Protein AF-A0A8H4RKY1-F1 (afdb_monomer_lite)

Structure (mmCIF, N/CA/C/O backbone):
data_AF-A0A8H4RKY1-F1
#
_entry.id   AF-A0A8H4RKY1-F1
#
loop_
_atom_site.group_PDB
_atom_site.id
_atom_site.type_symbol
_atom_site.label_atom_id
_atom_site.label_alt_id
_atom_site.label_comp_id
_atom_site.label_asym_id
_atom_site.label_entity_id
_atom_site.label_seq_id
_atom_site.pdbx_PDB_ins_code
_atom_site.Cartn_x
_atom_site.Cartn_y
_atom_site.Cartn_z
_atom_site.occupancy
_atom_site.B_iso_or_equiv
_atom_site.auth_seq_id
_atom_site.auth_comp_id
_atom_site.auth_asym_id
_atom_site.auth_atom_id
_atom_site.pdbx_PDB_model_num
ATOM 1 N N . MET A 1 1 ? 23.509 3.457 -20.533 1.00 77.25 1 MET A N 1
ATOM 2 C CA . MET A 1 1 ? 22.053 3.672 -20.382 1.00 77.25 1 MET A CA 1
ATOM 3 C C . MET A 1 1 ? 21.492 2.928 -19.169 1.00 77.25 1 MET A C 1
ATOM 5 O O . MET A 1 1 ? 20.926 3.592 -18.316 1.00 77.25 1 MET A O 1
ATOM 9 N N . ILE A 1 2 ? 21.707 1.612 -19.027 1.00 81.69 2 ILE A N 1
ATOM 10 C CA . ILE A 1 2 ? 21.192 0.820 -17.883 1.00 81.69 2 ILE A CA 1
ATOM 11 C C . ILE A 1 2 ? 21.627 1.400 -16.533 1.00 81.69 2 ILE A C 1
ATOM 13 O O . ILE A 1 2 ? 20.776 1.704 -15.714 1.00 81.69 2 ILE A O 1
ATOM 17 N N . ASN A 1 3 ? 22.925 1.664 -16.331 1.00 83.19 3 ASN A N 1
ATOM 18 C CA . ASN A 1 3 ? 23.408 2.225 -15.060 1.00 83.19 3 ASN A CA 1
ATOM 19 C C . ASN A 1 3 ? 22.782 3.593 -14.734 1.00 83.19 3 ASN A C 1
ATOM 21 O O . ASN A 1 3 ? 22.423 3.827 -13.590 1.00 83.19 3 ASN A O 1
ATOM 25 N N . ILE A 1 4 ? 22.592 4.461 -15.739 1.00 82.44 4 ILE A N 1
ATOM 26 C CA . ILE A 1 4 ? 21.914 5.764 -15.576 1.00 82.44 4 ILE A CA 1
ATOM 27 C C . ILE A 1 4 ? 20.457 5.547 -15.160 1.00 82.44 4 ILE A C 1
ATOM 29 O O . ILE A 1 4 ? 19.968 6.183 -14.239 1.00 82.44 4 ILE A O 1
ATOM 33 N N . THR A 1 5 ? 19.776 4.609 -15.818 1.00 83.19 5 THR A N 1
ATOM 34 C CA . THR A 1 5 ? 18.379 4.265 -15.533 1.00 83.19 5 THR A CA 1
ATOM 35 C C . THR A 1 5 ? 18.215 3.710 -14.120 1.00 83.19 5 THR A C 1
ATOM 37 O O . THR A 1 5 ? 17.326 4.137 -13.386 1.00 83.19 5 THR A O 1
ATOM 40 N N . CYS A 1 6 ? 19.096 2.793 -13.712 1.00 83.00 6 CYS A N 1
ATOM 41 C CA . CYS A 1 6 ? 19.125 2.274 -12.352 1.00 83.00 6 CYS A CA 1
ATOM 42 C C . CYS A 1 6 ? 19.383 3.404 -11.355 1.00 83.00 6 CYS A C 1
ATOM 44 O O . CYS A 1 6 ? 18.643 3.525 -10.390 1.00 83.00 6 CYS A O 1
ATOM 46 N N . ALA A 1 7 ? 20.376 4.261 -11.601 1.00 82.00 7 ALA A N 1
ATOM 47 C CA . ALA A 1 7 ? 20.695 5.367 -10.705 1.00 82.00 7 ALA A CA 1
ATOM 48 C C . ALA A 1 7 ? 19.536 6.368 -10.560 1.00 82.00 7 ALA A C 1
ATOM 50 O O . ALA A 1 7 ? 19.222 6.769 -9.445 1.00 82.00 7 ALA A O 1
ATOM 51 N N . ILE A 1 8 ? 18.832 6.702 -11.648 1.00 82.62 8 ILE A N 1
ATOM 52 C CA . ILE A 1 8 ? 17.604 7.508 -11.573 1.00 82.62 8 ILE A CA 1
ATOM 53 C C . ILE A 1 8 ? 16.528 6.771 -10.762 1.00 82.62 8 ILE A C 1
ATOM 55 O O . ILE A 1 8 ? 15.882 7.398 -9.932 1.00 82.62 8 ILE A O 1
ATOM 59 N N . ALA A 1 9 ? 16.363 5.453 -10.918 1.00 82.62 9 ALA A N 1
ATOM 60 C CA . ALA A 1 9 ? 15.404 4.685 -10.116 1.00 82.62 9 ALA A CA 1
ATOM 61 C C . ALA A 1 9 ? 15.738 4.711 -8.613 1.00 82.62 9 ALA A C 1
ATOM 63 O O . ALA A 1 9 ? 14.834 4.850 -7.795 1.00 82.62 9 ALA A O 1
ATOM 64 N N . PHE A 1 10 ? 17.023 4.648 -8.252 1.00 84.88 10 PHE A N 1
ATOM 65 C CA . PHE A 1 10 ? 17.488 4.831 -6.874 1.00 84.88 10 PHE A CA 1
ATOM 66 C C . PHE A 1 10 ? 17.180 6.221 -6.328 1.00 84.88 10 PHE A C 1
ATOM 68 O O . PHE A 1 10 ? 16.664 6.342 -5.219 1.00 84.88 10 PHE A O 1
ATOM 75 N N . LEU A 1 11 ? 17.480 7.264 -7.104 1.00 80.56 11 LEU A N 1
ATOM 76 C CA . LEU A 1 11 ? 17.206 8.644 -6.709 1.00 80.56 11 LEU A CA 1
ATOM 77 C C . LEU A 1 11 ? 15.708 8.869 -6.518 1.00 80.56 11 LEU A C 1
ATOM 79 O O . LEU A 1 11 ? 15.322 9.436 -5.501 1.00 80.56 11 LEU A O 1
ATOM 83 N N . ILE A 1 12 ? 14.884 8.384 -7.456 1.00 82.12 12 ILE A N 1
ATOM 84 C CA . ILE A 1 12 ? 13.424 8.404 -7.345 1.00 82.12 12 ILE A CA 1
ATOM 85 C C . ILE A 1 12 ? 13.045 7.730 -6.032 1.00 82.12 12 ILE A C 1
ATOM 87 O O . ILE A 1 12 ? 12.538 8.416 -5.155 1.00 82.12 12 ILE A O 1
ATOM 91 N N . SER A 1 13 ? 13.391 6.449 -5.853 1.00 81.69 13 SER A N 1
ATOM 92 C CA . SER A 1 13 ? 13.043 5.644 -4.676 1.00 81.69 13 SER A CA 1
ATOM 93 C C . SER A 1 13 ? 13.406 6.292 -3.339 1.00 81.69 13 SER A C 1
ATOM 95 O O . SER A 1 13 ? 12.612 6.250 -2.407 1.00 81.69 13 SER A O 1
ATOM 97 N N . ASN A 1 14 ? 14.589 6.898 -3.230 1.00 80.94 14 ASN A N 1
ATOM 98 C CA . ASN A 1 14 ? 15.047 7.549 -1.997 1.00 80.94 14 ASN A CA 1
ATOM 99 C C . ASN A 1 14 ? 14.313 8.868 -1.697 1.00 80.94 14 ASN A C 1
ATOM 101 O O . ASN A 1 14 ? 14.454 9.426 -0.608 1.00 80.94 14 ASN A O 1
ATOM 105 N N . ARG A 1 15 ? 13.567 9.395 -2.670 1.00 81.56 15 ARG A N 1
ATOM 106 C CA . ARG A 1 15 ? 12.818 10.654 -2.597 1.00 81.56 15 ARG A CA 1
ATOM 107 C C . ARG A 1 15 ? 11.315 10.447 -2.795 1.00 81.56 15 ARG A C 1
ATOM 109 O O . ARG A 1 15 ? 10.605 11.425 -3.022 1.00 81.56 15 ARG A O 1
ATOM 116 N N . LEU A 1 16 ? 10.830 9.207 -2.687 1.00 79.94 16 LEU A N 1
ATOM 117 C CA . LEU A 1 16 ? 9.416 8.867 -2.820 1.00 79.94 16 LEU A CA 1
ATOM 118 C C . LEU A 1 16 ? 8.651 9.008 -1.515 1.00 79.94 16 LEU A C 1
ATOM 120 O O . LEU A 1 16 ? 9.015 8.442 -0.483 1.00 79.94 16 LEU A O 1
ATOM 124 N N . TYR A 1 17 ? 7.523 9.696 -1.604 1.00 80.25 17 TYR A N 1
ATOM 125 C CA . TYR A 1 17 ? 6.600 9.882 -0.504 1.00 80.25 17 TYR A CA 1
ATOM 126 C C . TYR A 1 17 ? 5.167 9.610 -0.960 1.00 80.25 17 TYR A C 1
ATOM 128 O O . TYR A 1 17 ? 4.754 9.994 -2.053 1.00 80.25 17 TYR A O 1
ATOM 136 N N . ALA A 1 18 ? 4.391 8.948 -0.110 1.00 72.31 18 ALA A N 1
ATOM 137 C CA . ALA A 1 18 ? 2.966 8.743 -0.317 1.00 72.31 18 ALA A CA 1
ATOM 138 C C . ALA A 1 18 ? 2.240 10.094 -0.268 1.00 72.31 18 ALA A C 1
ATOM 140 O O . ALA A 1 18 ? 2.356 10.798 0.735 1.00 72.31 18 ALA A O 1
ATOM 141 N N . ASN A 1 19 ? 1.492 10.456 -1.319 1.00 65.12 19 ASN A N 1
ATOM 142 C CA . ASN A 1 19 ? 0.751 11.718 -1.349 1.00 65.12 19 ASN A CA 1
ATOM 143 C C . ASN A 1 19 ? -0.356 11.747 -0.266 1.00 65.12 19 ASN A C 1
ATOM 145 O O . ASN A 1 19 ? -1.288 10.933 -0.329 1.00 65.12 19 ASN A O 1
ATOM 149 N N . PRO A 1 20 ? -0.285 12.655 0.733 1.00 52.09 20 PRO A N 1
ATOM 150 C CA . PRO A 1 20 ? -1.277 12.739 1.796 1.00 52.09 20 PRO A CA 1
ATOM 151 C C . PRO A 1 20 ? -2.523 13.562 1.422 1.00 52.09 20 PRO A C 1
ATOM 153 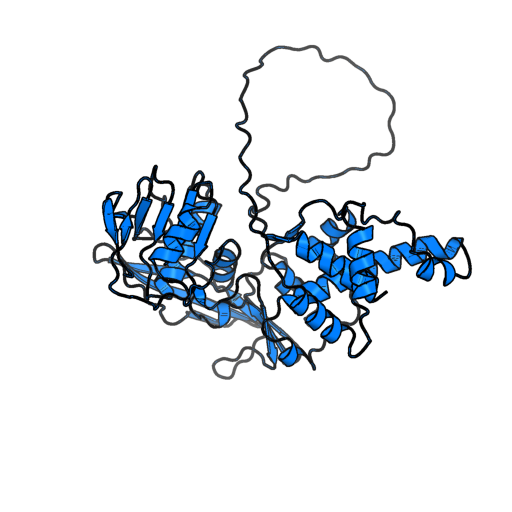O O . PRO A 1 20 ? -3.453 13.615 2.226 1.00 52.09 20 PRO A O 1
ATOM 156 N N . LEU A 1 21 ? -2.611 14.159 0.229 1.00 51.00 21 LEU A N 1
ATOM 157 C CA . LEU A 1 21 ? -3.759 14.981 -0.164 1.00 51.00 21 LEU A CA 1
ATOM 158 C C . LEU A 1 21 ? -4.288 14.586 -1.548 1.00 51.00 21 LEU A C 1
ATOM 160 O O . LEU A 1 21 ? -3.544 14.515 -2.527 1.00 51.00 21 LEU A O 1
ATOM 164 N N . GLU A 1 22 ? -5.600 14.344 -1.617 1.00 47.78 22 GLU A N 1
ATOM 165 C CA . GLU A 1 22 ? -6.343 14.556 -2.859 1.00 47.78 22 GLU A CA 1
ATOM 166 C C . GLU A 1 22 ? -6.028 15.978 -3.330 1.00 47.78 22 GLU A C 1
ATOM 168 O O . GLU A 1 22 ? -5.916 16.890 -2.507 1.00 47.78 22 GLU A O 1
ATOM 173 N N . ARG A 1 23 ? -5.884 16.178 -4.641 1.00 42.41 23 ARG A N 1
ATOM 174 C CA . ARG A 1 23 ? -5.962 17.504 -5.260 1.00 42.41 23 ARG A CA 1
ATOM 175 C C . ARG A 1 23 ? -7.353 18.080 -4.975 1.00 42.41 23 ARG A C 1
ATOM 177 O O . ARG A 1 23 ? -8.245 18.028 -5.816 1.00 42.41 23 ARG A O 1
ATOM 184 N N . LEU A 1 24 ? -7.574 18.555 -3.754 1.00 40.31 24 LEU A N 1
ATOM 185 C CA . LEU A 1 24 ? -8.721 19.361 -3.385 1.00 40.31 24 LEU A CA 1
ATOM 186 C C . LEU A 1 24 ? -8.527 20.695 -4.102 1.00 40.31 24 LEU A C 1
ATOM 188 O O . LEU A 1 24 ? -7.875 21.599 -3.595 1.00 40.31 24 LEU A O 1
ATOM 192 N N . GLY A 1 25 ? -9.045 20.747 -5.328 1.00 41.34 25 GLY A N 1
ATOM 193 C CA . GLY A 1 25 ? -9.047 21.925 -6.181 1.00 41.34 25 GLY A CA 1
ATOM 194 C C . GLY A 1 25 ? -7.788 22.072 -7.026 1.00 41.34 25 GLY A C 1
ATOM 195 O O . GLY A 1 25 ? -6.998 22.982 -6.797 1.00 41.34 25 GLY A O 1
ATOM 196 N N . ASP A 1 26 ? -7.655 21.264 -8.081 1.00 39.28 26 ASP A N 1
ATOM 197 C CA . ASP A 1 26 ? -7.040 21.798 -9.299 1.00 39.28 26 ASP A CA 1
ATOM 198 C C . ASP A 1 26 ? -7.987 22.902 -9.808 1.00 39.28 26 ASP A C 1
ATOM 200 O O . ASP A 1 26 ? -8.872 22.659 -10.626 1.00 39.28 26 ASP A O 1
ATOM 204 N N . GLY A 1 27 ? -7.844 24.119 -9.271 1.00 39.69 27 GLY A N 1
ATOM 205 C CA . GLY A 1 27 ? -8.086 25.296 -10.091 1.00 39.69 27 GLY A CA 1
ATOM 206 C C . GLY A 1 27 ? -7.201 25.138 -11.320 1.00 39.69 27 GLY A C 1
ATOM 207 O O . GLY A 1 27 ? -6.024 24.798 -11.179 1.00 39.69 27 GLY A O 1
ATOM 208 N N . GLU A 1 28 ? -7.792 25.271 -12.504 1.00 36.72 28 GLU A N 1
ATOM 209 C CA . GLU A 1 28 ? -7.087 25.272 -13.782 1.00 36.72 28 GLU A CA 1
ATOM 210 C C . GLU A 1 28 ? -5.871 26.197 -13.677 1.00 36.72 28 GLU A C 1
ATOM 212 O O . GLU A 1 28 ? -5.986 27.419 -13.705 1.00 36.72 28 GLU A O 1
ATOM 217 N N . TRP A 1 29 ? -4.681 25.616 -13.524 1.00 37.09 29 TRP A N 1
ATOM 218 C CA . TRP A 1 29 ? -3.451 26.315 -13.855 1.00 37.09 29 TRP A CA 1
ATOM 219 C C . TRP A 1 29 ? -3.332 26.248 -15.370 1.00 37.09 29 TRP A C 1
ATOM 221 O O . TRP A 1 29 ? -2.559 25.455 -15.914 1.00 37.09 29 TRP A O 1
ATOM 231 N N . ASP A 1 30 ? -4.124 27.079 -16.043 1.00 35.22 30 ASP A N 1
ATOM 232 C CA . ASP A 1 30 ? -3.782 27.552 -17.371 1.00 35.22 30 ASP A CA 1
ATOM 233 C C . ASP A 1 30 ? -2.504 28.373 -17.211 1.00 35.22 30 ASP A C 1
ATOM 235 O O . ASP A 1 30 ? -2.501 29.582 -16.993 1.00 35.22 30 ASP A O 1
ATOM 239 N N . ALA A 1 31 ? -1.370 27.678 -17.264 1.00 35.19 31 ALA A N 1
ATOM 240 C CA . ALA A 1 31 ? -0.111 28.303 -17.603 1.00 35.19 31 ALA A CA 1
ATOM 241 C C . ALA A 1 31 ? -0.200 28.701 -19.082 1.00 35.19 31 ALA A C 1
ATOM 243 O O . ALA A 1 31 ? 0.364 28.035 -19.955 1.00 35.19 31 ALA A O 1
ATOM 244 N N . GLU A 1 32 ? -0.937 29.777 -19.362 1.00 35.22 32 GLU A N 1
ATOM 245 C CA . GLU A 1 32 ? -0.708 30.575 -20.554 1.00 35.22 32 GLU A CA 1
ATOM 246 C C . GLU A 1 32 ? 0.726 31.090 -20.457 1.00 35.22 32 GLU A C 1
ATOM 248 O O . GLU A 1 32 ? 1.067 32.013 -19.719 1.00 35.22 32 GLU A O 1
ATOM 253 N N . VAL A 1 33 ? 1.610 30.423 -21.191 1.00 37.19 33 VAL A N 1
ATOM 254 C CA . VAL A 1 33 ? 2.875 31.010 -21.603 1.00 37.19 33 VAL A CA 1
ATOM 255 C C . VAL A 1 33 ? 2.507 32.123 -22.584 1.00 37.19 33 VAL A C 1
ATOM 257 O O . VAL A 1 33 ? 2.389 31.875 -23.781 1.00 37.19 33 VAL A O 1
ATOM 260 N N . SER A 1 34 ? 2.257 33.329 -22.070 1.00 34.72 34 SER A N 1
ATOM 261 C CA . SER A 1 34 ? 2.093 34.525 -22.893 1.00 34.72 34 SER A CA 1
ATOM 262 C C . SER A 1 34 ? 3.478 35.040 -23.293 1.00 34.72 34 SER A C 1
ATOM 264 O O . SER A 1 34 ? 4.191 35.658 -22.497 1.00 34.72 34 SER A O 1
ATOM 266 N N . GLU A 1 35 ? 3.876 34.764 -24.531 1.00 44.59 35 GLU A N 1
ATOM 267 C CA . GLU A 1 35 ? 4.741 35.682 -25.268 1.00 44.59 35 GLU A CA 1
ATOM 268 C C . GLU A 1 35 ? 3.873 36.883 -25.694 1.00 44.59 35 GLU A C 1
ATOM 270 O O . GLU A 1 35 ? 2.757 36.683 -26.161 1.00 44.59 35 GLU A O 1
ATOM 275 N N . GLU A 1 36 ? 4.411 38.098 -25.536 1.00 41.47 36 GLU A N 1
ATOM 276 C CA . GLU A 1 36 ? 3.881 39.394 -26.014 1.00 41.47 36 GLU A CA 1
ATOM 277 C C . GLU A 1 36 ? 2.771 40.081 -25.187 1.00 41.47 36 GLU A C 1
ATOM 279 O O . GLU A 1 36 ? 1.600 39.742 -25.286 1.00 41.47 36 GLU A O 1
ATOM 284 N N . SER A 1 37 ? 3.134 41.155 -24.469 1.00 35.31 37 SER A N 1
ATOM 285 C CA . SER A 1 37 ? 2.609 42.512 -24.737 1.00 35.31 37 SER A CA 1
ATOM 286 C C . SER A 1 37 ? 3.195 43.534 -23.752 1.00 35.31 37 SER A C 1
ATOM 288 O O . SER A 1 37 ? 2.905 43.502 -22.555 1.00 35.31 37 SER A O 1
ATOM 290 N N . GLU A 1 38 ? 4.023 44.437 -24.279 1.00 43.78 38 GLU A N 1
ATOM 291 C CA . GLU A 1 38 ? 4.348 45.729 -23.671 1.00 43.78 38 GLU A CA 1
ATOM 292 C C . GLU A 1 38 ? 3.113 46.650 -23.680 1.00 43.78 38 GLU A C 1
ATOM 294 O O . GLU A 1 38 ? 2.264 46.555 -24.565 1.00 43.78 38 GLU A O 1
ATOM 299 N N . ASP A 1 39 ? 3.099 47.564 -22.709 1.00 42.25 39 ASP A N 1
ATOM 300 C CA . ASP A 1 39 ? 2.314 48.800 -22.629 1.00 42.25 39 ASP A CA 1
ATOM 301 C C . ASP A 1 39 ? 0.793 48.700 -22.431 1.00 42.25 39 ASP A C 1
ATOM 303 O O . ASP A 1 39 ? 0.030 48.548 -23.379 1.00 42.25 39 ASP A O 1
ATOM 307 N N . LEU A 1 40 ? 0.357 48.938 -21.183 1.00 36.56 40 LEU A N 1
ATOM 308 C CA . LEU A 1 40 ? -0.728 49.874 -20.830 1.00 36.56 40 LEU A CA 1
ATOM 309 C C . LEU A 1 40 ? -0.807 50.044 -19.298 1.00 36.56 40 LEU A C 1
ATOM 311 O O . LEU A 1 40 ? -1.264 49.166 -18.571 1.00 36.56 40 LEU A O 1
ATOM 315 N N . LEU A 1 41 ? -0.335 51.199 -18.822 1.00 39.91 41 LEU A N 1
ATOM 316 C CA . LEU A 1 41 ? -0.548 51.734 -17.475 1.00 39.91 41 LEU A CA 1
ATOM 317 C C . LEU A 1 41 ? -1.738 52.694 -17.527 1.00 39.91 41 LEU A C 1
ATOM 319 O O . LEU A 1 41 ? -1.588 53.754 -18.125 1.00 39.91 41 LEU A O 1
ATOM 323 N N . GLU A 1 42 ? -2.852 52.375 -16.864 1.00 42.06 42 GLU A N 1
ATOM 324 C CA . GLU A 1 42 ? -3.801 53.382 -16.362 1.00 42.06 42 GLU A CA 1
ATOM 325 C C . GLU A 1 42 ? -4.389 52.941 -15.006 1.00 42.06 42 GLU A C 1
ATOM 327 O O . GLU A 1 42 ? -5.088 51.936 -14.892 1.00 42.06 42 GLU A O 1
ATOM 332 N N . ASP A 1 43 ? -3.994 53.701 -13.984 1.00 47.97 43 ASP A N 1
ATOM 333 C CA . ASP A 1 43 ? -4.665 54.114 -12.745 1.00 47.97 43 ASP A CA 1
ATOM 334 C C . ASP A 1 43 ? -5.906 53.352 -12.242 1.00 47.97 43 ASP A C 1
ATOM 336 O O . ASP A 1 43 ? -7.014 53.508 -12.758 1.00 47.97 43 ASP A O 1
ATOM 340 N N . ILE A 1 44 ? -5.753 52.688 -11.087 1.00 39.09 44 ILE A N 1
ATOM 341 C CA . ILE A 1 44 ? -6.844 52.462 -10.125 1.00 39.09 44 ILE A CA 1
ATOM 342 C C . ILE A 1 44 ? -6.330 52.748 -8.705 1.00 39.09 44 ILE A C 1
ATOM 344 O O . ILE A 1 44 ? -5.656 51.926 -8.086 1.00 39.09 44 ILE A O 1
ATOM 348 N N . ASP A 1 45 ? -6.695 53.926 -8.198 1.00 45.16 45 ASP A N 1
ATOM 349 C CA . ASP A 1 45 ? -6.786 54.246 -6.773 1.00 45.16 45 ASP A CA 1
ATOM 350 C C . ASP A 1 45 ? -8.113 53.697 -6.224 1.00 45.16 45 ASP A C 1
ATOM 352 O O . ASP A 1 45 ? -9.175 54.138 -6.667 1.00 45.16 45 ASP A O 1
ATOM 356 N N . SER A 1 46 ? -8.074 52.812 -5.220 1.00 41.72 46 SER A N 1
ATOM 357 C CA . SER A 1 46 ? -9.099 52.763 -4.160 1.00 41.72 46 SER A CA 1
ATOM 358 C C . SER A 1 46 ? -8.781 51.766 -3.036 1.00 41.72 46 SER A C 1
ATOM 360 O O . SER A 1 46 ? -8.749 50.562 -3.265 1.00 41.72 46 SER A O 1
ATOM 362 N N . ALA A 1 47 ? -8.667 52.331 -1.829 1.00 39.59 47 ALA A N 1
ATOM 363 C CA . ALA A 1 47 ? -9.282 51.916 -0.559 1.00 39.59 47 ALA A CA 1
ATOM 364 C C . ALA A 1 47 ? -8.963 50.537 0.070 1.00 39.59 47 ALA A C 1
ATOM 366 O O . ALA A 1 47 ? -9.432 49.495 -0.372 1.00 39.59 47 ALA A O 1
ATOM 367 N N . GLU A 1 48 ? -8.209 50.614 1.176 1.00 46.00 48 GLU A N 1
ATOM 368 C CA . GLU A 1 48 ? -8.580 50.175 2.540 1.00 46.00 48 GLU A CA 1
ATOM 369 C C . GLU A 1 48 ? -9.497 48.944 2.689 1.00 46.00 48 GLU A C 1
ATOM 371 O O . GLU A 1 48 ? -10.692 49.022 2.430 1.00 46.00 48 GLU A O 1
ATOM 376 N N . ASP A 1 49 ? -8.927 47.834 3.183 1.00 39.53 49 ASP A N 1
ATOM 377 C CA . ASP A 1 49 ? -9.336 47.154 4.431 1.00 39.53 49 ASP A CA 1
ATOM 378 C C . ASP A 1 49 ? -8.479 45.883 4.635 1.00 39.53 49 ASP A C 1
ATOM 380 O O . ASP A 1 49 ? -8.801 44.785 4.180 1.00 39.53 49 ASP A O 1
ATOM 384 N N . GLU A 1 50 ? -7.343 46.027 5.329 1.00 39.59 50 GLU A N 1
ATOM 385 C CA . GLU A 1 50 ? -6.523 44.896 5.788 1.00 39.59 50 GLU A CA 1
ATOM 386 C C . GLU A 1 50 ? -7.140 44.265 7.052 1.00 39.59 50 GLU A C 1
ATOM 388 O O . GLU A 1 50 ? -6.633 44.408 8.166 1.00 39.59 50 GLU A O 1
ATOM 393 N N . GLU A 1 51 ? -8.231 43.509 6.896 1.00 40.44 51 GLU A N 1
ATOM 394 C CA . GLU A 1 51 ? -8.552 42.453 7.859 1.00 40.44 51 GLU A CA 1
ATOM 395 C C . GLU A 1 51 ? -7.586 41.289 7.628 1.00 40.44 51 GLU A C 1
ATOM 397 O O . GLU A 1 51 ? -7.780 40.419 6.775 1.00 40.44 51 GLU A O 1
ATOM 402 N N . GLY A 1 52 ? -6.506 41.298 8.411 1.00 40.50 52 GLY A N 1
ATOM 403 C CA . GLY A 1 52 ? -5.540 40.217 8.519 1.00 40.50 52 GLY A CA 1
ATOM 404 C C . GLY A 1 52 ? -6.205 38.921 8.975 1.00 40.50 52 GLY A C 1
ATOM 405 O O . GLY A 1 52 ? -6.144 38.542 10.146 1.00 40.50 52 GLY A O 1
ATOM 406 N N . THR A 1 53 ? -6.794 38.195 8.028 1.00 41.09 53 THR A N 1
ATOM 407 C CA . THR A 1 53 ? -6.968 36.754 8.134 1.00 41.09 53 THR A CA 1
ATOM 408 C C . THR A 1 53 ? -5.566 36.169 8.147 1.00 41.09 53 THR A C 1
ATOM 410 O O . THR A 1 53 ? -4.939 35.925 7.120 1.00 41.09 53 THR A O 1
ATOM 413 N N . GLY A 1 54 ? -5.021 36.009 9.353 1.00 37.59 54 GLY A N 1
ATOM 414 C CA . GLY A 1 54 ? -3.877 35.149 9.577 1.00 37.59 54 GLY A CA 1
ATOM 415 C C . GLY A 1 54 ? -4.278 33.762 9.103 1.00 37.59 54 GLY A C 1
ATOM 416 O O . GLY A 1 54 ? -4.856 32.994 9.871 1.00 37.59 54 GLY A O 1
ATOM 417 N N . PHE A 1 55 ? -4.027 33.476 7.824 1.00 37.41 55 PHE A N 1
ATOM 418 C CA . PHE A 1 55 ? -4.010 32.139 7.272 1.00 37.41 55 PHE A CA 1
ATOM 419 C C . PHE A 1 55 ? -3.008 31.387 8.132 1.00 37.41 55 PHE A C 1
ATOM 421 O O . PHE A 1 55 ? -1.795 31.502 7.966 1.00 37.41 55 PHE A O 1
ATOM 428 N N . LEU A 1 56 ? -3.536 30.699 9.145 1.00 37.41 56 LEU A N 1
ATOM 429 C CA . LEU A 1 56 ? -2.816 29.693 9.892 1.00 37.41 56 LEU A CA 1
ATOM 430 C C . LEU A 1 56 ? -2.205 28.809 8.822 1.00 37.41 56 LEU A C 1
ATOM 432 O O . LEU A 1 56 ? -2.952 28.147 8.105 1.00 37.41 56 LEU A O 1
ATOM 436 N N . HIS A 1 57 ? -0.881 28.895 8.664 1.00 37.00 57 HIS A N 1
ATOM 437 C CA . HIS A 1 57 ? -0.134 28.042 7.761 1.00 37.00 57 HIS A CA 1
ATOM 438 C C . HIS A 1 57 ? -0.613 26.624 8.019 1.00 37.00 57 HIS A C 1
ATOM 440 O O . HIS A 1 57 ? -0.363 26.060 9.088 1.00 37.00 57 HIS A O 1
ATOM 446 N N . GLU A 1 58 ? -1.399 26.113 7.076 1.00 44.16 58 GLU A N 1
ATOM 447 C CA . GLU A 1 58 ? -1.984 24.797 7.166 1.00 44.16 58 GLU A CA 1
ATOM 448 C C . GLU A 1 58 ? -0.787 23.859 7.245 1.00 44.16 58 GLU A C 1
ATOM 450 O O . GLU A 1 58 ? 0.058 23.823 6.346 1.00 44.16 58 GLU A O 1
ATOM 455 N N . VAL A 1 59 ? -0.606 23.232 8.408 1.00 43.97 59 VAL A N 1
ATOM 456 C CA . VAL A 1 59 ? 0.519 22.333 8.635 1.00 43.97 59 VAL A CA 1
ATOM 457 C C . VAL A 1 59 ? 0.260 21.148 7.725 1.00 43.97 59 VAL A C 1
ATOM 459 O O . VAL A 1 59 ? -0.522 20.266 8.066 1.00 43.97 59 VAL A O 1
ATOM 462 N N . ILE A 1 60 ? 0.866 21.182 6.538 1.00 50.31 60 ILE A N 1
ATOM 463 C CA . ILE A 1 60 ? 0.726 20.130 5.542 1.00 50.31 60 ILE A CA 1
ATOM 464 C C . ILE A 1 60 ? 1.154 18.827 6.231 1.00 50.31 60 ILE A C 1
ATOM 466 O O . ILE A 1 60 ? 2.285 18.761 6.736 1.00 50.31 60 ILE A O 1
ATOM 470 N N . PRO A 1 61 ? 0.271 17.812 6.291 1.00 52.38 61 PRO A N 1
ATOM 471 C CA . PRO A 1 61 ? 0.601 16.521 6.870 1.00 52.38 61 PRO A CA 1
ATOM 472 C C . PRO A 1 61 ? 1.921 16.031 6.274 1.00 52.38 61 PRO A C 1
ATOM 474 O O . PRO A 1 61 ? 2.060 15.972 5.048 1.00 52.38 61 PRO A O 1
ATOM 477 N N . LYS A 1 62 ? 2.919 15.702 7.107 1.00 60.47 62 LYS A N 1
ATOM 478 C CA . LYS A 1 62 ? 4.195 15.217 6.566 1.00 60.47 62 LYS A CA 1
ATOM 479 C C . LYS A 1 62 ? 3.930 13.889 5.876 1.00 60.47 62 LYS A C 1
ATOM 481 O O . LYS A 1 62 ? 3.435 12.945 6.488 1.00 60.47 62 LYS A O 1
ATOM 486 N N . ALA A 1 63 ? 4.251 13.828 4.593 1.00 65.81 63 ALA A N 1
ATOM 487 C CA . ALA A 1 63 ? 4.054 12.624 3.816 1.00 65.81 63 ALA A CA 1
ATOM 488 C C . ALA A 1 63 ? 4.831 11.440 4.405 1.00 65.81 63 ALA A C 1
ATOM 490 O O . ALA A 1 63 ? 5.902 11.603 4.998 1.00 65.81 63 ALA A O 1
ATOM 491 N N . THR A 1 64 ? 4.286 10.236 4.234 1.00 73.06 64 THR A N 1
ATOM 492 C CA . THR A 1 64 ? 4.954 9.015 4.694 1.00 73.06 64 THR A CA 1
ATOM 493 C C . THR A 1 64 ? 5.938 8.558 3.620 1.00 73.06 64 THR A C 1
ATOM 495 O O . THR A 1 64 ? 5.525 8.391 2.470 1.00 73.06 64 THR A O 1
ATOM 498 N N . PRO A 1 65 ? 7.231 8.387 3.948 1.00 77.88 65 PRO A N 1
ATOM 499 C CA . PRO A 1 65 ? 8.205 7.914 2.977 1.00 77.88 65 PRO A CA 1
ATOM 500 C C . PRO A 1 65 ? 7.859 6.485 2.552 1.00 77.88 65 PRO A C 1
ATOM 502 O O . PRO A 1 65 ? 7.553 5.635 3.390 1.00 77.88 65 PRO A O 1
ATOM 505 N N . ILE A 1 66 ? 7.931 6.218 1.251 1.00 80.75 66 ILE A N 1
ATOM 506 C CA . ILE A 1 66 ? 7.788 4.866 0.710 1.00 80.75 66 ILE A CA 1
ATOM 507 C C . ILE A 1 66 ? 9.194 4.297 0.580 1.00 80.75 66 ILE A C 1
ATOM 509 O O . ILE A 1 66 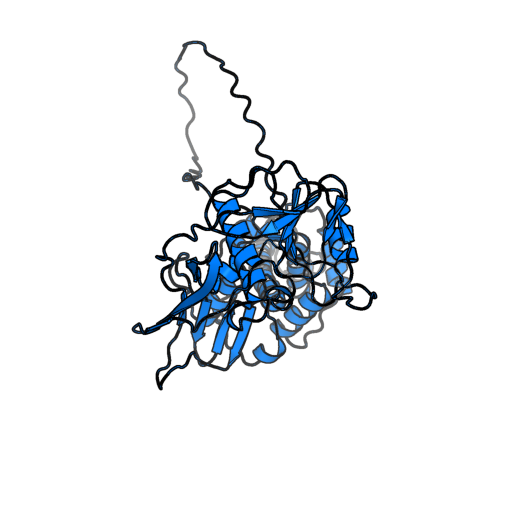? 9.965 4.708 -0.284 1.00 80.75 66 ILE A O 1
ATOM 513 N N . ILE A 1 67 ? 9.543 3.369 1.466 1.00 79.50 67 ILE A N 1
ATOM 514 C CA . ILE A 1 67 ? 10.890 2.804 1.519 1.00 79.50 67 ILE A CA 1
ATOM 515 C C . ILE A 1 67 ? 10.941 1.555 0.639 1.00 79.50 67 ILE A C 1
ATOM 517 O O . ILE A 1 67 ? 10.275 0.560 0.917 1.00 79.50 67 ILE A O 1
ATOM 521 N N . ILE A 1 68 ? 11.773 1.592 -0.402 1.00 86.31 68 ILE A N 1
ATOM 522 C CA . ILE A 1 68 ? 12.122 0.425 -1.218 1.00 86.31 68 ILE A CA 1
ATOM 523 C C . ILE A 1 68 ? 13.601 0.139 -0.991 1.00 86.31 68 ILE A C 1
ATOM 525 O O . ILE A 1 68 ? 14.438 1.037 -1.097 1.00 86.31 68 ILE A O 1
ATOM 529 N N . SER A 1 69 ? 13.939 -1.110 -0.676 1.00 90.31 69 SER A N 1
ATOM 530 C CA . SER A 1 69 ? 15.334 -1.478 -0.458 1.00 90.31 69 SER A CA 1
ATOM 531 C C . SER A 1 69 ? 16.143 -1.433 -1.755 1.00 90.31 69 SER A C 1
ATOM 533 O O . SER A 1 69 ? 15.631 -1.660 -2.861 1.00 90.31 69 SER A O 1
ATOM 535 N N . LYS A 1 70 ? 17.450 -1.191 -1.618 1.00 90.56 70 LYS A N 1
ATOM 536 C CA . LYS A 1 70 ? 18.365 -1.163 -2.760 1.00 90.56 70 LYS A CA 1
ATOM 537 C C . LYS A 1 70 ? 18.400 -2.502 -3.483 1.00 90.56 70 LYS A C 1
ATOM 539 O O . LYS A 1 70 ? 18.422 -2.552 -4.711 1.00 90.56 70 LYS A O 1
ATOM 544 N N . GLU A 1 71 ? 18.347 -3.585 -2.725 1.00 92.94 71 GLU A N 1
ATOM 545 C CA . GLU A 1 71 ? 18.339 -4.955 -3.218 1.00 92.94 71 GLU A CA 1
ATOM 546 C C . GLU A 1 71 ? 17.126 -5.200 -4.115 1.00 92.94 71 GLU A C 1
ATOM 548 O O . GLU A 1 71 ? 17.276 -5.769 -5.198 1.00 92.94 71 GLU A O 1
ATOM 553 N N . ARG A 1 72 ? 15.946 -4.705 -3.713 1.00 93.94 72 ARG A N 1
ATOM 554 C CA . ARG A 1 72 ? 14.706 -4.881 -4.472 1.00 93.94 72 ARG A CA 1
ATOM 555 C C . ARG A 1 72 ? 14.721 -4.115 -5.793 1.00 93.94 72 ARG A C 1
ATOM 557 O O . ARG A 1 72 ? 14.302 -4.654 -6.816 1.00 93.94 72 ARG A O 1
ATOM 564 N N . LEU A 1 73 ? 15.272 -2.901 -5.801 1.00 94.00 73 LEU A N 1
ATOM 565 C CA . LEU A 1 73 ? 15.483 -2.130 -7.033 1.00 94.00 73 LEU A CA 1
ATOM 566 C C . LEU A 1 73 ? 16.459 -2.834 -7.984 1.00 94.00 73 LEU A C 1
ATOM 568 O O . LEU A 1 73 ? 16.211 -2.896 -9.189 1.00 94.00 73 LEU A O 1
ATOM 572 N N . LEU A 1 74 ? 17.555 -3.399 -7.463 1.00 92.25 74 LEU A N 1
ATOM 573 C CA . LEU A 1 74 ? 18.503 -4.165 -8.28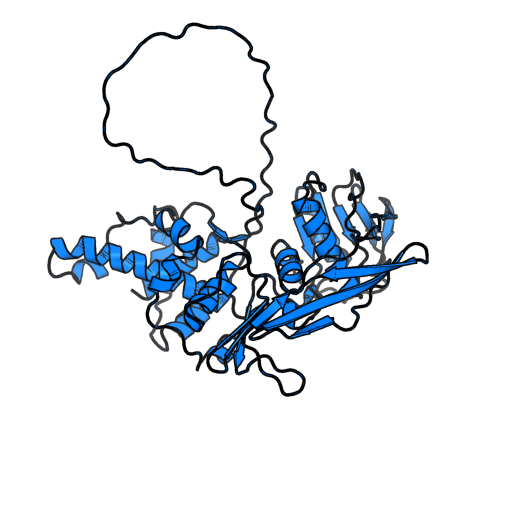0 1.00 92.25 74 LEU A CA 1
ATOM 574 C C . LEU A 1 74 ? 17.877 -5.444 -8.837 1.00 92.25 74 LEU A C 1
ATOM 576 O O . LEU A 1 74 ? 18.166 -5.806 -9.976 1.00 92.25 74 LEU A O 1
ATOM 580 N N . GLU A 1 75 ? 17.053 -6.137 -8.054 1.00 93.44 75 GLU A N 1
ATOM 581 C CA . GLU A 1 75 ? 16.315 -7.320 -8.498 1.00 93.44 75 GLU A CA 1
ATOM 582 C C . GLU A 1 75 ? 15.365 -6.971 -9.651 1.00 93.44 75 GLU A C 1
ATOM 584 O O . GLU A 1 75 ? 15.436 -7.598 -10.708 1.00 93.44 75 GLU A O 1
ATOM 589 N N . ALA A 1 76 ? 14.565 -5.911 -9.500 1.00 95.19 76 ALA A N 1
ATOM 590 C CA . ALA A 1 76 ? 13.666 -5.423 -10.544 1.00 95.19 76 ALA A CA 1
ATOM 591 C C . ALA A 1 76 ? 14.423 -4.969 -11.805 1.00 95.19 76 ALA A C 1
ATOM 593 O O . ALA A 1 76 ? 14.021 -5.275 -12.928 1.00 95.19 76 ALA A O 1
ATOM 594 N N . ALA A 1 77 ? 15.565 -4.294 -11.649 1.00 93.56 77 ALA A N 1
ATOM 595 C CA . ALA A 1 77 ? 16.399 -3.902 -12.780 1.00 93.56 77 ALA A CA 1
ATOM 596 C C . ALA A 1 77 ? 16.977 -5.120 -13.523 1.00 93.56 77 ALA A C 1
ATOM 598 O O . ALA A 1 77 ? 16.928 -5.177 -14.751 1.00 93.56 77 ALA A O 1
ATOM 599 N N . LYS A 1 78 ? 17.489 -6.126 -12.800 1.00 92.12 78 LYS A N 1
ATOM 600 C CA . LYS A 1 78 ? 17.967 -7.387 -13.401 1.00 92.12 78 LYS A CA 1
ATOM 601 C C . LYS A 1 78 ? 16.839 -8.149 -14.090 1.00 92.12 78 LYS A C 1
ATOM 603 O O . LYS A 1 78 ? 17.064 -8.769 -15.123 1.00 92.12 78 LYS A O 1
ATOM 608 N N . PHE A 1 79 ? 15.637 -8.099 -13.528 1.00 92.81 79 PHE A N 1
ATOM 609 C CA . PHE A 1 79 ? 14.450 -8.680 -14.138 1.00 92.81 79 PHE A CA 1
ATOM 610 C C . PHE A 1 79 ? 14.137 -8.013 -15.490 1.00 92.81 79 PHE A C 1
ATOM 612 O O . PHE A 1 79 ? 14.012 -8.708 -16.494 1.00 92.81 79 PHE A O 1
ATOM 619 N N . LEU A 1 80 ? 14.114 -6.676 -15.553 1.00 90.62 80 LEU A N 1
ATOM 620 C CA . LEU A 1 80 ? 13.770 -5.926 -16.771 1.00 90.62 80 LEU A CA 1
ATOM 621 C C . LEU A 1 80 ? 14.851 -5.953 -17.862 1.00 90.62 80 LEU A C 1
ATOM 623 O O . LEU A 1 80 ? 14.527 -6.027 -19.046 1.00 90.62 80 LEU A O 1
ATOM 627 N N . PHE A 1 81 ? 16.133 -5.879 -17.493 1.00 89.12 81 PHE A N 1
ATOM 628 C CA . PHE A 1 81 ? 17.249 -5.831 -18.455 1.00 89.12 81 PHE A CA 1
ATOM 629 C C . PHE A 1 81 ? 17.924 -7.194 -18.685 1.00 89.12 81 PHE A C 1
ATOM 631 O O . PHE A 1 81 ? 18.896 -7.300 -19.439 1.00 89.12 81 PHE A O 1
ATOM 638 N N . GLY A 1 82 ? 17.417 -8.251 -18.047 1.00 84.12 82 GLY A N 1
ATOM 639 C CA . GLY A 1 82 ? 17.977 -9.597 -18.096 1.00 84.12 82 GLY A CA 1
ATOM 640 C C . GLY A 1 82 ? 19.318 -9.729 -17.364 1.00 84.12 82 GLY A C 1
ATOM 641 O O . GLY A 1 82 ? 19.700 -8.916 -16.525 1.00 84.12 82 GLY A O 1
ATOM 642 N N . ARG A 1 83 ? 20.092 -10.771 -17.706 1.00 70.75 83 ARG A N 1
ATOM 643 C CA . ARG A 1 83 ? 21.399 -11.085 -17.080 1.00 70.75 83 ARG A CA 1
ATOM 644 C C . ARG A 1 83 ? 22.525 -10.094 -17.422 1.00 70.75 83 ARG A C 1
ATOM 646 O O . ARG A 1 83 ? 23.699 -10.426 -17.258 1.00 70.75 83 ARG A O 1
ATOM 653 N N . GLN A 1 84 ? 22.205 -8.905 -17.929 1.00 77.69 84 GLN A N 1
ATOM 654 C CA . GLN A 1 84 ? 23.206 -7.875 -18.171 1.00 77.69 84 GLN A CA 1
ATOM 655 C C . GLN A 1 84 ? 23.871 -7.492 -16.847 1.00 77.69 84 GLN A C 1
ATOM 657 O O . GLN A 1 84 ? 23.212 -7.344 -15.816 1.00 77.69 84 GLN A O 1
ATOM 662 N N . GLN A 1 85 ? 25.200 -7.367 -16.861 1.00 76.81 85 GLN A N 1
ATOM 663 C CA . GLN A 1 85 ? 25.939 -7.006 -15.659 1.00 76.81 85 GLN A CA 1
ATOM 664 C C . GLN A 1 85 ? 25.656 -5.546 -15.304 1.00 76.81 85 GLN A C 1
ATOM 666 O O . GLN A 1 85 ? 26.163 -4.619 -15.935 1.00 76.81 85 GLN A O 1
ATOM 671 N N . ILE A 1 86 ? 24.832 -5.357 -14.279 1.00 86.31 86 ILE A N 1
ATOM 672 C CA . ILE A 1 86 ? 24.616 -4.063 -13.646 1.00 86.31 86 ILE A CA 1
ATOM 673 C C . ILE A 1 86 ? 25.850 -3.752 -12.794 1.00 86.31 86 ILE A C 1
ATOM 675 O O . ILE A 1 86 ? 26.169 -4.492 -11.862 1.00 86.31 86 ILE A O 1
ATOM 679 N N . ASN A 1 87 ? 26.551 -2.662 -13.110 1.00 87.25 87 ASN A N 1
ATOM 680 C CA . ASN A 1 87 ? 27.730 -2.248 -12.355 1.00 87.25 87 ASN A CA 1
ATOM 681 C C . ASN A 1 87 ? 27.298 -1.389 -11.159 1.00 87.25 87 ASN A C 1
ATOM 683 O O . ASN A 1 87 ? 27.030 -0.198 -11.317 1.00 87.25 87 ASN A O 1
ATOM 687 N N . GLY A 1 88 ? 27.244 -2.001 -9.973 1.00 85.94 88 GLY A N 1
ATOM 688 C CA . GLY A 1 88 ? 26.856 -1.325 -8.731 1.00 85.94 88 GLY A CA 1
ATOM 689 C C . GLY A 1 88 ? 27.724 -0.106 -8.407 1.00 85.94 88 GLY A C 1
ATOM 690 O O . GLY A 1 88 ? 27.182 0.946 -8.099 1.00 85.94 88 GLY A O 1
ATOM 691 N N . ALA A 1 89 ? 29.045 -0.195 -8.588 1.00 87.62 89 ALA A N 1
ATOM 692 C CA . ALA A 1 89 ? 29.950 0.924 -8.317 1.00 87.62 89 ALA A CA 1
ATOM 693 C C . ALA A 1 89 ? 29.691 2.122 -9.245 1.00 87.62 89 ALA A C 1
ATOM 695 O O . ALA A 1 89 ? 29.736 3.266 -8.808 1.00 87.62 89 ALA A O 1
ATOM 696 N N . ALA A 1 90 ? 29.378 1.871 -10.519 1.00 84.50 90 ALA A N 1
ATOM 697 C CA . ALA A 1 90 ? 29.024 2.936 -11.457 1.00 84.50 90 ALA A CA 1
ATOM 698 C C . ALA A 1 90 ? 27.664 3.577 -11.132 1.00 84.50 90 ALA A C 1
ATOM 700 O O . ALA A 1 90 ? 27.467 4.757 -11.411 1.00 84.50 90 ALA A O 1
ATOM 701 N N . ILE A 1 91 ? 26.726 2.807 -10.571 1.00 86.88 91 ILE A N 1
ATOM 702 C CA . ILE A 1 91 ? 25.451 3.337 -10.074 1.00 86.88 91 ILE A CA 1
ATOM 703 C C . ILE A 1 91 ? 25.694 4.226 -8.860 1.00 86.88 91 ILE A C 1
ATOM 705 O O . ILE A 1 91 ? 25.203 5.347 -8.848 1.00 86.88 91 ILE A O 1
ATOM 709 N N . ASP A 1 92 ? 26.470 3.754 -7.885 1.00 86.88 92 ASP A N 1
ATOM 710 C CA . ASP A 1 92 ? 26.750 4.501 -6.658 1.00 86.88 92 ASP A CA 1
ATOM 711 C C . ASP A 1 92 ? 27.485 5.811 -6.970 1.00 86.88 92 ASP A C 1
ATOM 713 O O . ASP A 1 92 ? 27.039 6.871 -6.553 1.00 86.88 92 ASP A O 1
ATOM 717 N N . GLN A 1 93 ? 28.494 5.777 -7.849 1.00 84.62 93 GLN A N 1
ATOM 718 C CA . GLN A 1 93 ? 29.152 6.992 -8.348 1.00 84.62 93 GLN A CA 1
ATOM 719 C C . GLN A 1 93 ? 28.177 7.973 -9.007 1.00 84.62 93 GLN A C 1
ATOM 721 O O . GLN A 1 93 ? 28.323 9.184 -8.861 1.00 84.62 93 GLN A O 1
ATOM 726 N N . TYR A 1 94 ? 27.195 7.467 -9.758 1.00 82.81 94 TYR A N 1
ATOM 727 C CA . TYR A 1 94 ? 26.188 8.316 -10.386 1.00 82.81 94 TYR A CA 1
ATOM 728 C C . TYR A 1 94 ? 25.248 8.923 -9.341 1.00 82.81 94 TYR A C 1
ATOM 730 O O . TYR A 1 94 ? 24.948 10.111 -9.412 1.00 82.81 94 TYR A O 1
ATOM 738 N N . ILE A 1 95 ? 24.790 8.129 -8.369 1.00 84.44 95 ILE A N 1
ATOM 739 C CA . ILE A 1 95 ? 23.958 8.613 -7.263 1.00 84.44 95 ILE A CA 1
ATOM 740 C C . ILE A 1 95 ? 24.708 9.708 -6.509 1.00 84.44 95 ILE A C 1
ATOM 742 O O . ILE A 1 95 ? 24.162 10.794 -6.357 1.00 84.44 95 ILE A O 1
ATOM 746 N N . ASP A 1 96 ? 25.955 9.467 -6.110 1.00 85.44 96 ASP A N 1
ATOM 747 C CA . ASP A 1 96 ? 26.771 10.434 -5.371 1.00 85.44 96 ASP A CA 1
ATOM 748 C C . ASP A 1 96 ? 26.966 11.730 -6.165 1.00 85.44 96 ASP A C 1
ATOM 750 O O . ASP A 1 96 ? 26.816 12.821 -5.621 1.00 85.44 96 ASP A O 1
ATOM 754 N N . PHE A 1 97 ? 27.242 11.622 -7.469 1.00 80.69 97 PHE A N 1
ATOM 755 C CA . PHE A 1 97 ? 27.454 12.781 -8.334 1.00 80.69 97 PHE A CA 1
ATOM 756 C C . PHE A 1 97 ? 26.197 13.648 -8.490 1.00 80.69 97 PHE A C 1
ATOM 758 O O . PHE A 1 97 ? 26.293 14.875 -8.510 1.00 80.69 97 PHE A O 1
ATOM 765 N N . TYR A 1 98 ? 25.023 13.023 -8.608 1.00 75.00 98 TYR A N 1
ATOM 766 C CA . TYR A 1 98 ? 23.759 13.732 -8.833 1.00 75.00 98 TYR A CA 1
ATOM 767 C C . TYR A 1 98 ? 22.949 13.982 -7.562 1.00 75.00 98 TYR A C 1
ATOM 769 O O . TYR A 1 98 ? 21.918 14.653 -7.612 1.00 75.00 98 TYR A O 1
ATOM 777 N N . THR A 1 99 ? 23.410 13.503 -6.410 1.00 78.00 99 THR A N 1
ATOM 778 C CA . THR A 1 99 ? 22.794 13.834 -5.128 1.00 78.00 99 THR A CA 1
ATOM 779 C C . THR A 1 99 ? 22.940 15.337 -4.889 1.00 78.00 99 THR A C 1
ATOM 781 O O . THR A 1 99 ? 24.035 15.847 -4.677 1.00 78.00 99 THR A O 1
ATOM 784 N N . GLY A 1 100 ? 21.817 16.059 -4.948 1.00 71.25 100 GLY A N 1
ATOM 785 C CA . GLY A 1 100 ? 21.780 17.516 -4.792 1.00 71.25 100 GLY A CA 1
ATOM 786 C C . GLY A 1 100 ? 22.037 18.315 -6.075 1.00 71.25 100 GLY A C 1
ATOM 787 O O . GLY A 1 100 ? 22.081 19.541 -6.005 1.00 71.25 100 GLY A O 1
ATOM 788 N N . GLN A 1 101 ? 22.176 17.664 -7.237 1.00 74.06 101 GLN A N 1
ATOM 789 C CA . GLN A 1 101 ? 22.231 18.347 -8.533 1.00 74.06 101 GLN A CA 1
ATOM 790 C C . GLN A 1 101 ? 20.916 18.202 -9.307 1.00 74.06 101 GLN A C 1
ATOM 792 O O . GLN A 1 101 ? 20.303 17.136 -9.254 1.00 74.06 101 GLN A O 1
ATOM 797 N N . PRO A 1 102 ? 20.515 19.224 -10.090 1.00 69.25 102 PRO A N 1
ATOM 798 C CA . PRO A 1 102 ? 19.297 19.173 -10.884 1.00 69.25 102 PRO A CA 1
ATOM 799 C C . PRO A 1 102 ? 19.354 18.080 -11.963 1.00 69.25 102 PRO A C 1
ATOM 801 O O . PRO A 1 102 ? 20.110 18.181 -12.930 1.00 69.25 102 PRO A O 1
ATOM 804 N N . LEU A 1 103 ? 18.486 17.072 -11.856 1.00 69.56 103 LEU A N 1
ATOM 805 C CA . LEU A 1 103 ? 18.247 16.051 -12.887 1.00 69.56 103 LEU A CA 1
ATOM 806 C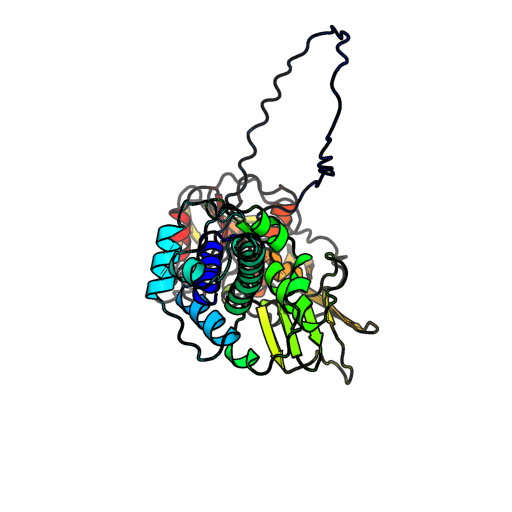 C . LEU A 1 103 ? 17.411 16.606 -14.055 1.00 69.56 103 LEU A C 1
ATOM 808 O O . LEU A 1 103 ? 16.347 16.075 -14.360 1.00 69.56 103 LEU A O 1
ATOM 812 N N . ASN A 1 104 ? 17.844 17.676 -14.724 1.00 70.69 104 ASN A N 1
ATOM 813 C CA . ASN A 1 104 ? 17.075 18.303 -15.809 1.00 70.69 104 ASN A CA 1
ATOM 814 C C . ASN A 1 104 ? 17.652 18.018 -17.214 1.00 70.69 104 ASN A C 1
ATOM 816 O O . ASN A 1 104 ? 18.708 17.412 -17.380 1.00 70.69 104 ASN A O 1
ATOM 820 N N . ARG A 1 105 ? 16.949 18.468 -18.265 1.00 64.94 105 ARG A N 1
ATOM 821 C CA . ARG A 1 105 ? 17.365 18.284 -19.674 1.00 64.94 105 ARG A CA 1
ATOM 822 C C . ARG A 1 105 ? 18.713 18.933 -20.024 1.00 64.94 105 ARG A C 1
ATOM 824 O O . ARG A 1 105 ? 19.278 18.587 -21.054 1.00 64.94 105 ARG A O 1
ATOM 831 N N . ARG A 1 106 ? 19.204 19.870 -19.206 1.00 68.25 106 ARG A N 1
ATOM 832 C CA . ARG A 1 106 ? 20.484 20.571 -19.401 1.00 68.25 106 ARG A CA 1
ATOM 833 C C . ARG A 1 106 ? 21.662 19.837 -18.763 1.00 68.25 106 ARG A C 1
ATOM 835 O O . ARG A 1 106 ? 22.785 20.317 -18.845 1.00 68.25 106 ARG A O 1
ATOM 842 N N . MET A 1 107 ? 21.416 18.690 -18.136 1.00 72.31 107 MET A N 1
ATOM 843 C CA . MET A 1 107 ? 22.462 17.846 -17.587 1.00 72.31 107 MET A CA 1
ATOM 844 C C . MET A 1 107 ? 23.428 17.428 -18.695 1.00 72.31 107 MET A C 1
ATOM 846 O O . MET A 1 107 ? 22.999 16.881 -19.708 1.00 72.31 107 MET A O 1
ATOM 850 N N . GLU A 1 108 ? 24.725 17.652 -18.514 1.00 76.75 108 GLU A N 1
ATOM 851 C CA . GLU A 1 108 ? 25.714 17.204 -19.490 1.00 76.75 108 GLU A CA 1
ATOM 852 C C . GLU A 1 108 ? 25.881 15.677 -19.436 1.00 76.75 108 GLU A C 1
ATOM 854 O O . GLU A 1 108 ? 25.822 15.080 -18.355 1.00 76.75 108 GLU A O 1
ATOM 859 N N . PRO A 1 109 ? 26.093 15.004 -20.583 1.00 75.31 109 PRO A N 1
ATOM 860 C CA . PRO A 1 109 ? 26.369 13.578 -20.576 1.00 75.31 109 PRO A CA 1
ATOM 861 C C . PRO A 1 109 ? 27.720 13.301 -19.902 1.00 75.31 109 PRO A C 1
ATOM 863 O O . PRO A 1 109 ? 28.698 13.983 -20.229 1.00 75.31 109 PRO A O 1
ATOM 866 N N . PRO A 1 110 ? 27.824 12.261 -19.048 1.00 73.94 110 PRO A N 1
ATOM 867 C CA . PRO A 1 110 ? 29.100 11.823 -18.490 1.00 73.94 110 PRO A CA 1
ATOM 868 C C . PRO A 1 110 ? 30.139 11.609 -19.590 1.00 73.94 110 PRO A C 1
ATOM 870 O O . PRO A 1 110 ? 29.784 11.167 -20.684 1.00 73.94 110 PRO A O 1
ATOM 873 N N . LEU A 1 111 ? 31.424 11.850 -19.306 1.00 75.00 111 LEU A N 1
ATOM 874 C CA . LEU A 1 111 ? 32.489 11.797 -20.320 1.00 75.00 111 LEU A CA 1
ATOM 875 C C . LEU A 1 111 ? 32.509 10.466 -21.102 1.00 75.00 111 LEU A C 1
ATOM 877 O O . LEU A 1 111 ? 32.725 10.446 -22.313 1.00 75.00 111 LEU A O 1
ATOM 881 N N . SER A 1 112 ? 32.208 9.352 -20.433 1.00 71.31 112 SER A N 1
ATOM 882 C CA . SER A 1 112 ? 32.094 8.019 -21.043 1.00 71.31 112 SER A CA 1
ATOM 883 C C . SER A 1 112 ? 30.976 7.910 -22.090 1.00 71.31 112 SER A C 1
ATOM 885 O O . SER A 1 112 ? 31.110 7.198 -23.082 1.00 71.31 112 SER A O 1
ATOM 887 N N . VAL A 1 113 ? 29.874 8.637 -21.902 1.00 71.00 113 VAL A N 1
ATOM 888 C CA . VAL A 1 113 ? 28.769 8.726 -22.864 1.00 71.00 113 VAL A CA 1
ATOM 889 C C . VAL A 1 113 ? 29.077 9.791 -23.914 1.00 71.00 113 VAL A C 1
ATOM 891 O O . VAL A 1 113 ? 28.884 9.553 -25.102 1.00 71.00 113 VAL A O 1
ATOM 894 N N . ALA A 1 114 ? 29.619 10.937 -23.490 1.00 76.12 114 ALA A N 1
ATOM 895 C CA . ALA A 1 114 ? 30.010 12.045 -24.354 1.00 76.12 114 ALA A CA 1
ATOM 896 C C . ALA A 1 114 ? 30.964 11.602 -25.474 1.00 76.12 114 ALA A C 1
ATOM 898 O O . ALA A 1 114 ? 30.752 11.932 -26.637 1.00 76.12 114 ALA A O 1
ATOM 899 N N . THR A 1 115 ? 31.973 10.800 -25.124 1.00 79.38 115 THR A N 1
ATOM 900 C CA . THR A 1 115 ? 32.977 10.251 -26.054 1.00 79.38 115 THR A CA 1
ATOM 901 C C . THR A 1 115 ? 32.406 9.244 -27.053 1.00 79.38 115 THR A C 1
ATOM 903 O O . THR A 1 115 ? 33.018 8.997 -28.088 1.00 79.38 115 THR A O 1
ATOM 906 N N . SER A 1 116 ? 31.216 8.695 -26.793 1.00 73.69 116 SER A N 1
ATOM 907 C CA . SER A 1 116 ? 30.528 7.793 -27.723 1.00 73.69 116 SER A CA 1
ATOM 908 C C . SER A 1 116 ? 29.784 8.542 -28.841 1.00 73.69 116 SER A C 1
ATOM 910 O O . SER A 1 116 ? 29.367 7.923 -29.822 1.00 73.69 116 SER A O 1
ATOM 912 N N . PHE A 1 117 ? 29.616 9.867 -28.733 1.00 74.50 117 PHE A N 1
ATOM 913 C CA . PHE A 1 117 ? 28.965 10.678 -29.761 1.00 74.50 117 PHE A CA 1
ATOM 914 C C . PHE A 1 117 ? 29.965 11.148 -30.817 1.00 74.50 117 PHE A C 1
ATOM 916 O O . PHE A 1 117 ? 30.919 11.857 -30.522 1.00 74.50 117 PHE A O 1
ATOM 923 N N . LYS A 1 118 ? 29.714 10.791 -32.083 1.00 68.00 118 LYS A N 1
ATOM 924 C CA . LYS A 1 118 ? 30.586 11.152 -33.216 1.00 68.00 118 LYS A CA 1
ATOM 925 C C . LYS A 1 118 ? 30.514 12.637 -33.612 1.00 68.00 118 LYS A C 1
ATOM 927 O O . LYS A 1 118 ? 31.395 13.112 -34.317 1.00 68.00 118 LYS A O 1
ATOM 932 N N . THR A 1 119 ? 29.472 13.363 -33.196 1.00 70.94 119 THR A N 1
ATOM 933 C CA . THR A 1 119 ? 29.172 14.740 -33.639 1.00 70.94 119 THR A CA 1
ATOM 934 C C . THR A 1 119 ? 28.403 15.522 -32.571 1.00 70.94 119 THR A C 1
ATOM 936 O O . THR A 1 119 ? 27.424 15.003 -32.033 1.00 70.94 119 THR A O 1
ATOM 939 N N . ASN A 1 120 ? 28.774 16.787 -32.330 1.00 65.12 120 ASN A N 1
ATOM 940 C CA . ASN A 1 120 ? 28.192 17.626 -31.268 1.00 65.12 120 ASN A CA 1
ATOM 941 C C . ASN A 1 120 ? 26.696 17.959 -31.462 1.00 65.12 120 ASN A C 1
ATOM 943 O O . ASN A 1 120 ? 25.954 17.916 -30.493 1.00 65.12 120 ASN A O 1
ATOM 947 N N . GLN A 1 121 ? 26.200 18.209 -32.681 1.00 60.94 121 GLN A N 1
ATOM 948 C CA . GLN A 1 121 ? 24.771 18.543 -32.888 1.00 60.94 121 GLN A CA 1
ATOM 949 C C . GLN A 1 121 ? 23.804 17.389 -32.569 1.00 60.94 121 GLN A C 1
ATOM 951 O O . GLN A 1 121 ? 22.674 17.608 -32.136 1.00 60.94 121 GLN A O 1
ATOM 956 N N . PHE A 1 122 ? 24.245 16.142 -32.743 1.00 63.81 122 PHE A N 1
ATOM 957 C CA . PHE A 1 122 ? 23.450 14.969 -32.375 1.00 63.81 122 PHE A CA 1
ATOM 958 C C . PHE A 1 122 ? 23.524 14.662 -30.877 1.00 63.81 122 PHE A C 1
ATOM 960 O O . PHE A 1 122 ? 22.700 13.902 -30.379 1.00 63.81 122 PHE A O 1
ATOM 967 N N . ARG A 1 123 ? 24.488 15.246 -30.155 1.00 71.81 123 ARG A N 1
ATOM 968 C CA . ARG A 1 123 ? 24.753 14.946 -28.748 1.00 71.81 123 ARG A CA 1
ATOM 969 C C . ARG A 1 123 ? 23.612 15.413 -27.850 1.00 71.81 123 ARG A C 1
ATOM 971 O O . ARG A 1 123 ? 23.082 14.593 -27.109 1.00 71.81 123 ARG A O 1
ATOM 978 N N . ASP A 1 124 ? 23.188 16.668 -27.962 1.00 73.69 124 ASP A N 1
ATOM 979 C CA . ASP A 1 124 ? 22.234 17.256 -27.009 1.00 73.69 124 ASP A CA 1
ATOM 980 C C . ASP A 1 124 ? 20.816 16.705 -27.199 1.00 73.69 124 ASP A C 1
ATOM 982 O O . ASP A 1 124 ? 20.167 16.268 -26.248 1.00 73.69 124 ASP A O 1
ATOM 986 N N . SER A 1 125 ? 20.354 16.635 -28.451 1.00 79.75 125 SER A N 1
ATOM 987 C CA . SER A 1 125 ? 19.022 16.111 -28.777 1.00 79.75 125 SER A CA 1
ATOM 988 C C . SER A 1 125 ? 18.889 14.616 -28.470 1.00 79.75 125 SER A C 1
ATOM 990 O O . SER A 1 125 ? 17.849 14.169 -27.981 1.00 79.75 125 SER A O 1
ATOM 992 N N . TYR A 1 126 ? 19.936 13.827 -28.721 1.00 81.81 126 TYR A N 1
ATOM 993 C CA . TYR A 1 126 ? 19.936 12.404 -28.401 1.00 81.81 126 TYR A CA 1
ATOM 994 C C . TYR A 1 126 ? 20.070 12.161 -26.899 1.00 81.81 126 TYR A C 1
ATOM 996 O O . TYR A 1 126 ? 19.388 11.294 -26.356 1.00 81.81 126 TYR A O 1
ATOM 1004 N N . TRP A 1 127 ? 20.900 12.941 -26.206 1.00 82.56 127 TRP A N 1
ATOM 1005 C CA . TRP A 1 127 ? 21.040 12.841 -24.760 1.00 82.56 127 TRP A CA 1
ATOM 1006 C C . TRP A 1 127 ? 19.736 13.161 -24.030 1.00 82.56 127 TRP A C 1
ATOM 1008 O O . TRP A 1 127 ? 19.315 12.381 -23.179 1.00 82.56 127 TRP A O 1
ATOM 1018 N N . ALA A 1 128 ? 19.032 14.224 -24.426 1.00 83.50 128 ALA A N 1
ATOM 1019 C CA . ALA A 1 128 ? 17.722 14.545 -23.868 1.00 83.50 128 ALA A CA 1
ATOM 1020 C C . ALA A 1 128 ? 16.725 13.380 -24.027 1.00 83.50 128 ALA A C 1
ATOM 1022 O O . ALA A 1 128 ? 16.033 13.021 -23.072 1.00 83.50 128 ALA A O 1
ATOM 1023 N N . LYS A 1 129 ? 16.705 12.728 -25.200 1.00 83.88 129 LYS A N 1
ATOM 1024 C CA . LYS A 1 129 ? 15.882 11.530 -25.452 1.00 83.88 129 LYS A CA 1
ATOM 1025 C C . LYS A 1 129 ? 16.302 10.336 -24.594 1.00 83.88 129 LYS A C 1
ATOM 1027 O O . LYS A 1 129 ? 15.443 9.590 -24.123 1.00 83.88 129 LYS A O 1
ATOM 1032 N N . LEU A 1 130 ? 17.605 10.144 -24.376 1.00 83.81 130 LEU A N 1
ATOM 1033 C CA . LEU A 1 130 ? 18.113 9.095 -23.491 1.00 83.81 130 LEU A CA 1
ATOM 1034 C C . LEU A 1 130 ? 17.694 9.324 -22.039 1.00 83.81 130 LEU A C 1
ATOM 1036 O O . LEU A 1 130 ? 17.315 8.363 -21.378 1.00 83.81 130 LEU A O 1
ATOM 1040 N N . ILE A 1 131 ? 17.736 10.565 -21.552 1.00 84.00 131 ILE A N 1
ATOM 1041 C CA . ILE A 1 131 ? 17.288 10.911 -20.198 1.00 84.00 131 ILE A CA 1
ATOM 1042 C C . ILE A 1 131 ? 15.784 10.705 -20.043 1.00 84.00 131 ILE A C 1
ATOM 1044 O O . ILE A 1 131 ? 15.349 10.129 -19.049 1.00 84.00 131 ILE A O 1
ATOM 1048 N N . GLU A 1 132 ? 14.987 11.097 -21.034 1.00 85.62 132 GLU A N 1
ATOM 1049 C CA . GLU A 1 132 ? 13.547 10.827 -21.027 1.00 85.62 132 GLU A CA 1
ATOM 1050 C C . GLU A 1 132 ? 13.246 9.321 -21.021 1.00 85.62 132 GLU A C 1
ATOM 1052 O O . GLU A 1 132 ? 12.455 8.849 -20.205 1.00 85.62 132 GLU A O 1
ATOM 1057 N N . SER A 1 133 ? 13.953 8.545 -21.847 1.00 87.00 133 SER A N 1
ATOM 1058 C CA . SER A 1 133 ? 13.842 7.081 -21.854 1.00 87.00 133 SER A CA 1
ATOM 1059 C C . SER A 1 133 ? 14.255 6.478 -20.509 1.00 87.00 133 SER A C 1
ATOM 1061 O O . SER A 1 133 ? 13.585 5.583 -20.001 1.00 87.00 133 SER A O 1
ATOM 1063 N N . ALA A 1 134 ? 15.335 6.985 -19.906 1.00 88.62 134 ALA A N 1
ATOM 1064 C CA . ALA A 1 134 ? 15.803 6.537 -18.603 1.00 88.62 134 ALA A CA 1
ATOM 1065 C C . ALA A 1 134 ? 14.756 6.817 -17.517 1.00 88.62 134 ALA A C 1
ATOM 1067 O O . ALA A 1 134 ? 14.450 5.912 -16.757 1.00 88.62 134 ALA A O 1
ATOM 1068 N N . ARG A 1 135 ? 14.122 7.997 -17.494 1.00 88.69 135 ARG A N 1
ATOM 1069 C CA . ARG A 1 135 ? 13.033 8.312 -16.549 1.00 88.69 135 ARG A CA 1
ATOM 1070 C C . ARG A 1 135 ? 11.853 7.345 -16.680 1.00 88.69 135 ARG A C 1
ATOM 1072 O O . ARG A 1 135 ? 11.387 6.820 -15.671 1.00 88.69 135 ARG A O 1
ATOM 1079 N N . HIS A 1 136 ? 11.405 7.059 -17.905 1.00 90.75 136 HIS A N 1
ATOM 1080 C CA . HIS A 1 136 ? 10.334 6.085 -18.142 1.00 90.75 136 HIS A CA 1
ATOM 1081 C C . HIS A 1 136 ? 10.714 4.684 -17.651 1.00 90.75 136 HIS A C 1
ATOM 1083 O O . HIS A 1 136 ? 9.938 4.031 -16.959 1.00 90.75 136 HIS A O 1
ATOM 1089 N N . LEU A 1 137 ? 11.927 4.226 -17.962 1.00 91.31 137 LEU A N 1
ATOM 1090 C CA . LEU A 1 137 ? 12.406 2.922 -17.512 1.00 91.31 137 LEU A CA 1
ATOM 1091 C C . LEU A 1 137 ? 12.617 2.872 -15.989 1.00 91.31 137 LEU A C 1
ATOM 1093 O O . LEU A 1 137 ? 12.395 1.826 -15.387 1.00 91.31 137 LEU A O 1
ATOM 1097 N N . SER A 1 138 ? 12.987 3.982 -15.345 1.00 92.69 138 SER A N 1
ATOM 1098 C CA . SER A 1 138 ? 13.098 4.061 -13.886 1.00 92.69 138 SER A CA 1
ATOM 1099 C C . SER A 1 138 ? 11.747 3.889 -13.194 1.00 92.69 138 SER A C 1
ATOM 1101 O O . SER A 1 138 ? 11.690 3.181 -12.193 1.00 92.69 138 SER A O 1
ATOM 1103 N N . ILE A 1 139 ? 10.658 4.438 -13.750 1.00 93.56 139 ILE A N 1
ATOM 1104 C CA . ILE A 1 139 ? 9.293 4.156 -13.266 1.00 93.56 139 ILE A CA 1
ATOM 1105 C C . ILE A 1 139 ? 9.019 2.654 -13.304 1.00 93.56 139 ILE A C 1
ATOM 1107 O O . ILE A 1 139 ? 8.463 2.115 -12.354 1.00 93.56 139 ILE A O 1
ATOM 1111 N N . LEU A 1 140 ? 9.432 1.965 -14.369 1.00 94.06 140 LEU A N 1
ATOM 1112 C CA . LEU A 1 140 ? 9.227 0.521 -14.477 1.00 94.06 140 LEU A CA 1
ATOM 1113 C C . LEU A 1 140 ? 10.042 -0.255 -13.452 1.00 94.06 140 LEU A C 1
ATOM 1115 O O . LEU A 1 140 ? 9.490 -1.147 -12.818 1.00 94.06 140 LEU A O 1
ATOM 1119 N N . ILE A 1 141 ? 11.311 0.100 -13.236 1.00 95.50 141 ILE A N 1
ATOM 1120 C CA . ILE A 1 141 ? 12.125 -0.519 -12.179 1.00 95.50 141 ILE A CA 1
ATOM 1121 C C . ILE A 1 141 ? 11.423 -0.378 -10.827 1.00 95.50 141 ILE A C 1
ATOM 1123 O O . ILE A 1 141 ? 11.297 -1.361 -10.102 1.00 95.50 141 ILE A O 1
ATOM 1127 N N . VAL A 1 142 ? 10.929 0.818 -10.505 1.00 95.12 142 VAL A N 1
ATOM 1128 C CA . VAL A 1 142 ? 10.242 1.088 -9.237 1.00 95.12 142 VAL A CA 1
ATOM 1129 C C . VAL A 1 142 ? 8.902 0.341 -9.151 1.00 95.12 142 VAL A C 1
ATOM 1131 O O . VAL A 1 142 ? 8.636 -0.319 -8.150 1.00 95.12 142 VAL A O 1
ATOM 1134 N N . ALA A 1 143 ? 8.083 0.353 -10.204 1.00 95.44 143 ALA A N 1
ATOM 1135 C CA . ALA A 1 143 ? 6.800 -0.352 -10.230 1.00 95.44 143 ALA A CA 1
ATOM 1136 C C . ALA A 1 143 ? 6.971 -1.876 -10.075 1.00 95.44 143 ALA A C 1
ATOM 1138 O O . ALA A 1 143 ? 6.230 -2.521 -9.332 1.00 95.44 143 ALA A O 1
ATOM 1139 N N . PHE A 1 144 ? 7.987 -2.458 -10.720 1.00 96.31 144 PHE A N 1
ATOM 1140 C CA . PHE A 1 144 ? 8.335 -3.868 -10.543 1.00 96.31 144 PHE A CA 1
ATOM 1141 C C . PHE A 1 144 ? 8.936 -4.145 -9.160 1.00 96.31 144 PHE A C 1
ATOM 1143 O O . PHE A 1 144 ? 8.618 -5.169 -8.560 1.00 96.31 144 PHE A O 1
ATOM 1150 N N . ALA A 1 145 ? 9.715 -3.225 -8.587 1.00 96.12 145 ALA A N 1
ATOM 1151 C CA . ALA A 1 145 ? 10.179 -3.350 -7.205 1.00 96.12 145 ALA A CA 1
ATOM 1152 C C . ALA A 1 145 ? 9.006 -3.426 -6.201 1.00 96.12 145 ALA A C 1
ATOM 1154 O O . ALA A 1 145 ? 9.098 -4.161 -5.216 1.00 96.12 145 ALA A O 1
ATOM 1155 N N . HIS A 1 146 ? 7.884 -2.768 -6.517 1.00 95.00 146 HIS A N 1
ATOM 1156 C CA . HIS A 1 146 ? 6.600 -2.841 -5.808 1.00 95.00 146 HIS A CA 1
ATOM 1157 C C . HIS A 1 146 ? 5.702 -4.029 -6.200 1.00 95.00 146 HIS A C 1
ATOM 1159 O O . HIS A 1 146 ? 4.560 -4.127 -5.756 1.00 95.00 146 HIS A O 1
ATOM 1165 N N . THR A 1 147 ? 6.173 -4.970 -7.014 1.00 95.75 147 THR A N 1
ATOM 1166 C CA . THR A 1 147 ? 5.445 -6.222 -7.263 1.00 95.75 147 THR A CA 1
ATOM 1167 C C . THR A 1 147 ? 5.827 -7.247 -6.202 1.00 95.75 147 THR A C 1
ATOM 1169 O O . THR A 1 147 ? 7.008 -7.396 -5.924 1.00 95.75 147 THR A O 1
ATOM 1172 N N . ARG A 1 148 ? 4.873 -7.971 -5.601 1.00 94.00 148 ARG A N 1
ATOM 1173 C CA . ARG A 1 148 ? 5.146 -8.930 -4.503 1.00 94.00 148 ARG A CA 1
ATOM 1174 C C . ARG A 1 148 ? 6.084 -10.074 -4.916 1.00 94.00 148 ARG A C 1
ATOM 1176 O O . ARG A 1 148 ? 7.039 -10.377 -4.206 1.00 94.00 148 ARG A O 1
ATOM 1183 N N . ASP A 1 149 ? 5.847 -10.673 -6.079 1.00 93.69 149 ASP A N 1
ATOM 1184 C CA . ASP A 1 149 ? 6.643 -11.781 -6.617 1.00 93.69 149 ASP A CA 1
ATOM 1185 C C . ASP A 1 149 ? 7.101 -11.455 -8.042 1.00 93.69 149 ASP A C 1
ATOM 1187 O O . ASP A 1 149 ? 6.345 -11.597 -9.001 1.00 93.69 149 ASP A O 1
ATOM 1191 N N . LEU A 1 150 ? 8.347 -10.996 -8.170 1.00 94.31 150 LEU A N 1
ATOM 1192 C CA . LEU A 1 150 ? 8.965 -10.686 -9.461 1.00 94.31 150 LEU A CA 1
ATOM 1193 C C . LEU A 1 150 ? 9.168 -11.932 -10.324 1.00 94.31 150 LEU A C 1
ATOM 1195 O O . LEU A 1 150 ? 9.074 -11.864 -11.548 1.00 94.31 150 LEU A O 1
ATOM 1199 N N . SER A 1 151 ? 9.436 -13.079 -9.699 1.00 92.81 151 SER A N 1
ATOM 1200 C CA . SER A 1 151 ? 9.728 -14.316 -10.421 1.00 92.81 151 SER A CA 1
ATOM 1201 C C . SER A 1 151 ? 8.499 -14.837 -11.167 1.00 92.81 151 SER A C 1
ATOM 1203 O O . SER A 1 151 ? 8.617 -15.311 -12.300 1.00 92.81 151 SER A O 1
ATOM 1205 N N . ALA A 1 152 ? 7.309 -14.643 -10.592 1.00 92.12 152 ALA A N 1
ATOM 1206 C CA . ALA A 1 152 ? 6.038 -14.968 -11.229 1.00 92.12 152 ALA A CA 1
ATOM 1207 C C . ALA A 1 152 ? 5.789 -14.179 -12.527 1.00 92.12 152 ALA A C 1
ATOM 1209 O O . ALA A 1 152 ? 4.986 -14.617 -13.351 1.00 92.12 152 ALA A O 1
ATOM 1210 N N . CYS A 1 153 ? 6.484 -13.057 -12.738 1.00 94.31 153 CYS A N 1
ATOM 1211 C CA . CYS A 1 153 ? 6.307 -12.169 -13.885 1.00 94.31 153 CYS A CA 1
ATOM 1212 C C . CYS A 1 153 ? 7.210 -12.499 -15.083 1.00 94.31 153 CYS A C 1
ATOM 1214 O O . CYS A 1 153 ? 7.146 -11.784 -16.076 1.00 94.31 153 CYS A O 1
ATOM 1216 N N . ALA A 1 154 ? 8.054 -13.536 -15.028 1.00 91.88 154 ALA A N 1
ATOM 1217 C CA . ALA A 1 154 ? 9.086 -13.788 -16.050 1.00 91.88 154 ALA A CA 1
ATOM 1218 C C . ALA A 1 154 ? 8.561 -13.864 -17.498 1.00 91.88 154 ALA A C 1
ATOM 1220 O O . ALA A 1 154 ? 9.240 -13.416 -18.418 1.00 91.88 154 ALA A O 1
ATOM 1221 N N . ASP A 1 155 ? 7.343 -14.380 -17.684 1.00 93.31 155 ASP A N 1
ATOM 1222 C CA . ASP A 1 155 ? 6.696 -14.518 -18.996 1.00 93.31 155 ASP A CA 1
ATOM 1223 C C . ASP A 1 155 ? 5.637 -13.423 -19.261 1.00 93.31 155 ASP A C 1
ATOM 1225 O O . ASP A 1 155 ? 4.811 -13.560 -20.170 1.00 93.31 155 ASP A O 1
ATOM 1229 N N . LEU A 1 156 ? 5.581 -12.376 -18.430 1.00 93.62 156 LEU A N 1
ATOM 1230 C CA . LEU A 1 156 ? 4.599 -11.302 -18.560 1.00 93.62 156 LEU A CA 1
ATOM 1231 C C . LEU A 1 156 ? 4.855 -10.525 -19.852 1.00 93.62 156 LEU A C 1
ATOM 1233 O O . LEU A 1 156 ? 5.917 -9.936 -20.052 1.00 93.62 156 LEU A O 1
ATOM 1237 N N . MET A 1 157 ? 3.851 -10.491 -20.723 1.00 89.75 157 MET A N 1
ATOM 1238 C CA . MET A 1 157 ? 3.924 -9.727 -21.962 1.00 89.75 157 MET A CA 1
ATOM 1239 C C . MET A 1 157 ? 3.503 -8.284 -21.711 1.00 89.75 157 MET A C 1
ATOM 1241 O O . MET A 1 157 ? 2.337 -8.014 -21.435 1.00 89.75 157 MET A O 1
ATOM 1245 N N . LEU A 1 158 ? 4.455 -7.365 -21.846 1.00 90.25 158 LEU A N 1
ATOM 1246 C CA . LEU A 1 158 ? 4.221 -5.925 -21.782 1.00 90.25 158 LEU A CA 1
ATOM 1247 C C . LEU A 1 158 ? 4.304 -5.306 -23.174 1.00 90.25 158 LEU A C 1
ATOM 1249 O O . LEU A 1 158 ? 5.015 -5.793 -24.057 1.00 90.25 158 LEU A O 1
ATOM 1253 N N . HIS A 1 159 ? 3.618 -4.185 -23.355 1.00 88.81 159 HIS A N 1
ATOM 1254 C CA . HIS A 1 159 ? 3.747 -3.367 -24.546 1.00 88.81 159 HIS A CA 1
ATOM 1255 C C . HIS A 1 159 ? 5.182 -2.832 -24.697 1.00 88.81 159 HIS A C 1
ATOM 1257 O O . HIS A 1 159 ? 5.788 -2.343 -23.745 1.00 88.81 159 HIS A O 1
ATOM 1263 N N . HIS A 1 160 ? 5.740 -2.892 -25.910 1.00 82.75 160 HIS A N 1
ATOM 1264 C CA . HIS A 1 160 ? 7.126 -2.470 -26.165 1.00 82.75 160 HIS A CA 1
ATOM 1265 C C . HIS A 1 160 ? 7.311 -0.945 -26.169 1.00 82.75 160 HIS A C 1
ATOM 1267 O O . HIS A 1 160 ? 8.420 -0.442 -25.968 1.00 82.75 160 HIS A O 1
ATOM 1273 N N . GLN A 1 161 ? 6.238 -0.190 -26.421 1.00 86.56 161 GLN A N 1
ATOM 1274 C CA . GLN A 1 161 ? 6.289 1.270 -26.435 1.00 86.56 161 GLN A CA 1
ATOM 1275 C C . GLN A 1 161 ? 6.096 1.813 -25.020 1.00 86.56 161 GLN A C 1
ATOM 1277 O O . GLN A 1 161 ? 4.976 1.980 -24.552 1.00 86.56 161 GLN A O 1
ATOM 1282 N N . HIS A 1 162 ? 7.207 2.128 -24.360 1.00 81.88 162 HIS A N 1
ATOM 1283 C CA . HIS A 1 162 ? 7.236 2.761 -23.039 1.00 81.88 162 HIS A CA 1
ATOM 1284 C C . HIS A 1 162 ? 6.728 4.215 -23.050 1.00 81.88 162 HIS A C 1
ATOM 1286 O O . HIS A 1 162 ? 6.443 4.767 -21.993 1.00 81.88 162 HIS A O 1
ATOM 1292 N N . SER A 1 163 ? 6.569 4.830 -24.228 1.00 85.56 163 SER A N 1
ATOM 1293 C CA . SER A 1 163 ? 5.954 6.155 -24.383 1.00 85.56 163 SER A CA 1
ATOM 1294 C C . SER A 1 163 ? 4.511 6.208 -23.892 1.00 85.56 163 SER A C 1
ATOM 1296 O O . SER A 1 163 ? 4.032 7.288 -23.585 1.00 85.56 163 SER A O 1
ATOM 1298 N N . ILE A 1 164 ? 3.836 5.063 -23.772 1.00 88.75 164 ILE A N 1
ATOM 1299 C CA . ILE A 1 164 ? 2.492 4.986 -23.194 1.00 88.75 164 ILE A CA 1
ATOM 1300 C C . ILE A 1 164 ? 2.432 5.481 -21.740 1.00 88.75 164 ILE A C 1
ATOM 1302 O O . ILE A 1 164 ? 1.395 5.918 -21.259 1.00 88.75 164 ILE A O 1
ATOM 1306 N N . LEU A 1 165 ? 3.561 5.465 -21.029 1.00 90.12 165 LEU A N 1
ATOM 1307 C CA . LEU A 1 165 ? 3.636 5.970 -19.662 1.00 90.12 165 LEU A CA 1
ATOM 1308 C C . LEU A 1 165 ? 3.479 7.495 -19.592 1.00 90.12 165 LEU A C 1
ATOM 1310 O O . LEU A 1 165 ? 3.328 8.014 -18.493 1.00 90.12 165 LEU A O 1
ATOM 1314 N N . ILE A 1 166 ? 3.510 8.213 -20.724 1.00 89.44 166 ILE A N 1
ATOM 1315 C CA . ILE A 1 166 ? 3.417 9.681 -20.775 1.00 89.44 166 ILE A CA 1
ATOM 1316 C C . ILE A 1 166 ? 2.163 10.237 -20.090 1.00 89.44 166 ILE A C 1
ATOM 1318 O O . ILE A 1 166 ? 2.193 11.358 -19.579 1.00 89.44 166 ILE A O 1
ATOM 1322 N N . ASP A 1 167 ? 1.098 9.438 -20.038 1.00 85.31 167 ASP A N 1
ATOM 1323 C CA . ASP A 1 167 ? -0.174 9.808 -19.423 1.00 85.31 167 ASP A CA 1
ATOM 1324 C C . ASP A 1 167 ? -0.179 9.632 -17.896 1.00 85.31 167 ASP A C 1
ATOM 1326 O O . ASP A 1 167 ? -1.090 10.112 -17.218 1.00 85.31 167 ASP A O 1
ATOM 1330 N N . LEU A 1 168 ? 0.849 8.998 -17.319 1.00 89.00 168 LEU A N 1
ATOM 1331 C CA . LEU A 1 168 ? 0.999 8.918 -15.869 1.00 89.00 168 LEU A CA 1
ATOM 1332 C C . LEU A 1 168 ? 1.347 10.298 -15.292 1.00 89.00 168 LEU A C 1
ATOM 1334 O O . LEU A 1 168 ? 2.339 10.897 -15.721 1.00 89.00 168 LEU A O 1
ATOM 1338 N N . PRO A 1 169 ? 0.632 10.774 -14.253 1.00 89.88 169 PRO A N 1
ATOM 1339 C CA . PRO A 1 169 ? 0.968 12.022 -13.564 1.00 89.88 169 PRO A CA 1
ATOM 1340 C C . PRO A 1 169 ? 2.439 12.089 -13.131 1.00 89.88 169 PRO A C 1
ATOM 1342 O O . PRO A 1 169 ? 3.118 13.071 -13.417 1.00 89.88 169 PRO A O 1
ATOM 1345 N N . LEU A 1 170 ? 2.975 10.981 -12.603 1.00 90.44 170 LEU A N 1
ATOM 1346 C CA . LEU A 1 170 ? 4.374 10.883 -12.181 1.00 90.44 170 LEU A CA 1
ATOM 1347 C C . LEU A 1 170 ? 5.377 11.181 -13.313 1.00 90.44 170 LEU A C 1
ATOM 1349 O O . LEU A 1 170 ? 6.452 11.711 -13.048 1.00 90.44 170 LEU A O 1
ATOM 1353 N N . VAL A 1 171 ? 5.064 10.878 -14.581 1.00 90.81 171 VAL A N 1
ATOM 1354 C CA . VAL A 1 171 ? 5.958 11.234 -15.701 1.00 90.81 171 VAL A CA 1
ATOM 1355 C C . VAL A 1 171 ? 6.041 12.747 -15.875 1.00 90.81 171 VAL A C 1
ATOM 1357 O O . VAL A 1 171 ? 7.117 13.267 -16.180 1.00 90.81 171 VAL A O 1
ATOM 1360 N N . LYS A 1 172 ? 4.933 13.465 -15.669 1.00 89.69 172 LYS A N 1
ATOM 1361 C CA . LYS A 1 172 ? 4.903 14.931 -15.729 1.00 89.69 172 LYS A CA 1
ATOM 1362 C C . LYS A 1 172 ? 5.737 15.526 -14.596 1.00 89.69 172 LYS A C 1
ATOM 1364 O O . LYS A 1 172 ? 6.584 16.374 -14.868 1.00 89.69 172 LYS A O 1
ATOM 1369 N N . ASP A 1 173 ? 5.600 14.993 -13.387 1.00 89.94 173 ASP A N 1
ATOM 1370 C CA . ASP A 1 173 ? 6.378 15.438 -12.227 1.00 89.94 173 ASP A CA 1
ATOM 1371 C C . ASP A 1 173 ? 7.876 15.183 -12.441 1.00 89.94 173 ASP A C 1
ATOM 1373 O O . ASP A 1 173 ? 8.697 16.093 -12.335 1.00 89.94 173 ASP A O 1
ATOM 1377 N N . LEU A 1 174 ? 8.248 13.979 -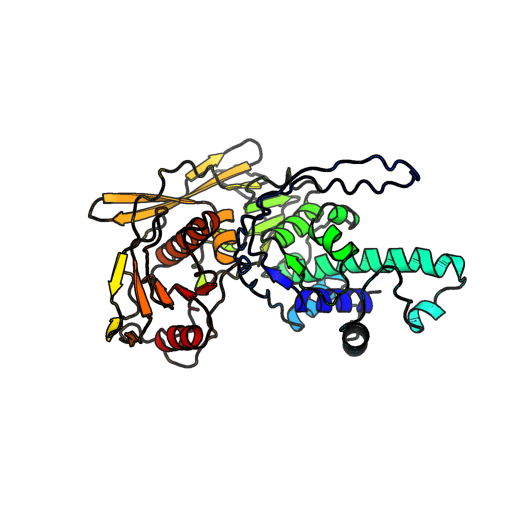12.890 1.00 88.81 174 LEU A N 1
ATOM 1378 C CA . LEU A 1 174 ? 9.639 13.629 -13.196 1.00 88.81 174 LEU A CA 1
ATOM 1379 C C . LEU A 1 174 ? 10.252 14.454 -14.329 1.00 88.81 174 LEU A C 1
ATOM 1381 O O . LEU A 1 174 ? 11.478 14.525 -14.437 1.00 88.81 174 LEU A O 1
ATOM 1385 N N . ARG A 1 175 ? 9.444 15.059 -15.211 1.00 87.38 175 ARG A N 1
ATOM 1386 C CA . ARG A 1 175 ? 9.974 15.898 -16.293 1.00 87.38 175 ARG A CA 1
ATOM 1387 C C . ARG A 1 175 ? 10.635 17.159 -15.754 1.00 87.38 175 ARG A C 1
ATOM 1389 O O . ARG A 1 175 ? 11.707 17.510 -16.262 1.00 87.38 175 ARG A O 1
ATOM 1396 N N . VAL A 1 176 ? 10.010 17.775 -14.753 1.00 87.25 176 VAL A N 1
ATOM 1397 C CA . VAL A 1 176 ? 10.452 19.014 -14.097 1.00 87.25 176 VAL A CA 1
ATOM 1398 C C . VAL A 1 176 ? 11.215 18.765 -12.796 1.00 87.25 176 VAL A C 1
ATOM 1400 O O . VAL A 1 176 ? 11.858 19.681 -12.294 1.00 87.25 176 VAL A O 1
ATOM 1403 N N . TRP A 1 177 ? 11.189 17.533 -12.284 1.00 86.12 177 TRP A N 1
ATOM 1404 C CA . TRP A 1 177 ? 11.879 17.153 -11.059 1.00 86.12 177 TRP A CA 1
ATOM 1405 C C . TRP A 1 177 ? 13.389 17.386 -11.133 1.00 86.12 177 TRP A C 1
ATOM 1407 O O . TRP A 1 177 ? 14.067 16.985 -12.083 1.00 86.12 177 TRP A O 1
ATOM 1417 N N . ASP A 1 178 ? 13.909 18.011 -10.083 1.00 80.25 178 ASP A N 1
ATOM 1418 C CA . ASP A 1 178 ? 15.311 18.376 -9.932 1.00 80.25 178 ASP A CA 1
ATOM 1419 C C . ASP A 1 178 ? 16.143 17.303 -9.219 1.00 80.25 178 ASP A C 1
ATOM 1421 O O . ASP A 1 178 ? 17.351 17.447 -9.119 1.00 80.25 178 ASP A O 1
ATOM 1425 N N . GLY A 1 179 ? 15.559 16.211 -8.729 1.00 77.94 179 GLY A N 1
ATOM 1426 C CA . GLY A 1 179 ? 16.321 15.197 -7.990 1.00 77.94 179 GLY A CA 1
ATOM 1427 C C . GLY A 1 179 ? 16.548 15.518 -6.509 1.00 77.94 179 GLY A C 1
ATOM 1428 O O . GLY A 1 179 ? 16.968 14.639 -5.752 1.00 77.94 179 GLY A O 1
ATOM 1429 N N . ALA A 1 180 ? 16.265 16.750 -6.079 1.00 79.88 180 ALA A N 1
ATOM 1430 C CA . ALA A 1 180 ? 16.454 17.209 -4.705 1.00 79.88 180 ALA A CA 1
ATOM 1431 C C . ALA A 1 180 ? 15.130 17.255 -3.931 1.00 79.88 180 ALA A C 1
ATOM 1433 O O . ALA A 1 180 ? 15.091 16.917 -2.747 1.00 79.88 180 ALA A O 1
ATOM 1434 N N . SER A 1 181 ? 14.051 17.643 -4.610 1.00 83.56 181 SER A N 1
ATOM 1435 C CA . SER A 1 181 ? 12.707 17.734 -4.044 1.00 83.56 181 SER A CA 1
ATOM 1436 C C . SER A 1 181 ? 12.065 16.361 -3.803 1.00 83.56 181 SER A C 1
ATOM 1438 O O . SER A 1 181 ? 12.416 15.356 -4.426 1.00 83.56 181 SER A O 1
ATOM 1440 N N . ILE A 1 182 ? 11.117 16.320 -2.865 1.00 84.88 182 ILE A N 1
ATOM 1441 C CA . ILE A 1 182 ? 10.296 15.140 -2.582 1.00 84.88 182 ILE A CA 1
ATOM 1442 C C . ILE A 1 182 ? 9.318 14.907 -3.740 1.00 84.88 182 ILE A C 1
ATOM 1444 O O . ILE A 1 182 ? 8.646 15.839 -4.177 1.00 84.88 182 ILE A O 1
ATOM 1448 N N . LEU A 1 183 ? 9.209 13.657 -4.196 1.00 87.38 183 LEU A N 1
ATOM 1449 C CA . LEU A 1 183 ? 8.198 13.224 -5.156 1.00 87.38 183 LEU A CA 1
ATOM 1450 C C . LEU A 1 183 ? 7.008 12.614 -4.426 1.00 87.38 183 LEU A C 1
ATOM 1452 O O . LEU A 1 183 ? 7.142 11.608 -3.725 1.00 87.38 183 LEU A O 1
ATOM 1456 N N . TYR A 1 184 ? 5.836 13.199 -4.643 1.00 87.56 184 TYR A N 1
ATOM 1457 C CA . TYR A 1 184 ? 4.579 12.665 -4.146 1.00 87.56 184 TYR A CA 1
ATOM 1458 C C . TYR A 1 184 ? 4.017 11.651 -5.135 1.00 87.56 184 TYR A C 1
ATOM 1460 O O . TYR A 1 184 ? 3.850 11.946 -6.316 1.00 87.56 184 TYR A O 1
ATOM 1468 N N . ILE A 1 185 ? 3.708 10.455 -4.648 1.00 87.75 185 ILE A N 1
ATOM 1469 C CA . ILE A 1 185 ? 3.140 9.384 -5.460 1.00 87.75 185 ILE A CA 1
ATOM 1470 C C . ILE A 1 185 ? 1.718 9.091 -5.011 1.00 87.75 185 ILE A C 1
ATOM 1472 O O . ILE A 1 185 ? 1.452 8.863 -3.826 1.00 87.75 185 ILE A O 1
ATOM 1476 N N . ASP A 1 186 ? 0.826 9.062 -5.997 1.00 89.12 186 ASP A N 1
ATOM 1477 C CA . ASP A 1 186 ? -0.536 8.568 -5.847 1.00 89.12 186 ASP A CA 1
ATOM 1478 C C . ASP A 1 186 ? -0.538 7.055 -5.624 1.00 89.12 186 ASP A C 1
ATOM 1480 O O . ASP A 1 186 ? 0.193 6.314 -6.285 1.00 89.12 186 ASP A O 1
ATOM 1484 N N . GLU A 1 187 ? -1.405 6.587 -4.739 1.00 89.12 187 GLU A N 1
ATOM 1485 C CA . GLU A 1 187 ? -1.471 5.191 -4.305 1.00 89.12 187 GLU A CA 1
ATOM 1486 C C . GLU A 1 187 ? -1.640 4.187 -5.453 1.00 89.12 187 GLU A C 1
ATOM 1488 O O . GLU A 1 187 ? -1.056 3.103 -5.433 1.00 89.12 187 GLU A O 1
ATOM 1493 N N . PHE A 1 188 ? -2.315 4.568 -6.537 1.00 92.19 188 PHE A N 1
ATOM 1494 C CA . PHE A 1 188 ? -2.525 3.683 -7.684 1.00 92.19 188 PHE A CA 1
ATOM 1495 C C . PHE A 1 188 ? -1.469 3.814 -8.779 1.00 92.19 188 PHE A C 1
ATOM 1497 O O . PHE A 1 188 ? -1.610 3.188 -9.830 1.00 92.19 188 PHE A O 1
ATOM 1504 N N . THR A 1 189 ? -0.403 4.592 -8.571 1.00 92.81 189 THR A N 1
ATOM 1505 C CA . THR A 1 189 ? 0.594 4.884 -9.615 1.00 92.81 189 THR A CA 1
ATOM 1506 C C . THR A 1 189 ? 1.217 3.616 -10.194 1.00 92.81 189 THR A C 1
ATOM 1508 O O . THR A 1 189 ? 1.280 3.469 -11.414 1.00 92.81 189 THR A O 1
ATOM 1511 N N . TRP A 1 190 ? 1.623 2.663 -9.351 1.00 94.06 190 TRP A N 1
ATOM 1512 C CA . TRP A 1 190 ? 2.264 1.423 -9.810 1.00 94.06 190 TRP A CA 1
ATOM 1513 C C . TRP A 1 190 ? 1.289 0.481 -10.500 1.00 94.06 190 TRP A C 1
ATOM 1515 O O . TRP A 1 190 ? 1.605 -0.074 -11.555 1.00 94.06 190 TRP A O 1
ATOM 1525 N N . PHE A 1 191 ? 0.080 0.367 -9.947 1.00 94.50 191 PHE A N 1
ATOM 1526 C CA . PHE A 1 191 ? -1.003 -0.380 -10.570 1.00 94.50 191 PHE A CA 1
ATOM 1527 C C . PHE A 1 191 ? -1.307 0.172 -11.969 1.00 94.50 191 PHE A C 1
ATOM 1529 O O . PHE A 1 191 ? -1.335 -0.589 -12.936 1.00 94.50 191 PHE A O 1
ATOM 1536 N N . ARG A 1 192 ? -1.452 1.497 -12.104 1.00 93.25 192 ARG A N 1
ATOM 1537 C CA . ARG A 1 192 ? -1.700 2.185 -13.380 1.00 93.25 192 ARG A CA 1
ATOM 1538 C C . ARG A 1 192 ? -0.543 2.025 -14.359 1.00 93.25 192 ARG A C 1
ATOM 1540 O O . ARG A 1 192 ? -0.792 1.737 -15.524 1.00 93.25 192 ARG A O 1
ATOM 1547 N N . ALA A 1 193 ? 0.703 2.169 -13.907 1.00 94.06 193 ALA A N 1
ATOM 1548 C CA . ALA A 1 193 ? 1.874 2.081 -14.777 1.00 94.06 193 ALA A CA 1
ATOM 1549 C C . ALA A 1 193 ? 1.979 0.721 -15.473 1.00 94.06 193 ALA A C 1
ATOM 1551 O O . ALA A 1 193 ? 2.170 0.649 -16.688 1.00 94.06 193 ALA A O 1
ATOM 1552 N N . ILE A 1 194 ? 1.806 -0.361 -14.714 1.00 94.75 194 ILE A N 1
ATOM 1553 C CA . ILE A 1 194 ? 1.864 -1.714 -15.271 1.00 94.75 194 ILE A CA 1
ATOM 1554 C C . ILE A 1 194 ? 0.578 -2.034 -16.042 1.00 94.75 194 ILE A C 1
ATOM 1556 O O . ILE A 1 194 ? 0.654 -2.642 -17.106 1.00 94.75 194 ILE A O 1
ATOM 1560 N N . SER A 1 195 ? -0.582 -1.551 -15.587 1.00 93.75 195 SER A N 1
ATOM 1561 C CA . SER A 1 195 ? -1.844 -1.687 -16.324 1.00 93.75 195 SER A CA 1
ATOM 1562 C C . SER A 1 195 ? -1.774 -1.054 -17.715 1.00 93.75 195 SER A C 1
ATOM 1564 O O . SER A 1 195 ? -2.112 -1.725 -18.685 1.00 93.75 195 SER A O 1
ATOM 1566 N N . LEU A 1 196 ? -1.267 0.179 -17.850 1.00 92.75 196 LEU A N 1
ATOM 1567 C CA . LEU A 1 196 ? -1.066 0.833 -19.152 1.00 92.75 196 LEU A CA 1
ATOM 1568 C C . LEU A 1 196 ? -0.265 -0.072 -20.090 1.00 92.75 196 LEU A C 1
ATOM 1570 O O . LEU A 1 196 ? -0.692 -0.347 -21.207 1.00 92.75 196 LEU A O 1
ATOM 1574 N N . LEU A 1 197 ? 0.860 -0.608 -19.616 1.00 92.19 197 LEU A N 1
ATOM 1575 C CA . LEU A 1 197 ? 1.696 -1.498 -20.419 1.00 92.19 197 LEU A CA 1
ATOM 1576 C C . LEU A 1 197 ? 1.044 -2.845 -20.742 1.00 92.19 197 LEU A C 1
ATOM 1578 O O . LEU A 1 197 ? 1.409 -3.448 -21.748 1.00 92.19 197 LEU A O 1
ATOM 1582 N N . MET A 1 198 ? 0.129 -3.339 -19.910 1.00 92.25 198 MET A N 1
ATOM 1583 C CA . MET A 1 198 ? -0.574 -4.593 -20.171 1.00 92.25 198 MET A CA 1
ATOM 1584 C C . MET A 1 198 ? -1.687 -4.416 -21.205 1.00 92.25 198 MET A C 1
ATOM 1586 O O . MET A 1 198 ? -1.742 -5.180 -22.162 1.00 92.25 198 MET A O 1
ATOM 1590 N N . VAL A 1 199 ? -2.557 -3.417 -21.031 1.00 89.69 199 VAL A N 1
ATOM 1591 C CA . VAL A 1 199 ? -3.820 -3.321 -21.787 1.00 89.69 199 VAL A CA 1
ATOM 1592 C C . VAL A 1 199 ? -3.896 -2.167 -22.777 1.00 89.69 199 VAL A C 1
ATOM 1594 O O . VAL A 1 199 ? -4.825 -2.117 -23.577 1.00 89.69 199 VAL A O 1
ATOM 1597 N N . ASN A 1 200 ? -2.938 -1.240 -22.741 1.00 85.50 200 ASN A N 1
ATOM 1598 C CA . ASN A 1 200 ? -2.957 0.004 -23.514 1.00 85.50 200 ASN A CA 1
ATOM 1599 C C . ASN A 1 200 ? -4.209 0.886 -23.288 1.00 85.50 200 ASN A C 1
ATOM 1601 O O . ASN A 1 200 ? -4.511 1.758 -24.094 1.00 85.50 200 ASN A O 1
ATOM 1605 N N . ASP A 1 201 ? -4.952 0.641 -22.206 1.00 75.06 201 ASP A N 1
ATOM 1606 C CA . ASP A 1 201 ? -6.169 1.362 -21.831 1.00 75.06 201 ASP A CA 1
ATOM 1607 C C . ASP A 1 201 ? -6.578 1.026 -20.386 1.00 75.06 201 ASP A C 1
ATOM 1609 O O . ASP A 1 201 ? -7.134 -0.040 -20.119 1.00 75.06 201 ASP A O 1
ATOM 1613 N N . VAL A 1 202 ? -6.334 1.930 -19.436 1.00 62.78 202 VAL A N 1
ATOM 1614 C CA . VAL A 1 202 ? -6.742 1.719 -18.029 1.00 62.78 202 VAL A CA 1
ATOM 1615 C C . VAL A 1 202 ? -8.149 2.271 -17.750 1.00 62.78 202 VAL A C 1
ATOM 1617 O O . VAL A 1 202 ? -8.575 2.300 -16.600 1.00 62.78 202 VAL A O 1
ATOM 1620 N N . GLY A 1 203 ? -8.901 2.677 -18.781 1.00 62.31 203 GLY A N 1
ATOM 1621 C CA . GLY A 1 203 ? -10.107 3.479 -18.600 1.00 62.31 203 GLY A CA 1
ATOM 1622 C C . GLY A 1 203 ? -9.773 4.900 -18.139 1.00 62.31 203 GLY A C 1
ATOM 1623 O O . GLY A 1 203 ? -8.608 5.300 -18.048 1.00 62.31 203 GLY A O 1
ATOM 1624 N N . LYS A 1 204 ? -10.802 5.703 -17.856 1.00 61.47 204 LYS A N 1
ATOM 1625 C CA . LYS A 1 204 ? -10.592 7.035 -17.266 1.00 61.47 204 LYS A CA 1
ATOM 1626 C C . LYS A 1 204 ? -10.073 6.865 -15.831 1.00 61.47 204 LYS A C 1
ATOM 1628 O O . LYS A 1 204 ? -10.420 5.900 -15.158 1.00 61.47 204 LYS A O 1
ATOM 1633 N N . ASN A 1 205 ? -9.275 7.822 -15.345 1.00 56.59 205 ASN A N 1
ATOM 1634 C CA . ASN A 1 205 ? -8.573 7.775 -14.046 1.00 56.59 205 ASN A CA 1
ATOM 1635 C C . ASN A 1 205 ? -9.453 7.483 -12.806 1.00 56.59 205 ASN A C 1
ATOM 1637 O O . ASN A 1 205 ? -8.906 7.175 -11.740 1.00 56.59 205 ASN A O 1
ATOM 1641 N N . GLU A 1 206 ? -10.776 7.556 -12.946 1.00 61.72 206 GLU A N 1
ATOM 1642 C CA . GLU A 1 206 ? -11.786 7.411 -11.895 1.00 61.72 206 GLU A CA 1
ATOM 1643 C C . GLU A 1 206 ? -12.342 5.989 -11.740 1.00 61.72 206 GLU A C 1
ATOM 1645 O O . GLU A 1 206 ? -13.020 5.720 -10.751 1.00 61.72 206 GLU A O 1
ATOM 1650 N N . ASP A 1 207 ? -12.061 5.059 -12.660 1.00 77.25 207 ASP A N 1
ATOM 1651 C CA . ASP A 1 207 ? -12.641 3.719 -12.561 1.00 77.25 207 ASP A CA 1
ATOM 1652 C C . ASP A 1 207 ? -12.088 2.989 -11.315 1.00 77.25 207 ASP A C 1
ATOM 1654 O O . ASP A 1 207 ? -10.864 2.849 -11.177 1.00 77.25 207 ASP A O 1
ATOM 1658 N N . PRO A 1 208 ? -12.941 2.490 -10.393 1.00 85.44 208 PRO A N 1
ATOM 1659 C CA . PRO A 1 208 ? -12.515 1.817 -9.164 1.00 85.44 208 PRO A CA 1
ATOM 1660 C C . PRO A 1 208 ? -12.032 0.378 -9.423 1.00 85.44 208 PRO A C 1
ATOM 1662 O O . PRO A 1 208 ? -12.491 -0.581 -8.808 1.00 85.44 208 PRO A O 1
ATOM 1665 N N . VAL A 1 209 ? -11.119 0.204 -10.379 1.00 90.94 209 VAL A N 1
ATOM 1666 C CA . VAL A 1 209 ? -10.548 -1.092 -10.756 1.00 90.94 209 VAL A CA 1
ATOM 1667 C C . VAL A 1 209 ? -9.581 -1.565 -9.670 1.00 90.94 209 VAL A C 1
ATOM 1669 O O . VAL A 1 209 ? -8.613 -0.879 -9.353 1.00 90.94 209 VAL A O 1
ATOM 1672 N N . ALA A 1 210 ? -9.828 -2.761 -9.137 1.00 93.94 210 ALA A N 1
ATOM 1673 C CA . ALA A 1 210 ? -8.963 -3.440 -8.172 1.00 93.94 210 ALA A CA 1
ATOM 1674 C C . ALA A 1 210 ? -8.161 -4.594 -8.801 1.00 93.94 210 ALA A C 1
ATOM 1676 O O . ALA A 1 210 ? -7.112 -4.984 -8.283 1.00 93.94 210 ALA A O 1
ATOM 1677 N N . LEU A 1 211 ? -8.650 -5.140 -9.921 1.00 95.75 211 LEU A N 1
ATOM 1678 C CA . LEU A 1 211 ? -7.958 -6.139 -10.733 1.00 95.75 211 LEU A CA 1
ATOM 1679 C C . LEU A 1 211 ? -8.198 -5.870 -12.214 1.00 95.75 211 LEU A C 1
ATOM 1681 O O . LEU A 1 211 ? -9.329 -5.615 -12.632 1.00 95.75 211 LEU A O 1
ATOM 1685 N N . LEU A 1 212 ? -7.147 -6.035 -13.008 1.00 95.38 212 LEU A N 1
ATOM 1686 C CA . LEU A 1 212 ? -7.184 -5.968 -14.461 1.00 95.38 212 LEU A CA 1
ATOM 1687 C C . LEU A 1 212 ? -6.510 -7.201 -15.058 1.00 95.38 212 LEU A C 1
ATOM 1689 O O . LEU A 1 212 ? -5.453 -7.619 -14.592 1.00 95.38 212 LEU A O 1
ATOM 1693 N N . SER A 1 213 ? -7.118 -7.778 -16.090 1.00 95.12 213 SER A N 1
ATOM 1694 C CA . SER A 1 213 ? -6.624 -8.964 -16.774 1.00 95.12 213 SER A CA 1
ATOM 1695 C C . SER A 1 213 ? -6.599 -8.792 -18.286 1.00 95.12 213 SER A C 1
ATOM 1697 O O . SER A 1 213 ? -7.586 -8.383 -18.901 1.00 95.12 213 SER A O 1
ATOM 1699 N N . ASP A 1 214 ? -5.473 -9.183 -18.879 1.00 94.31 214 ASP A N 1
ATOM 1700 C CA . ASP A 1 214 ? -5.306 -9.317 -20.321 1.00 94.31 214 ASP A CA 1
ATOM 1701 C C . ASP A 1 214 ? -4.337 -10.449 -20.656 1.00 94.31 214 ASP A C 1
ATOM 1703 O O . ASP A 1 214 ? -3.437 -10.769 -19.880 1.00 94.31 214 ASP A O 1
ATOM 1707 N N . ARG A 1 215 ? -4.560 -11.097 -21.806 1.00 90.88 215 ARG A N 1
ATOM 1708 C CA . ARG A 1 215 ? -3.726 -12.198 -22.330 1.00 90.88 215 ARG A CA 1
ATOM 1709 C C . ARG A 1 215 ? -3.425 -13.301 -21.304 1.00 90.88 215 ARG A C 1
ATOM 1711 O O . ARG A 1 215 ? -2.335 -13.868 -21.292 1.00 90.88 215 ARG A O 1
ATOM 1718 N N . GLY A 1 216 ? -4.389 -13.613 -20.436 1.00 93.25 216 GLY A N 1
ATOM 1719 C CA . GLY A 1 216 ? -4.237 -14.643 -19.404 1.00 93.25 216 GLY A CA 1
ATOM 1720 C C . GLY A 1 216 ? -3.328 -14.243 -18.237 1.00 93.25 216 GLY A C 1
ATOM 1721 O O . GLY A 1 216 ? -2.885 -15.117 -17.496 1.00 93.25 216 GLY A O 1
ATOM 1722 N N . TRP A 1 217 ? -3.051 -12.953 -18.064 1.00 96.12 217 TRP A N 1
ATOM 1723 C CA . TRP A 1 217 ? -2.392 -12.374 -16.897 1.00 96.12 217 TRP A CA 1
ATOM 1724 C C . TRP A 1 217 ? -3.351 -11.473 -16.142 1.00 96.12 217 TRP A C 1
ATOM 1726 O O . TRP A 1 217 ? -4.240 -10.878 -16.743 1.00 96.12 217 TRP A O 1
ATOM 1736 N N . SER A 1 218 ? -3.157 -11.353 -14.836 1.00 95.88 218 SER A N 1
ATOM 1737 C CA . SER A 1 218 ? -3.887 -10.439 -13.968 1.00 95.88 218 SER A CA 1
ATOM 1738 C C . SER A 1 218 ? -2.911 -9.626 -13.131 1.00 95.88 218 SER A C 1
ATOM 1740 O O . SER A 1 218 ? -1.999 -10.191 -12.528 1.00 95.88 218 SER A O 1
ATOM 1742 N N . ILE A 1 219 ? -3.147 -8.320 -13.062 1.00 96.19 219 ILE A N 1
ATOM 1743 C CA . ILE A 1 219 ? -2.556 -7.396 -12.098 1.00 96.19 219 ILE A CA 1
ATOM 1744 C C . ILE A 1 219 ? -3.643 -6.975 -11.112 1.00 96.19 219 ILE A C 1
ATOM 1746 O O . ILE A 1 219 ? -4.767 -6.680 -11.516 1.00 96.19 219 ILE A O 1
ATOM 1750 N N . TYR A 1 220 ? -3.337 -6.962 -9.819 1.00 96.25 220 TYR A N 1
ATOM 1751 C CA . TYR A 1 220 ? -4.299 -6.586 -8.790 1.00 96.25 220 TYR A CA 1
ATOM 1752 C C . TYR A 1 220 ? -3.653 -5.990 -7.545 1.00 96.25 220 TYR A C 1
ATOM 1754 O O . TYR A 1 220 ? -2.471 -6.204 -7.265 1.00 96.25 220 TYR A O 1
ATOM 1762 N N . LEU A 1 221 ? -4.453 -5.227 -6.804 1.00 95.81 221 LEU A N 1
ATOM 1763 C CA . LEU A 1 221 ? -4.068 -4.639 -5.523 1.00 95.81 221 LEU A CA 1
ATOM 1764 C C . LEU A 1 221 ? -3.818 -5.741 -4.485 1.00 95.81 221 LEU A C 1
ATOM 1766 O O . LEU A 1 221 ? -4.549 -6.731 -4.439 1.00 95.81 221 LEU A O 1
ATOM 1770 N N . SER A 1 222 ? -2.808 -5.576 -3.627 1.00 94.81 222 SER A N 1
ATOM 1771 C CA . SER A 1 222 ? -2.460 -6.573 -2.600 1.00 94.81 222 SER A CA 1
ATOM 1772 C C . SER A 1 222 ? -3.613 -6.899 -1.644 1.00 94.81 222 SER A C 1
ATOM 1774 O O . SER A 1 222 ? -3.673 -8.007 -1.125 1.00 94.81 222 SER A O 1
ATOM 1776 N N . THR A 1 223 ? -4.572 -5.986 -1.489 1.00 94.69 223 THR A N 1
ATOM 1777 C CA . THR A 1 223 ? -5.781 -6.145 -0.670 1.00 94.69 223 THR A CA 1
ATOM 1778 C C . THR A 1 223 ? -6.772 -7.180 -1.198 1.00 94.69 223 THR A C 1
ATOM 1780 O O . THR A 1 223 ? -7.662 -7.596 -0.457 1.00 94.69 223 THR A O 1
ATOM 1783 N N . LEU A 1 224 ? -6.628 -7.645 -2.445 1.00 92.75 224 LEU A N 1
ATOM 1784 C CA . LEU A 1 224 ? -7.535 -8.637 -3.030 1.00 92.75 224 LEU A CA 1
ATOM 1785 C C . LEU A 1 224 ? -7.470 -10.004 -2.327 1.00 92.75 224 LEU A C 1
ATOM 1787 O O . LEU A 1 224 ? -8.457 -10.738 -2.351 1.00 92.75 224 LEU A O 1
ATOM 1791 N N . SER A 1 225 ? -6.343 -10.357 -1.690 1.00 85.94 225 SER A N 1
ATOM 1792 C CA . SER A 1 225 ? -6.236 -11.607 -0.919 1.00 85.94 225 SER A CA 1
ATOM 1793 C C . SER A 1 225 ? -7.044 -11.588 0.379 1.00 85.94 225 SER A C 1
ATOM 1795 O O . SER A 1 225 ? -7.285 -12.655 0.932 1.00 85.94 225 SER A O 1
ATOM 1797 N N . LEU A 1 226 ? -7.493 -10.408 0.830 1.00 81.56 226 LEU A N 1
ATOM 1798 C CA . LEU A 1 226 ? -8.181 -10.198 2.109 1.00 81.56 226 LEU A CA 1
ATOM 1799 C C . LEU A 1 226 ? -7.384 -10.680 3.329 1.00 81.56 226 LEU A C 1
ATOM 1801 O O . LEU A 1 226 ? -7.966 -10.881 4.393 1.00 81.56 226 LEU A O 1
ATOM 1805 N N . ASP A 1 227 ? -6.063 -10.821 3.195 1.00 89.44 227 ASP A N 1
ATOM 1806 C CA . ASP A 1 227 ? -5.193 -11.030 4.348 1.00 89.44 227 ASP A CA 1
ATOM 1807 C C . ASP A 1 227 ? -5.348 -9.835 5.312 1.00 89.44 227 ASP A C 1
ATOM 1809 O O . ASP A 1 227 ? -5.634 -8.703 4.894 1.00 89.44 227 ASP A O 1
ATOM 1813 N N . GLY A 1 228 ? -5.148 -10.049 6.615 1.00 90.88 228 GLY A N 1
ATOM 1814 C CA . GLY A 1 228 ? -5.155 -8.947 7.574 1.00 90.88 228 GLY A CA 1
ATOM 1815 C C . GLY A 1 228 ? -4.210 -7.806 7.161 1.00 90.88 228 GLY A C 1
ATOM 1816 O O . GLY A 1 228 ? -3.179 -8.041 6.517 1.00 90.88 228 GLY A O 1
ATOM 1817 N N . PRO A 1 229 ? -4.496 -6.549 7.551 1.00 94.25 229 PRO A N 1
ATOM 1818 C CA . PRO A 1 229 ? -3.695 -5.405 7.104 1.00 94.25 229 PRO A CA 1
ATOM 1819 C C . PRO A 1 229 ? -2.233 -5.496 7.573 1.00 94.25 229 PRO A C 1
ATOM 1821 O O . PRO A 1 229 ? -1.328 -4.993 6.911 1.00 94.25 229 PRO A O 1
ATOM 1824 N N . GLY A 1 230 ? -1.975 -6.207 8.679 1.00 91.06 230 GLY A N 1
ATOM 1825 C CA . GLY A 1 230 ? -0.623 -6.496 9.169 1.00 91.06 230 GLY A CA 1
ATOM 1826 C C . GLY A 1 230 ? 0.198 -7.452 8.288 1.00 91.06 230 GLY A C 1
ATOM 1827 O O . GLY A 1 230 ? 1.408 -7.535 8.475 1.00 91.06 230 GLY A O 1
ATOM 1828 N N . TYR A 1 231 ? -0.434 -8.150 7.339 1.00 90.94 231 TYR A N 1
ATOM 1829 C CA . TYR A 1 231 ? 0.205 -9.041 6.359 1.00 90.94 231 TYR A CA 1
ATOM 1830 C C . TYR A 1 231 ? 0.163 -8.478 4.930 1.00 90.94 231 TYR A C 1
ATOM 1832 O O . TYR A 1 231 ? 0.804 -9.017 4.030 1.00 90.94 231 TYR A O 1
ATOM 1840 N N . THR A 1 232 ? -0.579 -7.389 4.714 1.00 91.69 232 THR A N 1
ATOM 1841 C CA . THR A 1 232 ? -0.792 -6.788 3.392 1.00 91.69 232 THR A CA 1
ATOM 1842 C C . THR A 1 232 ? 0.129 -5.597 3.192 1.00 91.69 232 THR A C 1
ATOM 1844 O O . THR A 1 232 ? -0.096 -4.537 3.776 1.00 91.69 232 THR A O 1
ATOM 1847 N N . ASP A 1 233 ? 1.200 -5.768 2.419 1.00 87.88 233 ASP A N 1
ATOM 1848 C CA . ASP A 1 233 ? 2.186 -4.706 2.207 1.00 87.88 233 ASP A CA 1
ATOM 1849 C C . ASP A 1 233 ? 1.560 -3.517 1.472 1.00 87.88 233 ASP A C 1
ATOM 1851 O O . ASP A 1 233 ? 1.050 -3.641 0.349 1.00 87.88 233 ASP A O 1
ATOM 1855 N N . ALA A 1 234 ? 1.587 -2.362 2.140 1.00 83.94 234 ALA A N 1
ATOM 1856 C CA . ALA A 1 234 ? 1.080 -1.119 1.593 1.00 83.94 234 ALA A CA 1
ATOM 1857 C C . ALA A 1 234 ? 1.882 -0.756 0.342 1.00 83.94 234 ALA A C 1
ATOM 1859 O O . ALA A 1 234 ? 3.112 -0.803 0.324 1.00 83.94 234 ALA A O 1
ATOM 1860 N N . GLY A 1 235 ? 1.164 -0.426 -0.723 1.00 85.94 235 GLY A N 1
ATOM 1861 C CA . GLY A 1 235 ? 1.761 -0.004 -1.977 1.00 85.94 235 GLY A CA 1
ATOM 1862 C C . GLY A 1 235 ? 2.401 -1.089 -2.831 1.00 85.94 235 GLY A C 1
ATOM 1863 O O . GLY A 1 235 ? 3.010 -0.773 -3.852 1.00 85.94 235 GLY A O 1
ATOM 1864 N N . PHE A 1 236 ? 2.236 -2.357 -2.459 1.00 92.75 236 PHE A N 1
ATOM 1865 C CA . PHE A 1 236 ? 2.599 -3.475 -3.316 1.00 92.75 236 PHE A CA 1
ATOM 1866 C C . PHE A 1 236 ? 1.414 -3.946 -4.151 1.00 92.75 236 PHE A C 1
ATOM 1868 O O . PHE A 1 236 ? 0.269 -3.973 -3.703 1.00 92.75 236 PHE A O 1
ATOM 1875 N N . ILE A 1 237 ? 1.707 -4.382 -5.367 1.00 95.81 237 ILE A N 1
ATOM 1876 C CA . ILE A 1 237 ? 0.743 -5.016 -6.263 1.00 95.81 237 ILE A CA 1
ATOM 1877 C C . ILE A 1 237 ? 1.129 -6.471 -6.503 1.00 95.81 237 ILE A C 1
ATOM 1879 O O . ILE A 1 237 ? 2.252 -6.910 -6.231 1.00 95.81 237 ILE A O 1
ATOM 1883 N N . VAL A 1 238 ? 0.190 -7.238 -7.035 1.00 96.25 238 VAL A N 1
ATOM 1884 C CA . VAL A 1 238 ? 0.399 -8.641 -7.368 1.00 96.25 238 VAL A CA 1
ATOM 1885 C C . VAL A 1 238 ? 0.124 -8.850 -8.846 1.00 96.25 238 VAL A C 1
ATOM 1887 O O . VAL A 1 238 ? -0.877 -8.369 -9.371 1.00 96.25 238 VAL A O 1
ATOM 1890 N N . ILE A 1 239 ? 1.014 -9.583 -9.511 1.00 96.19 239 ILE A N 1
ATOM 1891 C CA . ILE A 1 239 ? 0.867 -9.971 -10.911 1.00 96.19 239 ILE A CA 1
ATOM 1892 C C . ILE A 1 239 ? 0.966 -11.489 -10.990 1.00 96.19 239 ILE A C 1
ATOM 1894 O O . ILE A 1 239 ? 1.915 -12.077 -10.471 1.00 96.19 239 ILE A O 1
ATOM 1898 N N . LYS A 1 240 ? -0.022 -12.135 -11.610 1.00 95.69 240 LYS A N 1
ATOM 1899 C CA . LYS A 1 240 ? -0.067 -13.596 -11.762 1.00 95.69 240 LYS A CA 1
ATOM 1900 C C . LYS A 1 240 ? -0.727 -14.006 -13.070 1.00 95.69 240 LYS A C 1
ATOM 1902 O O . LYS A 1 240 ? -1.564 -13.284 -13.605 1.00 95.69 240 LYS A O 1
ATOM 1907 N N . LYS A 1 241 ? -0.391 -15.204 -13.555 1.00 95.56 241 LYS A N 1
ATOM 1908 C CA . LYS A 1 241 ? -1.146 -15.866 -14.628 1.00 95.56 241 LYS A CA 1
ATOM 1909 C C . LYS A 1 241 ? -2.556 -16.186 -14.126 1.00 95.56 241 LYS A C 1
ATOM 1911 O O . LYS A 1 241 ? -2.722 -16.705 -13.023 1.00 95.56 241 LYS A O 1
ATOM 1916 N N . GLY A 1 242 ? -3.553 -15.887 -14.942 1.00 93.81 242 GLY A N 1
ATOM 1917 C CA . GLY A 1 242 ? -4.964 -16.095 -14.660 1.00 93.81 242 GLY A CA 1
ATOM 1918 C C . GLY A 1 242 ? -5.830 -14.931 -15.125 1.00 93.81 242 GLY A C 1
ATOM 1919 O O . GLY A 1 242 ? -5.349 -13.836 -15.417 1.00 93.81 242 GLY A O 1
ATOM 1920 N N . THR A 1 243 ? -7.128 -15.195 -15.154 1.00 92.75 243 THR A N 1
ATOM 1921 C CA . THR A 1 243 ? -8.192 -14.240 -15.470 1.00 92.75 243 THR A CA 1
ATOM 1922 C C . THR A 1 243 ? -9.276 -14.425 -14.413 1.00 92.75 243 THR A C 1
ATOM 1924 O O . THR A 1 243 ? -9.523 -15.572 -14.020 1.00 92.75 243 THR A O 1
ATOM 1927 N N . PRO A 1 244 ? -9.906 -13.350 -13.909 1.00 92.19 244 PRO A N 1
ATOM 1928 C CA . PRO A 1 244 ? -10.929 -13.487 -12.890 1.00 92.19 244 PRO A CA 1
ATOM 1929 C C . PRO A 1 244 ? -12.072 -14.349 -13.428 1.00 92.19 244 PRO A C 1
ATOM 1931 O O . PRO A 1 244 ? -12.551 -14.167 -14.552 1.00 92.19 244 PRO A O 1
ATOM 1934 N N . PHE A 1 245 ? -12.478 -15.312 -12.607 1.00 93.88 245 PHE A N 1
ATOM 1935 C CA . PHE A 1 245 ? -13.408 -16.368 -12.973 1.00 93.88 245 PHE A CA 1
ATOM 1936 C C . PHE A 1 245 ? -14.405 -16.605 -11.846 1.00 93.88 245 PHE A C 1
ATOM 1938 O O . PHE A 1 245 ? -14.022 -16.739 -10.683 1.00 93.88 245 PHE A O 1
ATOM 1945 N N . ARG A 1 246 ? -15.685 -16.706 -12.198 1.00 93.25 246 ARG A N 1
ATOM 1946 C CA . ARG A 1 246 ? -16.759 -17.066 -11.271 1.00 93.25 246 ARG A CA 1
ATOM 1947 C C . ARG A 1 246 ? -17.876 -17.755 -12.041 1.00 93.25 246 ARG A C 1
ATOM 1949 O O . ARG A 1 246 ? -18.288 -17.266 -13.084 1.00 93.25 246 ARG A O 1
ATOM 1956 N N . ASN A 1 247 ? -18.380 -18.876 -11.521 1.00 93.38 247 ASN A N 1
ATOM 1957 C CA . ASN A 1 247 ? -19.556 -19.577 -12.056 1.00 93.38 247 ASN A CA 1
ATOM 1958 C C . ASN A 1 247 ? -19.504 -19.869 -13.572 1.00 93.38 247 ASN A C 1
ATOM 1960 O O . ASN A 1 247 ? -20.514 -19.763 -14.260 1.00 93.38 247 ASN A O 1
ATOM 1964 N N . GLY A 1 248 ? -18.333 -20.225 -14.111 1.00 94.81 248 GLY A N 1
ATOM 1965 C CA . GLY A 1 248 ? -18.178 -20.500 -15.547 1.00 94.81 248 GLY A CA 1
ATOM 1966 C C . GLY A 1 248 ? -17.937 -19.259 -16.414 1.00 94.81 248 GLY A C 1
ATOM 1967 O O . GLY A 1 248 ? -17.723 -19.397 -17.615 1.00 94.81 248 GLY A O 1
ATOM 1968 N N . VAL A 1 249 ? -17.938 -18.060 -15.826 1.00 94.44 249 VAL A N 1
ATOM 1969 C CA . VAL A 1 249 ? -17.784 -16.788 -16.533 1.00 94.44 249 VAL A CA 1
ATOM 1970 C C . VAL A 1 249 ? -16.405 -16.195 -16.258 1.00 94.44 249 VAL A C 1
ATOM 1972 O O . VAL A 1 249 ? -15.986 -16.074 -15.107 1.00 94.44 249 VAL A O 1
ATOM 1975 N N . TYR A 1 250 ? -15.719 -15.792 -17.327 1.00 95.38 250 TYR A N 1
ATOM 1976 C CA . TYR A 1 250 ? -14.463 -15.043 -17.279 1.00 95.38 250 TYR A CA 1
ATOM 1977 C C . TYR A 1 250 ? -14.725 -13.564 -17.556 1.00 95.38 250 TYR A C 1
ATOM 1979 O O . TYR A 1 250 ? -15.555 -13.230 -18.406 1.00 95.38 250 TYR A O 1
ATOM 1987 N N . LYS A 1 251 ? -14.013 -12.679 -16.857 1.00 95.50 251 LYS A N 1
ATOM 1988 C CA . LYS A 1 251 ? -14.096 -11.222 -17.049 1.00 95.50 251 LYS A CA 1
ATOM 1989 C C . LYS A 1 251 ? -12.706 -10.616 -17.200 1.00 95.50 251 LYS A C 1
ATOM 1991 O O . LYS A 1 251 ? -11.714 -11.240 -16.848 1.00 95.50 251 LYS A O 1
ATOM 1996 N N . HIS A 1 252 ? -12.633 -9.390 -17.703 1.00 94.25 252 HIS A N 1
ATOM 1997 C CA . HIS A 1 252 ? -11.368 -8.668 -17.829 1.00 94.25 252 HIS A CA 1
ATOM 1998 C C . HIS A 1 252 ? -11.010 -7.902 -16.563 1.00 94.25 252 HIS A C 1
ATOM 2000 O O . HIS A 1 252 ? -9.835 -7.652 -16.319 1.00 94.25 252 HIS A O 1
ATOM 2006 N N . ARG A 1 253 ? -11.998 -7.493 -15.762 1.00 94.50 253 ARG A N 1
ATOM 2007 C CA . ARG A 1 253 ? -11.765 -6.575 -14.641 1.00 94.50 253 ARG A CA 1
ATOM 2008 C C . ARG A 1 253 ? -12.539 -6.993 -13.399 1.00 94.50 253 ARG A C 1
ATOM 2010 O O . ARG A 1 253 ? -13.618 -7.582 -13.505 1.00 94.50 253 ARG A O 1
ATOM 2017 N N . ILE A 1 254 ? -12.004 -6.640 -12.235 1.00 95.50 254 ILE A N 1
ATOM 2018 C CA . ILE A 1 254 ? -12.774 -6.529 -10.995 1.00 95.50 254 ILE A CA 1
ATOM 2019 C C . ILE A 1 254 ? -12.781 -5.057 -10.604 1.00 95.50 254 ILE A C 1
ATOM 2021 O O . ILE A 1 254 ? -11.719 -4.450 -10.458 1.00 95.50 254 ILE A O 1
ATOM 2025 N N . MET A 1 255 ? -13.975 -4.502 -10.450 1.00 94.88 255 MET A N 1
ATOM 2026 C CA . MET A 1 255 ? -14.192 -3.155 -9.940 1.00 94.88 255 MET A CA 1
ATOM 2027 C C . MET A 1 255 ? -14.833 -3.230 -8.567 1.00 94.88 255 MET A C 1
ATOM 2029 O O . MET A 1 255 ? -15.640 -4.128 -8.306 1.00 94.88 255 MET A O 1
ATOM 2033 N N . ASP A 1 256 ? -14.523 -2.263 -7.718 1.00 92.81 256 ASP A N 1
ATOM 2034 C CA . ASP A 1 256 ? -15.285 -2.093 -6.495 1.00 92.81 256 ASP A CA 1
ATOM 2035 C C . ASP A 1 256 ? -16.706 -1.643 -6.834 1.00 92.81 256 ASP A C 1
ATOM 2037 O O . ASP A 1 256 ? -16.946 -0.814 -7.718 1.00 92.81 256 ASP A O 1
ATOM 2041 N N . GLY A 1 257 ? -17.675 -2.236 -6.146 1.00 90.06 257 GLY A N 1
ATOM 2042 C CA . GLY A 1 257 ? -19.059 -1.808 -6.236 1.00 90.06 257 GLY A CA 1
ATOM 2043 C C . GLY A 1 257 ? -19.284 -0.474 -5.548 1.00 90.06 257 GLY A C 1
ATOM 2044 O O . GLY A 1 257 ? -18.503 -0.042 -4.707 1.00 90.06 257 GLY A O 1
ATOM 2045 N N . LEU A 1 258 ? -20.390 0.170 -5.916 1.00 80.94 258 LEU A N 1
ATOM 2046 C CA . LEU A 1 258 ? -20.766 1.466 -5.370 1.00 80.94 258 LEU A CA 1
ATOM 2047 C C . LEU A 1 258 ? -20.819 1.420 -3.841 1.00 80.94 258 LEU A C 1
ATOM 2049 O O . LEU A 1 258 ? -21.603 0.653 -3.268 1.00 80.94 258 LEU A O 1
ATOM 2053 N N . ASP A 1 259 ? -20.079 2.325 -3.206 1.00 68.50 259 ASP A N 1
ATOM 2054 C CA . ASP A 1 259 ? -20.185 2.591 -1.776 1.00 68.50 259 ASP A CA 1
ATOM 2055 C C . ASP A 1 259 ? -21.445 3.422 -1.468 1.00 68.50 259 ASP A C 1
ATOM 2057 O O . ASP A 1 259 ? -21.418 4.570 -1.042 1.00 68.50 259 ASP A O 1
ATOM 2061 N N . LYS A 1 260 ? -22.612 2.860 -1.797 1.00 54.12 260 LYS A N 1
ATOM 2062 C CA . LYS A 1 260 ? -23.933 3.442 -1.501 1.00 54.12 260 LYS A CA 1
ATOM 2063 C C . LYS A 1 260 ? -24.548 2.816 -0.247 1.00 54.12 260 LYS A C 1
ATOM 2065 O O . LYS A 1 260 ? -25.767 2.667 -0.152 1.00 54.12 260 LYS A O 1
ATOM 2070 N N . GLY A 1 261 ? -23.713 2.353 0.684 1.00 58.00 261 GLY A N 1
ATOM 2071 C CA . GLY A 1 261 ? -24.174 1.883 1.988 1.00 58.00 261 GLY A CA 1
ATOM 2072 C C . GLY A 1 261 ? -24.759 3.024 2.822 1.00 58.00 261 GLY A C 1
ATOM 2073 O O . GLY A 1 261 ? -24.477 4.195 2.580 1.00 58.00 261 GLY A O 1
ATOM 2074 N N . ARG A 1 262 ? -25.579 2.690 3.830 1.00 61.44 262 ARG A N 1
ATOM 2075 C CA . ARG A 1 262 ? -25.775 3.628 4.945 1.00 61.44 262 ARG A CA 1
ATOM 2076 C C . ARG A 1 262 ? -24.394 3.874 5.550 1.00 61.44 262 ARG A C 1
ATOM 2078 O O . ARG A 1 262 ? -23.688 2.897 5.792 1.00 61.44 262 ARG A O 1
ATOM 2085 N N . LEU A 1 263 ? -24.048 5.145 5.763 1.00 66.38 263 LEU A N 1
ATOM 2086 C CA . LEU A 1 263 ? -22.869 5.524 6.540 1.00 66.38 263 LEU A CA 1
ATOM 2087 C C . LEU A 1 263 ? -22.855 4.715 7.835 1.00 66.38 263 LEU A C 1
ATOM 2089 O O . LEU A 1 263 ? -23.913 4.509 8.440 1.00 66.38 263 LEU A O 1
ATOM 2093 N N . ASP A 1 264 ? -21.673 4.259 8.233 1.00 74.56 264 ASP A N 1
ATOM 2094 C CA . ASP A 1 264 ? -21.491 3.646 9.536 1.00 74.56 264 ASP A CA 1
ATOM 2095 C C . ASP A 1 264 ? -21.813 4.701 10.609 1.00 74.56 264 ASP A C 1
ATOM 2097 O O . ASP A 1 264 ? -21.049 5.646 10.816 1.00 74.56 264 ASP A O 1
ATOM 2101 N N . ILE A 1 265 ? -22.995 4.575 11.224 1.00 79.00 265 ILE A N 1
ATOM 2102 C CA . ILE A 1 265 ? -23.506 5.504 12.241 1.00 79.00 265 ILE A CA 1
ATOM 2103 C C . ILE A 1 265 ? -22.833 5.318 13.600 1.00 79.00 265 ILE A C 1
ATOM 2105 O O . ILE A 1 265 ? -23.182 6.031 14.536 1.00 79.00 265 ILE A O 1
ATOM 2109 N N . SER A 1 266 ? -21.920 4.358 13.738 1.00 82.56 266 SER A N 1
ATOM 2110 C CA . SER A 1 266 ? -21.217 4.176 14.994 1.00 82.56 266 SER A CA 1
ATOM 2111 C C . SER A 1 266 ? -20.347 5.382 15.311 1.00 82.56 266 SER A C 1
ATOM 2113 O O . SER A 1 266 ? -19.682 5.969 14.454 1.00 82.56 266 SER A O 1
ATOM 2115 N N . GLU A 1 267 ? -20.343 5.750 16.581 1.00 86.25 267 GLU A N 1
ATOM 2116 C CA . GLU A 1 267 ? -19.446 6.770 17.095 1.00 86.25 267 GLU A CA 1
ATOM 2117 C C . GLU A 1 267 ? -18.184 6.117 17.638 1.00 86.25 267 GLU A C 1
ATOM 2119 O O . GLU A 1 267 ? -18.164 4.960 18.061 1.00 86.25 267 GLU A O 1
ATOM 2124 N N . TRP A 1 268 ? -17.100 6.876 17.612 1.00 90.44 268 TRP A N 1
ATOM 2125 C CA . TRP A 1 268 ? -15.862 6.450 18.229 1.00 90.44 268 TRP A CA 1
ATOM 2126 C C . TRP A 1 268 ? -15.976 6.635 19.737 1.00 90.44 268 TRP A C 1
ATOM 2128 O O . TRP A 1 268 ? -16.321 7.720 20.205 1.00 90.44 268 TRP A O 1
ATOM 2138 N N . GLN A 1 269 ? -15.653 5.596 20.496 1.00 91.69 269 GLN A N 1
ATOM 2139 C CA . GLN A 1 269 ? -15.797 5.601 21.950 1.00 91.69 269 GLN A CA 1
ATOM 2140 C C . GLN A 1 269 ? -14.423 5.519 22.602 1.00 91.69 269 GLN A C 1
ATOM 2142 O O . GLN A 1 269 ? -13.584 4.731 22.173 1.00 91.69 269 GLN A O 1
ATOM 2147 N N . ILE A 1 270 ? -14.181 6.351 23.618 1.00 93.88 270 ILE A N 1
ATOM 2148 C CA . ILE A 1 270 ? -12.997 6.226 24.473 1.00 93.88 270 ILE A CA 1
ATOM 2149 C C . ILE A 1 270 ? -13.289 5.117 25.478 1.00 93.88 270 ILE A C 1
ATOM 2151 O O . ILE A 1 270 ? -14.221 5.231 26.267 1.00 93.88 270 ILE A O 1
ATOM 2155 N N . GLU A 1 271 ? -12.481 4.066 25.451 1.00 94.75 271 GLU A N 1
ATOM 2156 C CA . GLU A 1 271 ? -12.652 2.901 26.323 1.00 94.75 271 GLU A CA 1
ATOM 2157 C C . GLU A 1 271 ? -11.881 3.064 27.632 1.00 94.75 271 GLU A C 1
ATOM 2159 O O . GLU A 1 271 ? -12.373 2.747 28.712 1.00 94.75 271 GLU A O 1
ATOM 2164 N N . LYS A 1 272 ? -10.639 3.547 27.525 1.00 95.81 272 LYS A N 1
ATOM 2165 C CA . LYS A 1 272 ? -9.692 3.682 28.639 1.00 95.81 272 LYS A CA 1
ATOM 2166 C C . LYS A 1 272 ? -8.772 4.872 28.413 1.00 95.81 272 LYS A C 1
ATOM 2168 O O . LYS A 1 272 ? -8.379 5.119 27.269 1.00 95.81 272 LYS A O 1
ATOM 2173 N N . GLY A 1 273 ? -8.422 5.576 29.483 1.00 95.81 273 GLY A N 1
ATOM 2174 C CA . GLY A 1 273 ? -7.589 6.775 29.469 1.00 95.81 273 GLY A CA 1
ATOM 2175 C C . GLY A 1 273 ? -6.240 6.589 30.163 1.00 95.81 273 GLY A C 1
ATOM 2176 O O . GLY A 1 273 ? -5.788 5.479 30.441 1.00 95.81 273 GLY A O 1
ATOM 2177 N N . THR A 1 274 ? -5.573 7.707 30.444 1.00 96.31 274 THR A N 1
ATOM 2178 C CA . THR A 1 274 ? -4.284 7.722 31.150 1.00 96.31 274 THR A CA 1
ATOM 2179 C C . THR A 1 274 ? -4.373 6.988 32.492 1.00 96.31 274 THR A C 1
ATOM 2181 O O . THR A 1 274 ? -5.244 7.279 33.307 1.00 96.31 274 THR A O 1
ATOM 2184 N N . GLY A 1 275 ? -3.428 6.080 32.746 1.00 96.94 275 GLY A N 1
ATOM 2185 C CA . GLY A 1 275 ? -3.352 5.286 33.976 1.00 96.94 275 GLY A CA 1
ATOM 2186 C C . GLY A 1 275 ? -4.154 3.983 33.953 1.00 96.94 275 GLY A C 1
ATOM 2187 O O . GLY A 1 275 ? -3.916 3.126 34.805 1.00 96.94 275 GLY A O 1
ATOM 2188 N N . ASP A 1 276 ? -5.030 3.784 32.969 1.00 97.56 276 ASP A N 1
ATOM 2189 C CA . ASP A 1 276 ? -5.786 2.542 32.835 1.00 97.56 276 ASP A CA 1
ATOM 2190 C C . ASP A 1 276 ? -4.946 1.438 32.161 1.00 97.56 276 ASP A C 1
ATOM 2192 O O . ASP A 1 276 ? -4.144 1.719 31.260 1.00 97.56 276 ASP A O 1
ATOM 2196 N N . PRO A 1 277 ? -5.120 0.160 32.549 1.00 97.19 277 PRO A N 1
ATOM 2197 C CA . PRO A 1 277 ? -4.456 -0.962 31.896 1.00 97.19 277 PRO A CA 1
ATOM 2198 C C . PRO A 1 277 ? -5.177 -1.354 30.602 1.00 97.19 277 PRO A C 1
ATOM 2200 O O . PRO A 1 277 ? -6.391 -1.564 30.595 1.00 97.19 277 PRO A O 1
ATOM 2203 N N . ILE A 1 278 ? -4.438 -1.535 29.511 1.00 96.38 278 ILE A N 1
ATOM 2204 C CA . ILE A 1 278 ? -4.935 -2.124 28.257 1.00 96.38 278 ILE A CA 1
ATOM 2205 C C . ILE A 1 278 ? -4.192 -3.420 27.937 1.00 96.38 278 ILE A C 1
ATOM 2207 O O . ILE A 1 278 ? -3.042 -3.585 28.325 1.00 96.38 278 ILE A O 1
ATOM 2211 N N . SER A 1 279 ? -4.812 -4.312 27.175 1.00 94.12 279 SER A N 1
ATOM 2212 C CA . SER A 1 279 ? -4.189 -5.541 26.670 1.00 94.12 279 SER A CA 1
ATOM 2213 C C . SER A 1 279 ? -4.497 -5.728 25.183 1.00 94.12 279 SER A C 1
ATOM 2215 O O . SER A 1 279 ? -5.186 -4.905 24.571 1.00 94.12 279 SER A O 1
ATOM 2217 N N . LEU A 1 280 ? -3.967 -6.792 24.571 1.00 90.38 280 LEU A N 1
ATOM 2218 C CA . LEU A 1 280 ? -4.247 -7.142 23.176 1.00 90.38 280 LEU A CA 1
ATOM 2219 C C . LEU A 1 280 ? -5.654 -7.724 23.020 1.00 90.38 280 LEU A C 1
ATOM 2221 O O . LEU A 1 280 ? -5.839 -8.916 22.777 1.00 90.38 280 LEU A O 1
ATOM 2225 N N . GLN A 1 281 ? -6.652 -6.856 23.128 1.00 89.50 281 GLN A N 1
ATOM 2226 C CA . GLN A 1 281 ? -8.057 -7.201 22.977 1.00 89.50 281 GLN A CA 1
ATOM 2227 C C . GLN A 1 281 ? -8.688 -6.437 21.817 1.00 89.50 281 GLN A C 1
ATOM 2229 O O . GLN A 1 281 ? -8.283 -5.324 21.468 1.00 89.50 281 GLN A O 1
ATOM 2234 N N . CYS A 1 282 ? -9.701 -7.059 21.221 1.00 92.75 282 CYS A N 1
ATOM 2235 C CA . CYS A 1 282 ? -10.619 -6.378 20.330 1.00 92.75 282 CYS A CA 1
ATOM 2236 C C . CYS A 1 282 ? -11.846 -5.959 21.136 1.00 92.75 282 CYS A C 1
ATOM 2238 O O . CYS A 1 282 ? -12.489 -6.822 21.733 1.00 92.75 282 CYS A O 1
ATOM 2240 N N . ALA A 1 283 ? -12.166 -4.665 21.147 1.00 91.25 283 ALA A N 1
ATOM 2241 C CA . ALA A 1 283 ? -13.342 -4.168 21.860 1.00 91.25 283 ALA A CA 1
ATOM 2242 C C . ALA A 1 283 ? -14.645 -4.652 21.199 1.00 91.25 283 ALA A C 1
ATOM 2244 O O . ALA A 1 283 ? -15.534 -5.160 21.874 1.00 91.25 283 ALA A O 1
ATOM 2245 N N . ASN A 1 284 ? -14.713 -4.585 19.863 1.00 89.88 284 ASN A N 1
ATOM 2246 C CA . ASN A 1 284 ? -15.905 -4.938 19.092 1.00 89.88 284 ASN A CA 1
ATOM 2247 C C . ASN A 1 284 ? -15.580 -6.021 18.068 1.00 89.88 284 ASN A C 1
ATOM 2249 O O . ASN A 1 284 ? -14.769 -5.807 17.169 1.00 89.88 284 ASN A O 1
ATOM 2253 N N . GLN A 1 285 ? -16.259 -7.165 18.152 1.00 92.44 285 GLN A N 1
ATOM 2254 C CA . GLN A 1 285 ? -16.129 -8.207 17.137 1.00 92.44 285 GLN A CA 1
ATOM 2255 C C . GLN A 1 285 ? -16.686 -7.715 15.798 1.00 92.44 285 GLN A C 1
ATOM 2257 O O . GLN A 1 285 ? -17.860 -7.359 15.682 1.00 92.44 285 GLN A O 1
ATOM 2262 N N . VAL A 1 286 ? -15.829 -7.723 14.779 1.00 94.69 286 VAL A N 1
ATOM 2263 C CA . VAL A 1 286 ? -16.189 -7.408 13.396 1.00 94.69 286 VAL A CA 1
ATOM 2264 C C . VAL A 1 286 ? -15.992 -8.660 12.553 1.00 94.69 286 VAL A C 1
ATOM 2266 O O . VAL A 1 286 ? -14.952 -9.309 12.625 1.00 94.69 286 VAL A O 1
ATOM 2269 N N . ALA A 1 287 ? -16.988 -9.012 11.754 1.00 95.81 287 ALA A N 1
ATOM 2270 C CA . ALA A 1 287 ? -16.931 -10.142 10.841 1.00 95.81 287 ALA A CA 1
ATOM 2271 C C . ALA A 1 287 ? -16.943 -9.653 9.393 1.00 95.81 287 ALA A C 1
ATOM 2273 O O . ALA A 1 287 ? -17.709 -8.755 9.035 1.00 95.81 287 ALA A O 1
ATOM 2274 N N . LEU A 1 288 ? -16.114 -10.267 8.550 1.00 95.00 288 LEU A N 1
ATOM 2275 C CA . LEU A 1 288 ? -16.180 -10.084 7.107 1.00 95.00 288 LEU A CA 1
ATOM 2276 C C . LEU A 1 288 ? -17.211 -11.069 6.547 1.00 95.00 288 LEU A C 1
ATOM 2278 O O . LEU A 1 288 ? -17.001 -12.280 6.540 1.00 95.00 288 LEU A O 1
ATOM 2282 N N . GLY A 1 289 ? -18.356 -10.545 6.121 1.00 92.75 289 GLY A N 1
ATOM 2283 C CA . GLY A 1 289 ? -19.395 -11.323 5.461 1.00 92.75 289 GLY A CA 1
ATOM 2284 C C . GLY A 1 289 ? -19.009 -11.715 4.035 1.00 92.75 289 GLY A C 1
ATOM 2285 O O . GLY A 1 289 ? -17.997 -11.275 3.487 1.00 92.75 289 GLY A O 1
ATOM 2286 N N . HIS A 1 290 ? -19.858 -12.520 3.395 1.00 92.44 290 HIS A N 1
ATOM 2287 C CA . HIS A 1 290 ? -19.665 -12.867 1.990 1.00 92.44 290 HIS A CA 1
ATOM 2288 C C . HIS A 1 290 ? -19.690 -11.612 1.100 1.00 92.44 290 HIS A C 1
ATOM 2290 O O . HIS A 1 290 ? -20.635 -10.821 1.206 1.00 92.44 290 HIS A O 1
ATOM 2296 N N . PRO A 1 291 ? -18.701 -11.437 0.201 1.00 93.00 291 PRO A N 1
ATOM 2297 C CA . PRO A 1 291 ? -18.716 -10.345 -0.759 1.00 93.00 291 PRO A CA 1
ATOM 2298 C C . PRO A 1 291 ? -19.954 -10.407 -1.656 1.00 93.00 291 PRO A C 1
ATOM 2300 O O . PRO A 1 291 ? -20.325 -11.469 -2.168 1.00 93.00 291 PRO A O 1
ATOM 2303 N N . PHE A 1 292 ? -20.570 -9.253 -1.896 1.00 93.69 292 PHE A N 1
ATOM 2304 C CA . PHE A 1 292 ? -21.558 -9.114 -2.957 1.00 93.69 292 PHE A CA 1
ATOM 2305 C C . PHE A 1 292 ? -20.821 -9.012 -4.282 1.00 93.69 292 PHE A C 1
ATOM 2307 O O . PHE A 1 292 ? -19.891 -8.218 -4.403 1.00 93.69 292 PHE A O 1
ATOM 2314 N N . CYS A 1 293 ? -21.231 -9.792 -5.280 1.00 95.19 293 CYS A N 1
ATOM 2315 C CA . CYS A 1 293 ? -20.660 -9.663 -6.614 1.00 95.19 293 CYS A CA 1
ATOM 2316 C C . CYS A 1 293 ? -21.762 -9.580 -7.661 1.00 95.19 293 CYS A C 1
ATOM 2318 O O . CYS A 1 293 ? -22.588 -10.488 -7.767 1.00 95.19 293 CYS A O 1
ATOM 2320 N N . GLY A 1 294 ? -21.744 -8.494 -8.423 1.00 94.44 294 GLY A N 1
ATOM 2321 C CA . GLY A 1 294 ? -22.509 -8.327 -9.647 1.00 94.44 294 GLY A CA 1
ATOM 2322 C C . GLY A 1 294 ? -21.668 -8.668 -10.873 1.00 94.44 294 GLY A C 1
ATOM 2323 O O . GLY A 1 294 ? -20.437 -8.604 -10.845 1.00 94.44 294 GLY A O 1
ATOM 2324 N N . GLU A 1 295 ? -22.342 -9.008 -11.965 1.00 95.06 295 GLU A N 1
ATOM 2325 C CA . GLU A 1 295 ? -21.708 -9.293 -13.250 1.00 95.06 295 GLU A CA 1
ATOM 2326 C C . GLU A 1 295 ? -22.120 -8.227 -14.268 1.00 95.06 295 GLU A C 1
ATOM 2328 O O . GLU A 1 295 ? -23.304 -8.033 -14.537 1.00 95.06 295 GLU A O 1
ATOM 2333 N N . GLY A 1 296 ? -21.134 -7.521 -14.820 1.00 90.69 296 GLY A N 1
ATOM 2334 C CA . GLY A 1 296 ? -21.289 -6.651 -15.982 1.00 90.69 296 GLY A CA 1
ATOM 2335 C C . GLY A 1 296 ? -20.880 -7.368 -17.268 1.00 90.69 296 GLY A C 1
ATOM 2336 O O . GLY A 1 296 ? -20.643 -8.578 -17.281 1.00 90.69 296 GLY A O 1
ATOM 2337 N N . ARG A 1 297 ? -20.756 -6.632 -18.377 1.00 91.00 297 ARG A N 1
ATOM 2338 C CA . ARG A 1 297 ? -20.338 -7.220 -19.662 1.00 91.00 297 ARG A CA 1
ATOM 2339 C C . ARG A 1 297 ? -18.927 -7.809 -19.566 1.00 91.00 297 ARG A C 1
ATOM 2341 O O . ARG A 1 297 ? -18.759 -9.013 -19.743 1.00 91.00 297 ARG A O 1
ATOM 2348 N N . ASP A 1 298 ? -17.952 -6.987 -19.205 1.00 92.50 298 ASP A N 1
ATOM 2349 C CA . ASP A 1 298 ? -16.518 -7.293 -19.139 1.00 92.50 298 ASP A CA 1
ATOM 2350 C C . ASP A 1 298 ? -15.933 -7.209 -17.716 1.00 92.50 298 ASP A C 1
ATOM 2352 O O . ASP A 1 298 ? -14.738 -7.435 -17.519 1.00 92.50 298 ASP A O 1
ATOM 2356 N N . VAL A 1 299 ? -16.778 -6.956 -16.714 1.00 94.75 299 VAL A N 1
ATOM 2357 C CA . VAL A 1 299 ? -16.374 -6.695 -15.329 1.00 94.75 299 VAL A CA 1
ATOM 2358 C C . VAL A 1 299 ? -17.149 -7.533 -14.309 1.00 94.75 299 VAL A C 1
ATOM 2360 O O . VAL A 1 299 ? -18.341 -7.799 -14.481 1.00 94.75 299 VAL A O 1
ATOM 2363 N N . PHE A 1 300 ? -16.477 -7.917 -13.224 1.00 96.56 300 PHE A N 1
ATOM 2364 C CA . PHE A 1 300 ? -17.118 -8.256 -11.954 1.00 96.56 300 PHE A CA 1
ATOM 2365 C C . PHE A 1 300 ? -17.122 -7.037 -11.037 1.00 96.56 300 PHE A C 1
ATOM 2367 O O . PHE A 1 300 ? -16.082 -6.425 -10.812 1.00 96.56 300 PHE A O 1
ATOM 2374 N N . VAL A 1 301 ? -18.282 -6.701 -10.486 1.00 95.56 301 VAL A N 1
ATOM 2375 C CA . VAL A 1 301 ? -18.430 -5.598 -9.533 1.00 95.56 301 VAL A CA 1
ATOM 2376 C C . VAL A 1 301 ? -18.517 -6.195 -8.138 1.00 95.56 301 VAL A C 1
ATOM 2378 O O . VAL A 1 301 ? -19.462 -6.934 -7.872 1.00 95.56 301 VAL A O 1
ATOM 2381 N N . VAL A 1 302 ? -17.549 -5.923 -7.263 1.00 95.25 302 VAL A N 1
ATOM 2382 C CA . VAL A 1 302 ? -17.429 -6.573 -5.950 1.00 95.25 302 VAL A CA 1
ATOM 2383 C C . VAL A 1 302 ? -17.546 -5.559 -4.819 1.00 95.25 302 VAL A C 1
ATOM 2385 O O . VAL A 1 302 ? -16.851 -4.553 -4.801 1.00 95.25 302 VAL A O 1
ATOM 2388 N N . THR A 1 303 ? -18.404 -5.842 -3.844 1.00 95.31 303 THR A N 1
ATOM 2389 C CA . THR A 1 303 ? -18.532 -5.055 -2.613 1.00 95.31 303 THR A CA 1
ATOM 2390 C C . THR A 1 303 ? -18.294 -5.955 -1.413 1.00 95.31 303 THR A C 1
ATOM 2392 O O . THR A 1 303 ? -18.970 -6.972 -1.236 1.00 95.31 303 THR A O 1
ATOM 2395 N N . LEU A 1 304 ? -17.350 -5.564 -0.568 1.00 95.00 304 LEU A N 1
ATOM 2396 C CA . LEU A 1 304 ? -17.051 -6.228 0.691 1.00 95.00 304 LEU A CA 1
ATOM 2397 C C . LEU A 1 304 ? -18.053 -5.783 1.761 1.00 95.00 304 LEU A C 1
ATOM 2399 O O . LEU A 1 304 ? -18.487 -4.630 1.783 1.00 95.00 304 LEU A O 1
ATOM 2403 N N . ARG A 1 305 ? -18.436 -6.707 2.647 1.00 93.69 305 ARG A N 1
ATOM 2404 C CA . ARG A 1 305 ? -19.405 -6.462 3.722 1.00 93.69 305 ARG A CA 1
ATOM 2405 C C . ARG A 1 305 ? -18.750 -6.727 5.071 1.00 93.69 305 ARG A C 1
ATOM 2407 O O . ARG A 1 305 ? -18.449 -7.874 5.372 1.00 93.69 305 ARG A O 1
ATOM 2414 N N . MET A 1 306 ? -18.604 -5.703 5.901 1.00 93.94 306 MET A N 1
ATOM 2415 C CA . MET A 1 306 ? -18.183 -5.849 7.296 1.00 93.94 306 MET A CA 1
ATOM 2416 C C . MET A 1 306 ? -19.406 -5.706 8.198 1.00 93.94 306 MET A C 1
ATOM 2418 O O . MET A 1 306 ? -20.112 -4.703 8.116 1.00 93.94 306 MET A O 1
ATOM 2422 N N . SER A 1 307 ? -19.676 -6.699 9.038 1.00 93.31 307 SER A N 1
ATOM 2423 C CA . SER A 1 307 ? -20.787 -6.703 9.996 1.00 93.31 307 SER A CA 1
ATOM 2424 C C . SER A 1 307 ? -20.266 -6.692 11.425 1.00 93.31 307 SER A C 1
ATOM 2426 O O . SER A 1 307 ? -19.310 -7.401 11.735 1.00 93.31 307 SER A O 1
ATOM 2428 N N . PHE A 1 308 ? -20.900 -5.919 12.297 1.00 91.88 308 PHE A N 1
ATOM 2429 C CA . PHE A 1 308 ? -20.534 -5.801 13.708 1.00 91.88 308 PHE A CA 1
ATOM 2430 C C . PHE A 1 308 ? -21.762 -5.396 14.529 1.00 91.88 308 PHE A C 1
ATOM 2432 O O . PHE A 1 308 ? -22.801 -5.042 13.970 1.00 91.88 308 PHE A O 1
ATOM 2439 N N . GLN A 1 309 ? -21.649 -5.469 15.851 1.00 89.50 309 GLN A N 1
ATOM 2440 C CA . GLN A 1 309 ? -22.689 -5.005 16.764 1.00 89.50 309 GLN A CA 1
ATOM 2441 C C . GLN A 1 309 ? -22.261 -3.699 17.423 1.00 89.50 309 GLN A C 1
ATOM 2443 O O . GLN A 1 309 ? -21.129 -3.588 17.890 1.00 89.50 309 GLN A O 1
ATOM 2448 N N . ASP A 1 310 ? -23.175 -2.737 17.472 1.00 84.69 310 ASP A N 1
ATOM 2449 C CA . ASP A 1 310 ? -23.029 -1.493 18.223 1.00 84.69 310 ASP A CA 1
ATOM 2450 C C . ASP A 1 310 ? -24.317 -1.236 19.009 1.00 84.69 310 ASP A C 1
ATOM 2452 O O . ASP A 1 310 ? -25.404 -1.253 18.436 1.00 84.69 310 ASP A O 1
ATOM 2456 N N . ALA A 1 311 ? -24.224 -1.090 20.332 1.00 84.62 311 ALA A N 1
ATOM 2457 C CA . ALA A 1 311 ? -25.377 -0.936 21.228 1.00 84.62 311 ALA A CA 1
ATOM 2458 C C . ALA A 1 311 ? -26.524 -1.958 20.994 1.00 84.62 311 ALA A C 1
ATOM 2460 O O . ALA A 1 311 ? -27.705 -1.622 21.091 1.00 84.62 311 ALA A O 1
ATOM 2461 N N . ASN A 1 312 ? -26.182 -3.223 20.705 1.00 84.06 312 ASN A N 1
ATOM 2462 C CA . ASN A 1 312 ? -27.102 -4.317 20.326 1.00 84.06 312 ASN A CA 1
ATOM 2463 C C . ASN A 1 312 ? -27.797 -4.168 18.959 1.00 84.06 312 ASN A C 1
ATOM 2465 O O . ASN A 1 312 ? -28.715 -4.928 18.646 1.00 84.06 312 ASN A O 1
ATOM 2469 N N . ILE A 1 313 ? -27.363 -3.224 18.130 1.00 86.56 313 ILE A N 1
ATOM 2470 C CA . ILE A 1 313 ? -27.826 -3.048 16.756 1.00 86.56 313 ILE A CA 1
ATOM 2471 C C . ILE A 1 313 ? -26.799 -3.695 15.825 1.00 86.56 313 ILE A C 1
ATOM 2473 O O . ILE A 1 313 ? -25.602 -3.420 15.913 1.00 86.56 313 ILE A O 1
ATOM 2477 N N . GLU A 1 314 ? -27.256 -4.580 14.934 1.00 89.44 314 GLU A N 1
ATOM 2478 C CA . GLU A 1 314 ? -26.403 -5.095 13.861 1.00 89.44 314 GLU A CA 1
ATOM 2479 C C . GLU A 1 314 ? -26.161 -3.979 12.843 1.00 89.44 314 GLU A C 1
ATOM 2481 O O . GLU A 1 314 ? -27.075 -3.515 12.154 1.00 89.44 314 GLU A O 1
ATOM 2486 N N . CYS A 1 315 ? -24.905 -3.575 12.733 1.00 89.19 315 CYS A N 1
ATOM 2487 C CA . CYS A 1 315 ? -24.445 -2.585 11.784 1.00 89.19 315 CYS A CA 1
ATOM 2488 C C . CYS A 1 315 ? -23.689 -3.272 10.644 1.00 89.19 315 CYS A C 1
ATOM 2490 O O . CYS A 1 315 ? -23.129 -4.364 10.775 1.00 89.19 315 CYS A O 1
ATOM 2492 N N . THR A 1 316 ? -23.701 -2.646 9.469 1.00 90.06 316 THR A N 1
ATOM 2493 C CA . THR A 1 316 ? -22.985 -3.144 8.295 1.00 90.06 316 THR A CA 1
ATOM 2494 C C . THR A 1 316 ? -22.303 -1.988 7.583 1.00 90.06 316 THR A C 1
ATOM 2496 O O . THR A 1 316 ? -22.985 -1.092 7.090 1.00 90.06 316 THR A O 1
ATOM 2499 N N . ARG A 1 317 ? -20.978 -2.069 7.453 1.00 90.50 317 ARG A N 1
ATOM 2500 C CA . ARG A 1 317 ? -20.183 -1.215 6.569 1.00 90.50 317 ARG A CA 1
ATOM 2501 C C . ARG A 1 317 ? -19.961 -1.935 5.238 1.00 90.50 317 ARG A C 1
ATOM 2503 O O . ARG A 1 317 ? -19.666 -3.133 5.210 1.00 90.50 317 ARG A O 1
ATOM 2510 N N . ARG A 1 318 ? -20.115 -1.211 4.132 1.00 92.62 318 ARG A N 1
ATOM 2511 C CA . ARG A 1 318 ? -19.728 -1.671 2.792 1.00 92.62 318 ARG A CA 1
ATOM 2512 C C . ARG A 1 318 ? -18.423 -0.992 2.398 1.00 92.62 318 ARG A C 1
ATOM 2514 O O . ARG A 1 318 ? -18.160 0.108 2.852 1.00 92.62 318 ARG A O 1
ATOM 2521 N N . THR A 1 319 ? -17.593 -1.693 1.641 1.00 93.06 319 THR A N 1
ATOM 2522 C CA . THR A 1 319 ? -16.286 -1.188 1.203 1.00 93.06 319 THR A CA 1
ATOM 2523 C C . THR A 1 319 ? -15.825 -1.938 -0.048 1.00 93.06 319 THR A C 1
ATOM 2525 O O . THR A 1 319 ? -16.502 -2.865 -0.516 1.00 93.06 319 THR A O 1
ATOM 2528 N N . GLY A 1 320 ? -14.681 -1.543 -0.594 1.00 93.75 320 GLY A N 1
ATOM 2529 C CA . GLY A 1 320 ? -14.045 -2.136 -1.762 1.00 93.75 320 GLY A CA 1
ATOM 2530 C C . GLY A 1 320 ? -12.549 -2.372 -1.551 1.00 93.75 320 GLY A C 1
ATOM 2531 O O . GLY A 1 320 ? -11.942 -1.863 -0.611 1.00 93.75 320 GLY A O 1
ATOM 2532 N N . TYR A 1 321 ? -11.933 -3.162 -2.424 1.00 95.25 321 TYR A N 1
ATOM 2533 C CA . TYR A 1 321 ? -10.507 -3.480 -2.340 1.00 95.25 321 TYR A CA 1
ATOM 2534 C C . TYR A 1 321 ? -9.614 -2.259 -2.552 1.00 95.25 321 TYR A C 1
ATOM 2536 O O . TYR A 1 321 ? -8.536 -2.176 -1.958 1.00 95.25 321 TYR A O 1
ATOM 2544 N N . ARG A 1 322 ? -10.060 -1.321 -3.389 1.00 93.00 322 ARG A N 1
ATOM 2545 C CA . ARG A 1 322 ? -9.401 -0.046 -3.641 1.00 93.00 322 ARG A CA 1
ATOM 2546 C C . ARG A 1 322 ? -9.414 0.820 -2.391 1.00 93.00 322 ARG A C 1
ATOM 2548 O O . ARG A 1 322 ? -8.360 1.301 -2.008 1.00 93.00 322 ARG A O 1
ATOM 2555 N N . GLU A 1 323 ? -10.558 0.936 -1.718 1.00 91.69 323 GLU A N 1
ATOM 2556 C CA . GLU A 1 323 ? -10.678 1.698 -0.464 1.00 91.69 323 GLU A CA 1
ATOM 2557 C C . GLU A 1 323 ? -9.787 1.105 0.641 1.00 91.69 323 GLU A C 1
ATOM 2559 O O . GLU A 1 323 ? -9.066 1.839 1.316 1.00 91.69 323 GLU A O 1
ATOM 2564 N N . LEU A 1 324 ? -9.750 -0.231 0.775 1.00 94.62 324 LEU A N 1
ATOM 2565 C CA . LEU A 1 324 ? -8.809 -0.906 1.680 1.00 94.62 324 LEU A CA 1
ATOM 2566 C C . LEU A 1 324 ? -7.353 -0.562 1.337 1.00 94.62 324 LEU A C 1
ATOM 2568 O O . LEU A 1 324 ? -6.533 -0.336 2.227 1.00 94.62 324 LEU A O 1
ATOM 2572 N N . PHE A 1 325 ? -7.020 -0.524 0.047 1.00 94.19 325 PHE A N 1
ATOM 2573 C CA . PHE A 1 325 ? -5.667 -0.231 -0.412 1.00 94.19 325 PHE A CA 1
ATOM 2574 C C . PHE A 1 325 ? -5.275 1.221 -0.110 1.00 94.19 325 PHE A C 1
ATOM 2576 O O . PHE A 1 325 ? -4.202 1.453 0.448 1.00 94.19 325 PHE A O 1
ATOM 2583 N N . SER A 1 326 ? -6.167 2.176 -0.386 1.00 91.88 326 SER A N 1
ATOM 2584 C CA . SER A 1 326 ? -6.010 3.592 -0.032 1.00 91.88 326 SER A CA 1
ATOM 2585 C C . SER A 1 326 ? -5.810 3.780 1.471 1.00 91.88 326 SER A C 1
ATOM 2587 O O . SER A 1 326 ? -4.896 4.478 1.911 1.00 91.88 326 SER A O 1
ATOM 2589 N N . ALA A 1 327 ? -6.624 3.102 2.287 1.00 92.62 327 ALA A N 1
ATOM 2590 C CA . ALA A 1 327 ? -6.532 3.190 3.739 1.00 92.62 327 ALA A CA 1
ATOM 2591 C C . ALA A 1 327 ? -5.190 2.671 4.280 1.00 92.62 327 ALA A C 1
ATOM 2593 O O . ALA A 1 327 ? -4.700 3.192 5.280 1.00 92.62 327 ALA A O 1
ATOM 2594 N N . LEU A 1 328 ? -4.568 1.689 3.616 1.00 93.06 328 LEU A N 1
ATOM 2595 C CA . LEU A 1 328 ? -3.226 1.209 3.956 1.00 93.06 328 LEU A CA 1
ATOM 2596 C C . LEU A 1 328 ? -2.093 2.102 3.456 1.00 93.06 328 LEU A C 1
ATOM 2598 O O . LEU A 1 328 ? -1.027 2.113 4.067 1.00 93.06 328 LEU A O 1
ATOM 2602 N N . TRP A 1 329 ? -2.280 2.822 2.352 1.00 90.44 329 TRP A N 1
ATOM 2603 C CA . TRP A 1 329 ? -1.197 3.547 1.680 1.00 90.44 329 TRP A CA 1
ATOM 2604 C C . TRP A 1 329 ? -0.489 4.574 2.581 1.00 90.44 329 TRP A C 1
ATOM 2606 O O . TRP A 1 329 ? 0.693 4.859 2.400 1.00 90.44 329 TRP A O 1
ATOM 2616 N N . ARG A 1 330 ? -1.187 5.103 3.593 1.00 85.38 330 ARG A N 1
ATOM 2617 C CA . ARG A 1 330 ? -0.682 6.132 4.526 1.00 85.38 330 ARG A CA 1
ATOM 2618 C C . ARG A 1 330 ? -0.334 5.594 5.913 1.00 85.38 330 ARG A C 1
ATOM 2620 O O . ARG A 1 330 ? -0.300 6.347 6.888 1.00 85.38 330 ARG A O 1
ATOM 2627 N N . VAL A 1 331 ? -0.140 4.288 6.018 1.00 91.69 331 VAL A N 1
ATOM 2628 C CA . VAL A 1 331 ? 0.075 3.600 7.286 1.00 91.69 331 VAL A CA 1
ATOM 2629 C C . VAL A 1 331 ? 1.548 3.259 7.443 1.00 91.69 331 VAL A C 1
ATOM 2631 O O . VAL A 1 331 ? 2.138 2.592 6.596 1.00 91.69 331 VAL A O 1
ATOM 2634 N N . GLN A 1 332 ? 2.135 3.675 8.562 1.00 92.38 332 GLN A N 1
ATOM 2635 C CA . GLN A 1 332 ? 3.450 3.203 8.980 1.00 92.38 332 GLN A CA 1
ATOM 2636 C C . GLN A 1 332 ? 3.298 1.900 9.747 1.00 92.38 332 GLN A C 1
ATOM 2638 O O . GLN A 1 332 ? 2.348 1.727 10.507 1.00 92.38 332 GLN A O 1
ATOM 2643 N N . ARG A 1 333 ? 4.226 0.971 9.551 1.00 92.94 333 ARG A N 1
ATOM 2644 C CA . ARG A 1 333 ? 4.250 -0.279 10.307 1.00 92.94 333 ARG A CA 1
ATOM 2645 C C . ARG A 1 333 ? 5.248 -0.181 11.441 1.00 92.94 333 ARG A C 1
ATOM 2647 O O . ARG A 1 333 ? 6.303 0.424 11.281 1.00 92.94 333 ARG A O 1
ATOM 2654 N N . THR A 1 334 ? 4.919 -0.820 12.554 1.00 94.81 334 THR A N 1
ATOM 2655 C CA . THR A 1 334 ? 5.897 -1.031 13.620 1.00 94.81 334 THR A CA 1
ATOM 2656 C C . THR A 1 334 ? 7.031 -1.913 13.117 1.00 94.81 334 THR A C 1
ATOM 2658 O O . THR A 1 334 ? 6.788 -2.863 12.371 1.00 94.81 334 THR A O 1
ATOM 2661 N N . GLU A 1 335 ? 8.240 -1.662 13.595 1.00 94.31 335 GLU A N 1
ATOM 2662 C CA . GLU A 1 335 ? 9.355 -2.591 13.443 1.00 94.31 335 GLU A CA 1
ATOM 2663 C C . GLU A 1 335 ? 9.109 -3.847 14.289 1.00 94.31 335 GLU A C 1
ATOM 2665 O O . GLU A 1 335 ? 8.558 -3.758 15.396 1.00 94.31 335 GLU A O 1
ATOM 2670 N N . GLY A 1 336 ? 9.516 -5.010 13.775 1.00 94.75 336 GLY A N 1
ATOM 2671 C CA . GLY A 1 336 ? 9.468 -6.269 14.515 1.00 94.75 336 GLY A CA 1
ATOM 2672 C C . GLY A 1 336 ? 10.324 -6.217 15.783 1.00 94.75 336 GLY A C 1
ATOM 2673 O O . GLY A 1 336 ? 11.313 -5.485 15.854 1.00 94.75 336 GLY A O 1
ATOM 2674 N N . CYS A 1 337 ? 9.950 -6.985 16.807 1.00 95.56 337 CYS A N 1
ATOM 2675 C CA . CYS A 1 337 ? 10.700 -7.058 18.058 1.00 95.56 337 CYS A CA 1
ATOM 2676 C C . CYS A 1 337 ? 11.005 -8.502 18.472 1.00 95.56 337 CYS A C 1
ATOM 2678 O O . CYS A 1 337 ? 10.303 -9.441 18.116 1.00 95.56 337 CYS A O 1
ATOM 2680 N N . GLU A 1 338 ? 12.063 -8.683 19.265 1.00 96.44 338 GLU A N 1
ATOM 2681 C CA . GLU A 1 338 ? 12.500 -10.009 19.734 1.00 96.44 338 GLU A CA 1
ATOM 2682 C C . GLU A 1 338 ? 11.682 -10.531 20.928 1.00 96.44 338 GLU A C 1
ATOM 2684 O O . GLU A 1 338 ? 11.884 -11.651 21.402 1.00 96.44 338 GLU A O 1
ATOM 2689 N N . HIS A 1 339 ? 10.759 -9.723 21.454 1.00 94.19 339 HIS A N 1
ATOM 2690 C CA . HIS A 1 339 ? 9.940 -10.122 22.589 1.00 94.19 339 HIS A CA 1
ATOM 2691 C C . HIS A 1 339 ? 8.905 -11.173 22.168 1.00 94.19 339 HIS A C 1
ATOM 2693 O O . HIS A 1 339 ? 8.259 -11.017 21.130 1.00 94.19 339 HIS A O 1
ATOM 2699 N N . PRO A 1 340 ? 8.660 -12.208 22.993 1.00 90.12 340 PRO A N 1
ATOM 2700 C CA . PRO A 1 340 ? 7.579 -13.142 22.722 1.00 90.12 340 PRO A CA 1
ATOM 2701 C C . PRO A 1 340 ? 6.239 -12.401 22.720 1.00 90.12 340 PRO A C 1
ATOM 2703 O O . PRO A 1 340 ? 6.009 -11.515 23.549 1.00 90.12 340 PRO A O 1
ATOM 2706 N N . LEU A 1 341 ? 5.338 -12.784 21.813 1.00 85.69 341 LEU A N 1
ATOM 2707 C CA . LEU A 1 341 ? 3.989 -12.233 21.774 1.00 85.69 341 LEU A CA 1
ATOM 2708 C C . LEU A 1 341 ? 3.235 -12.651 23.046 1.00 85.69 341 LEU A C 1
ATOM 2710 O O . LEU A 1 341 ? 2.955 -13.831 23.256 1.00 85.69 341 LEU A O 1
ATOM 2714 N N . ARG A 1 342 ? 2.922 -11.681 23.909 1.00 88.06 342 ARG A N 1
ATOM 2715 C CA . ARG A 1 342 ? 2.173 -11.893 25.153 1.00 88.06 342 ARG A CA 1
ATOM 2716 C C . ARG A 1 342 ? 0.763 -11.342 24.990 1.00 88.06 342 ARG A C 1
ATOM 2718 O O . ARG A 1 342 ? 0.559 -10.134 25.015 1.00 88.06 342 ARG A O 1
ATOM 2725 N N . MET A 1 343 ? -0.196 -12.240 24.795 1.00 84.25 343 MET A N 1
ATOM 2726 C CA . MET A 1 343 ? -1.598 -11.887 24.534 1.00 84.25 343 MET A CA 1
ATOM 2727 C C . MET A 1 343 ? -2.271 -11.255 25.757 1.00 84.25 343 MET A C 1
ATOM 2729 O O . MET A 1 343 ? -3.004 -10.280 25.623 1.00 84.25 343 MET A O 1
ATOM 2733 N N . ASP A 1 344 ? -1.939 -11.764 26.944 1.00 88.38 344 ASP A N 1
ATOM 2734 C CA . ASP A 1 344 ? -2.510 -11.329 28.224 1.00 88.38 344 ASP A CA 1
ATOM 2735 C C . ASP A 1 344 ? -1.672 -10.242 28.915 1.00 88.38 344 ASP A C 1
ATOM 2737 O O . ASP A 1 344 ? -1.893 -9.922 30.080 1.00 88.38 344 ASP A O 1
ATOM 2741 N N . GLU A 1 345 ? -0.662 -9.692 28.232 1.00 92.81 345 GLU A N 1
ATOM 2742 C CA . GLU A 1 345 ? 0.123 -8.604 28.802 1.00 92.81 345 GLU A CA 1
ATOM 2743 C C . GLU A 1 345 ? -0.725 -7.337 28.899 1.00 92.81 345 GLU A C 1
ATOM 2745 O O . GLU A 1 345 ? -1.208 -6.813 27.893 1.00 92.81 345 GLU A O 1
ATOM 2750 N N . GLU A 1 346 ? -0.841 -6.822 30.120 1.00 95.75 346 GLU A N 1
ATOM 2751 C CA . GLU A 1 346 ? -1.399 -5.504 30.372 1.00 95.75 346 GLU A CA 1
ATOM 2752 C C . GLU A 1 346 ? -0.304 -4.433 30.338 1.00 95.75 346 GLU A C 1
ATOM 2754 O O . GLU A 1 346 ? 0.776 -4.577 30.920 1.00 95.75 346 GLU A O 1
ATOM 2759 N N . VAL A 1 347 ? -0.599 -3.331 29.655 1.00 96.44 347 VAL A N 1
ATOM 2760 C CA . VAL A 1 347 ? 0.229 -2.131 29.585 1.00 96.44 347 VAL A CA 1
ATOM 2761 C C . VAL A 1 347 ? -0.577 -0.968 30.144 1.00 96.44 347 VAL A C 1
ATOM 2763 O O . VAL A 1 347 ? -1.686 -0.700 29.690 1.00 96.44 347 VAL A O 1
ATOM 2766 N N . ILE A 1 348 ? -0.014 -0.273 31.129 1.00 97.81 348 ILE A N 1
ATOM 2767 C CA . ILE A 1 348 ? -0.615 0.935 31.701 1.00 97.81 348 ILE A CA 1
ATOM 2768 C C . ILE A 1 348 ? -0.429 2.084 30.710 1.00 97.81 348 ILE A C 1
ATOM 2770 O O . ILE A 1 348 ? 0.696 2.356 30.280 1.00 97.81 348 ILE A O 1
ATOM 2774 N N . LEU A 1 349 ? -1.523 2.757 30.352 1.00 97.31 349 LEU A N 1
ATOM 2775 C CA . LEU A 1 349 ? -1.484 3.894 29.441 1.00 97.31 349 LEU A CA 1
ATOM 2776 C C . LEU A 1 349 ? -0.735 5.077 30.061 1.00 97.31 349 LEU A C 1
ATOM 2778 O O . LEU A 1 349 ? -1.051 5.538 31.159 1.00 97.31 349 LEU A O 1
ATOM 2782 N N . ALA A 1 350 ? 0.262 5.575 29.331 1.00 96.31 350 ALA A N 1
ATOM 2783 C CA . ALA A 1 350 ? 1.023 6.761 29.701 1.00 96.31 350 ALA A CA 1
ATOM 2784 C C . ALA A 1 350 ? 0.170 8.044 29.574 1.00 96.31 350 ALA A C 1
ATOM 2786 O O . ALA A 1 350 ? -0.883 8.020 28.932 1.00 96.31 350 ALA A O 1
ATOM 2787 N N . PRO A 1 351 ? 0.617 9.179 30.143 1.00 96.81 351 PRO A N 1
ATOM 2788 C CA . PRO A 1 351 ? -0.012 10.474 29.892 1.00 96.81 351 PRO A CA 1
ATOM 2789 C C . PRO A 1 351 ? -0.119 10.780 28.397 1.00 96.81 351 PRO A C 1
ATOM 2791 O O . PRO A 1 351 ? 0.805 10.482 27.641 1.00 96.81 351 PRO A O 1
ATOM 2794 N N . ASP A 1 352 ? -1.238 11.385 27.994 1.00 96.19 352 ASP A N 1
ATOM 2795 C CA . ASP A 1 352 ? -1.607 11.690 26.602 1.00 96.19 352 ASP A CA 1
ATOM 2796 C C . ASP A 1 352 ? -1.915 10.465 25.725 1.00 96.19 352 ASP A C 1
ATOM 2798 O O . ASP A 1 352 ? -1.898 10.565 24.494 1.00 96.19 352 ASP A O 1
ATOM 2802 N N . PHE A 1 353 ? -2.210 9.315 26.336 1.00 97.25 353 PHE A N 1
ATOM 2803 C CA . PHE A 1 353 ? -2.691 8.123 25.642 1.00 97.25 353 PHE A CA 1
ATOM 2804 C C . PHE A 1 353 ? -4.132 7.824 26.049 1.00 97.25 353 PHE A C 1
ATOM 2806 O O . PHE A 1 353 ? -4.491 7.905 27.225 1.00 97.25 353 PHE A O 1
ATOM 2813 N N . ALA A 1 354 ? -4.927 7.407 25.070 1.00 97.00 354 ALA A N 1
ATOM 2814 C CA . ALA A 1 354 ? -6.235 6.806 25.281 1.00 97.00 354 ALA A CA 1
ATOM 2815 C C . ALA A 1 354 ? -6.422 5.626 24.328 1.00 97.00 354 ALA A C 1
ATOM 2817 O O . ALA A 1 354 ? -5.795 5.549 23.270 1.00 97.00 354 ALA A O 1
ATOM 2818 N N . SER A 1 355 ? -7.297 4.700 24.699 1.00 96.56 355 SER A N 1
ATOM 2819 C CA . SER A 1 355 ? -7.758 3.637 23.811 1.00 96.56 355 SER A CA 1
ATOM 2820 C C . SER A 1 355 ? -9.165 3.926 23.310 1.00 96.56 355 SER A C 1
ATOM 2822 O O . SER A 1 355 ? -9.978 4.518 24.022 1.00 96.56 355 SER A O 1
ATOM 2824 N N . VAL A 1 356 ? -9.431 3.532 22.068 1.00 95.44 356 VAL A N 1
ATOM 2825 C CA . VAL A 1 356 ? -10.673 3.830 21.360 1.00 95.44 356 VAL A CA 1
ATOM 2826 C C . VAL A 1 356 ? -11.253 2.594 20.673 1.00 95.44 356 VAL A C 1
ATOM 2828 O O . VAL A 1 356 ? -10.518 1.693 20.248 1.00 95.44 356 VAL A O 1
ATOM 2831 N N . SER A 1 357 ? -12.576 2.580 20.539 1.00 93.81 357 SER A N 1
ATOM 2832 C CA . SER A 1 357 ? -13.370 1.564 19.845 1.00 93.81 357 SER A CA 1
ATOM 2833 C C . SER A 1 357 ? -14.455 2.218 18.967 1.00 93.81 357 SER A C 1
ATOM 2835 O O . SER A 1 357 ? -14.414 3.421 18.698 1.00 93.81 357 SER A O 1
ATOM 2837 N N . GLY A 1 358 ? -15.418 1.430 18.477 1.00 86.56 358 GLY A N 1
ATOM 2838 C CA . GLY A 1 358 ? -16.626 1.951 17.825 1.00 86.56 358 GLY A CA 1
ATOM 2839 C C . GLY A 1 358 ? -16.476 2.366 16.355 1.00 86.56 358 GLY A C 1
ATOM 2840 O O . GLY A 1 358 ? -17.441 2.212 15.624 1.00 86.56 358 GLY A O 1
ATOM 2841 N N . PHE A 1 359 ? -15.285 2.783 15.903 1.00 88.00 359 PHE A N 1
ATOM 2842 C CA . PHE A 1 359 ? -14.849 3.083 14.515 1.00 88.00 359 PHE A CA 1
ATOM 2843 C C . PHE A 1 359 ? -15.943 3.221 13.433 1.00 88.00 359 PHE A C 1
ATOM 2845 O O . PHE A 1 359 ? -16.015 2.386 12.527 1.00 88.00 359 PHE A O 1
ATOM 2852 N N . GLY A 1 360 ? -16.772 4.266 13.487 1.00 84.31 360 GLY A N 1
ATOM 2853 C CA . GLY A 1 360 ? -17.711 4.573 12.401 1.00 84.31 360 GLY A CA 1
ATOM 2854 C C . GLY A 1 360 ? -17.290 5.743 11.511 1.00 84.31 360 GLY A C 1
ATOM 2855 O O . GLY A 1 360 ? -16.200 6.302 11.652 1.00 84.31 360 GLY A O 1
ATOM 2856 N N . ASP A 1 361 ? -18.175 6.095 10.575 1.00 81.06 361 ASP A N 1
ATOM 2857 C CA . ASP A 1 361 ? -17.982 7.147 9.563 1.00 81.06 361 ASP A CA 1
ATOM 2858 C C . ASP A 1 361 ? -18.362 8.552 10.049 1.00 81.06 361 ASP A C 1
ATOM 2860 O O . ASP A 1 361 ? -18.185 9.553 9.332 1.00 81.06 361 ASP A O 1
ATOM 2864 N N . LEU A 1 362 ? -18.948 8.620 11.244 1.00 77.94 362 LEU A N 1
ATOM 2865 C CA . LEU A 1 362 ? -19.307 9.858 11.918 1.00 77.94 362 LEU A CA 1
ATOM 2866 C C . LEU A 1 362 ? -18.068 10.573 12.475 1.00 77.94 362 LEU A C 1
ATOM 2868 O O . LEU A 1 362 ? -16.926 10.250 12.146 1.00 77.94 362 LEU A O 1
ATOM 2872 N N . ASP A 1 363 ? -18.298 11.650 13.221 1.00 74.25 363 ASP A N 1
ATOM 2873 C CA . ASP A 1 363 ? -17.214 12.460 13.761 1.00 74.25 363 ASP A CA 1
ATOM 2874 C C . ASP A 1 363 ? -16.345 11.635 14.711 1.00 74.25 363 ASP A C 1
ATOM 2876 O O . ASP A 1 363 ? -16.832 10.966 15.623 1.00 74.25 363 ASP A O 1
ATOM 2880 N N . ALA A 1 364 ? -15.034 11.693 14.478 1.00 74.25 364 ALA A N 1
ATOM 2881 C CA . ALA A 1 364 ? -14.060 11.181 15.422 1.00 74.25 364 ALA A CA 1
ATOM 2882 C C . ALA A 1 364 ? -14.208 11.924 16.763 1.00 74.25 364 ALA A C 1
ATOM 2884 O O . ALA A 1 364 ? -14.626 13.092 16.778 1.00 74.25 364 ALA A O 1
ATOM 2885 N N . PRO A 1 365 ? -13.852 11.289 17.892 1.00 75.31 365 PRO A N 1
ATOM 2886 C CA . PRO A 1 365 ? -14.046 11.916 19.181 1.00 75.31 365 PRO A CA 1
ATOM 2887 C C . PRO A 1 365 ? -13.166 13.167 19.258 1.00 75.31 365 PRO A C 1
ATOM 2889 O O . PRO A 1 365 ? -12.053 13.215 18.726 1.00 75.31 365 PRO A O 1
ATOM 2892 N N . ARG A 1 366 ? -13.659 14.211 19.929 1.00 81.56 366 ARG A N 1
ATOM 2893 C CA . ARG A 1 366 ? -12.834 15.380 20.249 1.00 81.56 366 ARG A CA 1
ATOM 2894 C C . ARG A 1 366 ? -11.928 15.017 21.417 1.00 81.56 366 ARG A C 1
ATOM 2896 O O . ARG A 1 366 ? -12.304 15.206 22.568 1.00 81.56 366 ARG A O 1
ATOM 2903 N N . VAL A 1 367 ? -10.757 14.480 21.098 1.00 83.75 367 VAL A N 1
ATOM 2904 C CA . VAL A 1 367 ? -9.762 14.028 22.077 1.00 83.75 367 VAL A CA 1
ATOM 2905 C C . VAL A 1 367 ? -8.525 14.922 22.080 1.00 83.75 367 VAL A C 1
ATOM 2907 O O . VAL A 1 367 ? -8.031 15.378 21.038 1.00 83.75 367 VAL A O 1
ATOM 2910 N N . SER A 1 368 ? -8.048 15.220 23.288 1.00 90.44 368 SER A N 1
ATOM 2911 C CA . SER A 1 368 ? -6.835 16.010 23.525 1.00 90.44 368 SER A CA 1
ATOM 2912 C C . SER A 1 368 ? -5.571 15.160 23.461 1.00 90.44 368 SER A C 1
ATOM 2914 O O . SER A 1 368 ? -4.499 15.694 23.185 1.00 90.44 368 SER A O 1
ATOM 2916 N N . GLU A 1 369 ? -5.712 13.854 23.670 1.00 95.06 369 GLU A N 1
ATOM 2917 C CA . GLU A 1 369 ? -4.648 12.870 23.768 1.00 95.06 369 GLU A CA 1
ATOM 2918 C C . GLU A 1 369 ? -3.770 12.877 22.524 1.00 95.06 369 GLU A C 1
ATOM 2920 O O . GLU A 1 369 ? -4.213 13.066 21.393 1.00 95.06 369 GLU A O 1
ATOM 2925 N N . ARG A 1 370 ? -2.479 12.655 22.710 1.00 95.44 370 ARG A N 1
ATOM 2926 C CA . ARG A 1 370 ? -1.539 12.605 21.600 1.00 95.44 370 ARG A CA 1
ATOM 2927 C C . ARG A 1 370 ? -1.651 11.289 20.840 1.00 95.44 370 ARG A C 1
ATOM 2929 O O . ARG A 1 370 ? -1.503 11.278 19.621 1.00 95.44 370 ARG A O 1
ATOM 2936 N N . VAL A 1 371 ? -1.902 10.188 21.541 1.00 96.62 371 VAL A N 1
ATOM 2937 C CA . VAL A 1 371 ? -1.920 8.850 20.950 1.00 96.62 371 VAL A CA 1
ATOM 2938 C C . VAL A 1 371 ? -3.241 8.155 21.243 1.00 96.62 371 VAL A C 1
ATOM 2940 O O . VAL A 1 371 ? -3.630 8.000 22.399 1.00 96.62 371 VAL A O 1
ATOM 2943 N N . LEU A 1 372 ? -3.909 7.702 20.183 1.00 96.94 372 LEU A N 1
ATOM 2944 C CA . LEU A 1 372 ? -5.150 6.936 20.263 1.00 96.94 372 LEU A CA 1
ATOM 2945 C C . LEU A 1 372 ? -4.905 5.495 19.826 1.00 96.94 372 LEU A C 1
ATOM 2947 O O . LEU A 1 372 ? -4.496 5.237 18.695 1.00 96.94 372 LEU A O 1
ATOM 2951 N N . ILE A 1 373 ? -5.157 4.549 20.724 1.00 97.62 373 ILE A N 1
ATOM 2952 C CA . ILE A 1 373 ? -4.931 3.120 20.509 1.00 97.62 373 ILE A CA 1
ATOM 2953 C C . ILE A 1 373 ? -6.249 2.459 20.113 1.00 97.62 373 ILE A C 1
ATOM 2955 O O . ILE A 1 373 ? -7.161 2.329 20.924 1.00 97.62 373 ILE A O 1
ATOM 2959 N N . CYS A 1 374 ? -6.347 2.006 18.871 1.00 96.94 374 CYS A N 1
ATOM 2960 C CA . CYS A 1 374 ? -7.501 1.286 18.359 1.00 96.94 374 CYS A CA 1
ATOM 2961 C C . CYS A 1 374 ? -7.487 -0.165 18.869 1.00 96.94 374 CYS A C 1
ATOM 2963 O O . CYS A 1 374 ? -6.602 -0.947 18.513 1.00 96.94 374 CYS A O 1
ATOM 2965 N N . LEU A 1 375 ? -8.478 -0.541 19.684 1.00 95.44 375 LEU A N 1
ATOM 2966 C CA . LEU A 1 375 ? -8.601 -1.888 20.257 1.00 95.44 375 LEU A CA 1
ATOM 2967 C C . LEU A 1 375 ? -9.134 -2.893 19.221 1.00 95.44 375 LEU A C 1
ATOM 2969 O O . LEU A 1 375 ? -10.310 -3.264 19.214 1.00 95.44 375 LEU A O 1
ATOM 2973 N N . THR A 1 376 ? -8.254 -3.310 18.310 1.00 95.44 376 THR A N 1
ATOM 2974 C CA . THR A 1 376 ? -8.555 -4.165 17.145 1.00 95.44 376 THR A CA 1
ATOM 2975 C C . THR A 1 376 ? -7.797 -5.492 17.131 1.00 95.44 376 THR A C 1
ATOM 2977 O O . THR A 1 376 ? -7.917 -6.265 16.179 1.00 95.44 376 THR A O 1
ATOM 2980 N N . ALA A 1 377 ? -7.008 -5.770 18.170 1.00 88.75 377 ALA A N 1
ATOM 2981 C CA . ALA A 1 377 ? -6.100 -6.910 18.185 1.00 88.75 377 ALA A CA 1
ATOM 2982 C C . ALA A 1 377 ? -6.849 -8.240 18.000 1.00 88.75 377 ALA A C 1
ATOM 2984 O O . ALA A 1 377 ? -7.923 -8.445 18.557 1.00 88.75 377 ALA A O 1
ATOM 2985 N N . ASN A 1 378 ? -6.253 -9.171 17.251 1.00 87.19 378 ASN A N 1
ATOM 2986 C CA . ASN A 1 378 ? -6.800 -10.512 16.982 1.00 87.19 378 ASN A CA 1
ATOM 2987 C C . ASN A 1 378 ? -8.101 -10.540 16.166 1.00 87.19 378 ASN A C 1
ATOM 2989 O O . ASN A 1 378 ? -8.718 -11.595 16.037 1.00 87.19 378 ASN A O 1
ATOM 2993 N N . ASN A 1 379 ? -8.503 -9.414 15.575 1.00 94.94 379 ASN A N 1
ATOM 2994 C CA . ASN A 1 379 ? -9.580 -9.368 14.598 1.00 94.94 379 ASN A CA 1
ATOM 2995 C C . ASN A 1 379 ? -9.134 -8.557 13.373 1.00 94.94 379 ASN A C 1
ATOM 2997 O O . ASN A 1 379 ? -9.178 -7.329 13.351 1.00 94.94 379 ASN A O 1
ATOM 3001 N N . GLU A 1 380 ? -8.707 -9.256 12.322 1.00 95.12 380 GLU A N 1
ATOM 3002 C CA . GLU A 1 380 ? -8.220 -8.640 11.081 1.00 95.12 380 GLU A CA 1
ATOM 3003 C C . GLU A 1 380 ? -9.255 -7.721 10.423 1.00 95.12 380 GLU A C 1
ATOM 3005 O O . GLU A 1 380 ? -8.903 -6.672 9.883 1.00 95.12 380 GLU A O 1
ATOM 3010 N N . THR A 1 381 ? -10.540 -8.071 10.522 1.00 96.12 381 THR A N 1
ATOM 3011 C CA . THR A 1 381 ? -11.623 -7.259 9.955 1.00 96.12 381 THR A CA 1
ATOM 3012 C C . THR A 1 381 ? -11.832 -5.979 10.765 1.00 96.12 381 THR A C 1
ATOM 3014 O O . THR A 1 381 ? -12.069 -4.920 10.190 1.00 96.12 381 THR A O 1
ATOM 3017 N N . ALA A 1 382 ? -11.686 -6.036 12.091 1.00 95.94 382 ALA A N 1
ATOM 3018 C CA . ALA A 1 382 ? -11.740 -4.859 12.952 1.00 95.94 382 ALA A CA 1
ATOM 3019 C C . ALA A 1 382 ? -10.582 -3.897 12.658 1.00 95.94 382 ALA A C 1
ATOM 3021 O O . ALA A 1 382 ? -10.790 -2.686 12.615 1.00 95.94 382 ALA A O 1
ATOM 3022 N N . ARG A 1 383 ? -9.384 -4.429 12.379 1.00 96.62 383 ARG A N 1
ATOM 3023 C CA . ARG A 1 383 ? -8.231 -3.626 11.943 1.00 96.62 383 ARG A CA 1
ATOM 3024 C C . ARG A 1 383 ? -8.515 -2.911 10.627 1.00 96.62 383 ARG A C 1
ATOM 3026 O O . ARG A 1 383 ? -8.277 -1.711 10.528 1.00 96.62 383 ARG A O 1
ATOM 3033 N N . TRP A 1 384 ? -9.067 -3.626 9.644 1.00 95.94 384 TRP A N 1
ATOM 3034 C CA . TRP A 1 384 ? -9.496 -3.025 8.381 1.00 95.94 384 TRP A CA 1
ATOM 3035 C C . TRP A 1 384 ? -10.538 -1.927 8.592 1.00 95.94 384 TRP A C 1
ATOM 3037 O O . TRP A 1 384 ? -10.378 -0.827 8.070 1.00 95.94 384 TRP A O 1
ATOM 3047 N N . ARG A 1 385 ? -11.560 -2.185 9.413 1.00 94.62 385 ARG A N 1
ATOM 3048 C CA . ARG A 1 385 ? -12.593 -1.197 9.745 1.00 94.62 385 ARG A CA 1
ATOM 3049 C C . ARG A 1 385 ? -12.006 0.065 10.381 1.00 94.62 385 ARG A C 1
ATOM 3051 O O . ARG A 1 385 ? -12.368 1.161 9.967 1.00 94.62 385 ARG A O 1
ATOM 3058 N N . ALA A 1 386 ? -11.086 -0.073 11.338 1.00 95.44 386 ALA A N 1
ATOM 3059 C CA . ALA A 1 386 ? -10.424 1.071 11.962 1.00 95.44 386 ALA A CA 1
ATOM 3060 C C . ALA A 1 386 ? -9.624 1.896 10.942 1.00 95.44 386 ALA A C 1
ATOM 3062 O O . ALA A 1 386 ? -9.744 3.117 10.919 1.00 95.44 386 ALA A O 1
ATOM 3063 N N . LEU A 1 387 ? -8.860 1.242 10.059 1.00 95.50 387 LEU A N 1
ATOM 3064 C CA . LEU A 1 387 ? -8.107 1.924 9.001 1.00 95.50 387 LEU A CA 1
ATOM 3065 C C . LEU A 1 387 ? -9.021 2.695 8.041 1.00 95.50 387 LEU A C 1
ATOM 3067 O O . LEU A 1 387 ? -8.741 3.855 7.741 1.00 95.50 387 LEU A O 1
ATOM 3071 N N . LEU A 1 388 ? -10.125 2.081 7.609 1.00 94.00 388 LEU A N 1
ATOM 3072 C CA . LEU A 1 388 ? -11.128 2.726 6.761 1.00 94.00 388 LEU A CA 1
ATOM 3073 C C . LEU A 1 388 ? -11.750 3.950 7.449 1.00 94.00 388 LEU A C 1
ATOM 3075 O O . LEU A 1 388 ? -11.815 5.025 6.855 1.00 94.00 388 LEU A O 1
ATOM 3079 N N . ALA A 1 389 ? -12.146 3.820 8.719 1.00 92.94 389 ALA A N 1
ATOM 3080 C CA . ALA A 1 389 ? -12.717 4.921 9.493 1.00 92.94 389 ALA A CA 1
ATOM 3081 C C . ALA A 1 389 ? -11.718 6.080 9.673 1.00 92.94 389 ALA A C 1
ATOM 3083 O O . ALA A 1 389 ? -12.086 7.244 9.501 1.00 92.94 389 ALA A O 1
ATOM 3084 N N . ILE A 1 390 ? -10.443 5.781 9.964 1.00 93.12 390 ILE A N 1
ATOM 3085 C CA . ILE A 1 390 ? -9.377 6.793 10.053 1.00 93.12 390 ILE A CA 1
ATOM 3086 C C . ILE A 1 390 ? -9.204 7.507 8.705 1.00 93.12 390 ILE A C 1
ATOM 3088 O O . ILE A 1 390 ? -9.171 8.738 8.661 1.00 93.12 390 ILE A O 1
ATOM 3092 N N . ALA A 1 391 ? -9.094 6.753 7.608 1.00 91.06 391 ALA A N 1
ATOM 3093 C CA . ALA A 1 391 ? -8.902 7.308 6.270 1.00 91.06 391 ALA A CA 1
ATOM 3094 C C . ALA A 1 391 ? -10.068 8.227 5.870 1.00 91.06 391 ALA A C 1
ATOM 3096 O O . ALA A 1 391 ? -9.849 9.364 5.443 1.00 91.06 391 ALA A O 1
ATOM 3097 N N . HIS A 1 392 ? -11.304 7.785 6.106 1.00 89.00 392 HIS A N 1
ATOM 3098 C CA . HIS A 1 392 ? -12.505 8.575 5.841 1.00 89.00 392 HIS A CA 1
ATOM 3099 C C . HIS A 1 392 ? -12.560 9.855 6.675 1.00 89.00 392 HIS A C 1
ATOM 3101 O O . HIS A 1 392 ? -12.774 10.943 6.138 1.00 89.00 392 HIS A O 1
ATOM 3107 N N . ALA A 1 393 ? -12.316 9.764 7.983 1.00 88.25 393 ALA A N 1
ATOM 3108 C CA . ALA A 1 393 ? -12.343 10.928 8.860 1.00 88.25 393 ALA A CA 1
ATOM 3109 C C . ALA A 1 393 ? -11.249 11.956 8.500 1.00 88.25 393 ALA A C 1
ATOM 3111 O O . ALA A 1 393 ? -11.478 13.162 8.627 1.00 88.25 393 ALA A O 1
ATOM 3112 N N . ARG A 1 394 ? -10.097 11.509 7.978 1.00 86.50 394 ARG A N 1
ATOM 3113 C CA . ARG A 1 394 ? -9.067 12.397 7.414 1.00 86.50 394 ARG A CA 1
ATOM 3114 C C . ARG A 1 394 ? -9.505 13.083 6.132 1.00 86.50 394 ARG A C 1
ATOM 3116 O O . ARG A 1 394 ? -9.347 14.291 6.049 1.00 86.50 394 ARG A O 1
ATOM 3123 N N . SER A 1 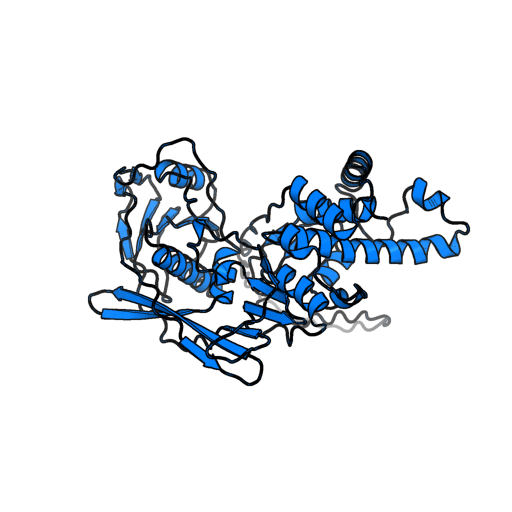395 ? -10.084 12.350 5.178 1.00 84.44 395 SER A N 1
ATOM 3124 C CA . SER A 1 395 ? -10.559 12.938 3.910 1.00 84.44 395 SER A CA 1
ATOM 3125 C C . SER A 1 395 ? -11.561 14.081 4.129 1.00 84.44 395 SER A C 1
ATOM 3127 O O . SER A 1 395 ? -11.626 15.029 3.358 1.00 84.44 395 SER A O 1
ATOM 3129 N N . LYS A 1 396 ? -12.302 14.031 5.243 1.00 84.75 396 LYS A N 1
ATOM 3130 C CA . LYS A 1 396 ? -13.272 15.055 5.653 1.00 84.75 396 LYS A CA 1
ATOM 3131 C C . LYS A 1 396 ? -12.699 16.128 6.586 1.00 84.75 396 LYS A C 1
ATOM 3133 O O . LYS A 1 396 ? -13.474 16.890 7.159 1.00 84.75 396 LYS A O 1
ATOM 3138 N N . ASN A 1 397 ? -11.382 16.159 6.808 1.00 82.94 397 ASN A N 1
ATOM 3139 C CA . ASN A 1 397 ? -10.705 17.058 7.752 1.00 82.94 397 ASN A CA 1
ATOM 3140 C C . ASN A 1 397 ? -11.286 17.026 9.184 1.00 82.94 397 ASN A C 1
ATOM 3142 O O . ASN A 1 397 ? -11.217 18.008 9.927 1.00 82.94 397 ASN A O 1
ATOM 3146 N N . LYS A 1 398 ? -11.851 15.884 9.607 1.00 83.62 398 LYS A N 1
ATOM 3147 C CA . LYS A 1 398 ? -12.450 15.706 10.944 1.00 83.62 398 LYS A CA 1
ATOM 3148 C C . LYS A 1 398 ? -11.418 15.375 12.024 1.00 83.62 398 LYS A C 1
ATOM 3150 O O . LYS A 1 398 ? -11.674 15.571 13.207 1.00 83.62 398 LYS A O 1
ATOM 3155 N N . LEU A 1 399 ? -10.239 14.904 11.624 1.00 81.38 399 LEU A N 1
ATOM 3156 C CA . LEU A 1 399 ? -9.154 14.459 12.500 1.00 81.38 399 LEU A CA 1
ATOM 3157 C C . LEU A 1 399 ? -8.049 15.514 12.641 1.00 81.38 399 LEU A C 1
ATOM 3159 O O . LEU A 1 399 ? -6.899 15.265 12.288 1.00 81.38 399 LEU A O 1
ATOM 3163 N N . ARG A 1 400 ? -8.386 16.704 13.158 1.00 81.25 400 ARG A N 1
ATOM 3164 C CA . ARG A 1 400 ? -7.425 17.818 13.285 1.00 81.25 400 ARG A CA 1
ATOM 3165 C C . ARG A 1 400 ? -6.147 17.386 14.022 1.00 81.25 400 ARG A C 1
ATOM 3167 O O . ARG A 1 400 ? -6.168 17.132 15.227 1.00 81.25 400 ARG A O 1
ATOM 3174 N N . GLY A 1 401 ? -5.038 17.335 13.284 1.00 83.94 401 GLY A N 1
ATOM 3175 C CA . GLY A 1 401 ? -3.698 17.018 13.780 1.00 83.94 401 GLY A CA 1
ATOM 3176 C C . GLY A 1 401 ? -3.364 15.528 13.928 1.00 83.94 401 GLY A C 1
ATOM 3177 O O . GLY A 1 401 ? -2.228 15.228 14.290 1.00 83.94 401 GLY A O 1
ATOM 3178 N N . TYR A 1 402 ? -4.296 14.599 13.666 1.00 87.44 402 TYR A N 1
ATOM 3179 C CA . TYR A 1 402 ? -4.016 13.152 13.655 1.00 87.44 402 TYR A CA 1
ATOM 3180 C C . TYR A 1 402 ? -3.709 12.652 12.246 1.00 87.44 402 TYR A C 1
ATOM 3182 O O . TYR A 1 402 ? -4.447 11.859 11.647 1.00 87.44 402 TYR A O 1
ATOM 3190 N N . ASP A 1 403 ? -2.574 13.090 11.730 1.00 84.50 403 ASP A N 1
ATOM 3191 C CA . ASP A 1 403 ? -2.163 12.822 10.354 1.00 84.50 403 ASP A CA 1
ATOM 3192 C C . ASP A 1 403 ? -1.534 11.441 10.158 1.00 84.50 403 ASP A C 1
ATOM 3194 O O . ASP A 1 403 ? -1.469 10.931 9.039 1.00 84.50 403 ASP A O 1
ATOM 3198 N N . TYR A 1 404 ? -1.124 10.793 11.250 1.00 90.50 404 TYR A N 1
ATOM 3199 C CA . TYR A 1 404 ? -0.310 9.586 11.190 1.00 90.50 404 TYR A CA 1
ATOM 3200 C C . TYR A 1 404 ? -1.007 8.356 11.778 1.00 90.50 404 TYR A C 1
ATOM 3202 O O . TYR A 1 404 ? -1.745 8.439 12.763 1.00 90.50 404 TYR A O 1
ATOM 3210 N N . VAL A 1 405 ? -0.819 7.201 11.134 1.00 94.56 405 VAL A N 1
ATOM 3211 C CA . VAL A 1 405 ? -1.253 5.891 11.649 1.00 94.56 405 VAL A CA 1
ATOM 3212 C C . VAL A 1 405 ? -0.043 4.988 11.750 1.00 94.56 405 VAL A C 1
ATOM 3214 O O . VAL A 1 405 ? 0.680 4.811 10.773 1.00 94.56 405 VAL A O 1
ATOM 3217 N N . MET A 1 406 ? 0.122 4.385 12.917 1.00 96.00 406 MET A N 1
ATOM 3218 C CA . MET A 1 406 ? 0.986 3.244 13.142 1.00 96.00 406 MET A CA 1
ATOM 3219 C C . MET A 1 406 ? 0.130 1.973 13.153 1.00 96.00 406 MET A C 1
ATOM 3221 O O . MET A 1 406 ? -0.872 1.897 13.860 1.00 96.00 406 MET A O 1
ATOM 3225 N N . LEU A 1 407 ? 0.513 0.958 12.392 1.00 96.56 407 LEU A N 1
ATOM 3226 C CA . LEU A 1 407 ? -0.127 -0.350 12.356 1.00 96.56 407 LEU A CA 1
ATOM 3227 C C . LEU A 1 407 ? 0.822 -1.385 12.938 1.00 96.56 407 LEU A C 1
ATOM 3229 O O . LEU A 1 407 ? 1.932 -1.577 12.439 1.00 96.56 407 LEU A O 1
ATOM 3233 N N . ARG A 1 408 ? 0.367 -2.083 13.977 1.00 96.06 408 ARG A N 1
ATOM 3234 C CA . ARG A 1 408 ? 1.168 -3.111 14.635 1.00 96.06 408 ARG A CA 1
ATOM 3235 C C . ARG A 1 408 ? 1.413 -4.301 13.704 1.00 96.06 408 ARG A C 1
ATOM 3237 O O . ARG A 1 408 ? 0.473 -4.942 13.237 1.00 96.06 408 ARG A O 1
ATOM 3244 N N . GLY A 1 409 ? 2.670 -4.633 13.457 1.00 93.19 409 GLY A N 1
ATOM 3245 C CA . GLY A 1 409 ? 3.060 -5.879 12.802 1.00 93.19 409 GLY A CA 1
ATOM 3246 C C . GLY A 1 409 ? 2.666 -7.105 13.633 1.00 93.19 409 GLY A C 1
ATOM 3247 O O . GLY A 1 409 ? 2.449 -7.028 14.844 1.00 93.19 409 GLY A O 1
ATOM 3248 N N . HIS A 1 410 ? 2.556 -8.263 12.986 1.00 90.31 410 HIS A N 1
ATOM 3249 C CA . HIS A 1 410 ? 2.334 -9.533 13.692 1.00 90.31 410 HIS A CA 1
ATOM 3250 C C . HIS A 1 410 ? 3.560 -9.960 14.524 1.00 90.31 410 HIS A C 1
ATOM 3252 O O . HIS A 1 410 ? 3.439 -10.742 15.461 1.00 90.31 410 HIS A O 1
ATOM 3258 N N . ASP A 1 411 ? 4.719 -9.405 14.187 1.00 92.81 411 ASP A N 1
ATOM 3259 C CA . ASP A 1 411 ? 6.043 -9.576 14.774 1.00 92.81 411 ASP A CA 1
ATOM 3260 C C . ASP A 1 411 ? 6.390 -8.510 15.831 1.00 92.81 411 ASP A C 1
ATOM 3262 O O . ASP A 1 411 ? 7.519 -8.460 16.311 1.00 92.81 411 ASP A O 1
ATOM 3266 N N . CYS A 1 412 ? 5.436 -7.659 16.225 1.00 94.38 412 CYS A N 1
ATOM 3267 C CA . CYS A 1 412 ? 5.627 -6.651 17.266 1.00 94.38 412 CYS A CA 1
ATOM 3268 C C . CYS A 1 412 ? 4.656 -6.868 18.436 1.00 94.38 412 CYS A C 1
ATOM 3270 O O . CYS A 1 412 ? 3.437 -6.971 18.255 1.00 94.38 412 CYS A O 1
ATOM 3272 N N . CYS A 1 413 ? 5.180 -6.884 19.666 1.00 95.12 413 CYS A N 1
ATOM 3273 C CA . CYS A 1 413 ? 4.355 -6.929 20.873 1.00 95.12 413 CYS A CA 1
ATOM 3274 C C . CYS A 1 413 ? 3.675 -5.574 21.162 1.00 95.12 413 CYS A C 1
ATOM 3276 O O . CYS A 1 413 ? 4.087 -4.529 20.647 1.00 95.12 413 CYS A O 1
ATOM 3278 N N . LEU A 1 414 ? 2.642 -5.581 22.017 1.00 95.62 414 LEU A N 1
ATOM 3279 C CA . LEU A 1 414 ? 1.879 -4.382 22.396 1.00 95.62 414 LEU A CA 1
ATOM 3280 C C . LEU A 1 414 ? 2.774 -3.275 22.959 1.00 95.62 414 LEU A C 1
ATOM 3282 O O . LEU A 1 414 ? 2.714 -2.132 22.512 1.00 95.62 414 LEU A O 1
ATOM 3286 N N . ARG A 1 415 ? 3.635 -3.630 23.918 1.00 96.25 415 ARG A N 1
ATOM 3287 C CA . ARG A 1 415 ? 4.529 -2.680 24.584 1.00 96.25 415 ARG A CA 1
ATOM 3288 C C . ARG A 1 415 ? 5.463 -1.999 23.588 1.00 96.25 415 ARG A C 1
ATOM 3290 O O . ARG A 1 415 ? 5.567 -0.779 23.604 1.00 96.25 415 ARG A O 1
ATOM 3297 N N . CYS A 1 416 ? 6.088 -2.768 22.696 1.00 96.69 416 CYS A N 1
ATOM 3298 C CA . CYS A 1 416 ? 6.973 -2.227 21.665 1.00 96.69 416 CYS A CA 1
ATOM 3299 C C . CYS A 1 416 ? 6.231 -1.310 20.694 1.00 96.69 416 CYS A C 1
ATOM 3301 O O . CYS A 1 416 ? 6.747 -0.241 20.389 1.00 96.69 416 CYS A O 1
ATOM 3303 N N . ALA A 1 417 ? 5.019 -1.673 20.269 1.00 96.44 417 ALA A N 1
ATOM 3304 C CA . ALA A 1 417 ? 4.214 -0.838 19.380 1.00 96.44 417 ALA A CA 1
ATOM 3305 C C . ALA A 1 417 ? 3.909 0.526 20.016 1.00 96.44 417 ALA A C 1
ATOM 3307 O O . ALA A 1 417 ? 4.145 1.569 19.408 1.00 96.44 417 ALA A O 1
ATOM 3308 N N . ILE A 1 418 ? 3.468 0.514 21.278 1.00 96.69 418 ILE A N 1
ATOM 3309 C CA . ILE A 1 418 ? 3.210 1.728 22.062 1.00 96.69 418 ILE A CA 1
ATOM 3310 C C . ILE A 1 418 ? 4.493 2.545 22.224 1.00 96.69 418 ILE A C 1
ATOM 3312 O O . ILE A 1 418 ? 4.470 3.752 22.004 1.00 96.69 418 ILE A O 1
ATOM 3316 N N . SER A 1 419 ? 5.616 1.911 22.577 1.00 96.38 419 SER A N 1
ATOM 3317 C CA . SER A 1 419 ? 6.901 2.599 22.739 1.00 96.38 419 SER A CA 1
ATOM 3318 C C . SER A 1 419 ? 7.397 3.232 21.438 1.00 96.38 419 SER A C 1
ATOM 3320 O O . SER A 1 419 ? 7.825 4.382 21.462 1.00 96.38 419 SER A O 1
ATOM 3322 N N . GLN A 1 420 ? 7.305 2.531 20.304 1.00 96.44 420 GLN A N 1
ATOM 3323 C CA . GLN A 1 420 ? 7.701 3.066 18.998 1.00 96.44 420 GLN A CA 1
ATOM 3324 C C . GLN A 1 420 ? 6.878 4.309 18.645 1.00 96.44 420 GLN A C 1
ATOM 3326 O O . GLN A 1 420 ? 7.446 5.344 18.309 1.00 96.44 420 GLN A O 1
ATOM 3331 N N . THR A 1 421 ? 5.552 4.266 18.807 1.00 95.81 421 THR A N 1
ATOM 3332 C CA . THR A 1 421 ? 4.709 5.450 18.582 1.00 95.81 421 THR A CA 1
ATOM 3333 C C . THR A 1 421 ? 4.960 6.546 19.616 1.00 95.81 421 THR A C 1
ATOM 3335 O O . THR A 1 421 ? 4.947 7.727 19.273 1.00 95.81 421 THR A O 1
ATOM 3338 N N . ALA A 1 422 ? 5.249 6.201 20.872 1.00 94.62 422 ALA A N 1
ATOM 3339 C CA . ALA A 1 422 ? 5.537 7.188 21.907 1.00 94.62 422 ALA A CA 1
ATOM 3340 C C . ALA A 1 422 ? 6.731 8.085 21.544 1.00 94.62 422 ALA A C 1
ATOM 3342 O O . ALA A 1 422 ? 6.702 9.270 21.872 1.00 94.62 422 ALA A O 1
ATOM 3343 N N . LEU A 1 423 ? 7.724 7.541 20.833 1.00 94.25 423 LEU A N 1
ATOM 3344 C CA . LEU A 1 423 ? 8.917 8.256 20.368 1.00 94.25 423 LEU A CA 1
ATOM 3345 C C . LEU A 1 423 ? 8.663 9.167 19.156 1.00 94.25 423 LEU A C 1
ATOM 3347 O O . LEU A 1 423 ? 9.495 10.017 18.842 1.00 94.25 423 LEU A O 1
ATOM 3351 N N . THR A 1 424 ? 7.527 9.017 18.474 1.00 92.56 424 THR A N 1
ATOM 3352 C CA . THR A 1 424 ? 7.166 9.864 17.330 1.00 92.56 424 THR A CA 1
ATOM 3353 C C . THR A 1 424 ? 6.550 11.192 17.780 1.00 92.56 424 THR A C 1
ATOM 3355 O O . THR A 1 424 ? 5.870 11.267 18.804 1.00 92.56 424 THR A O 1
ATOM 3358 N N . LEU A 1 425 ? 6.786 12.261 17.012 1.00 90.62 425 LEU A N 1
ATOM 3359 C CA . LEU A 1 425 ? 6.199 13.587 17.245 1.00 90.62 425 LEU A CA 1
ATOM 3360 C C . LEU A 1 425 ? 4.835 13.719 16.554 1.00 90.62 425 LEU A C 1
ATOM 3362 O O . LEU A 1 425 ? 4.605 13.110 15.513 1.00 90.62 425 LEU A O 1
ATOM 3366 N N . GLY A 1 426 ? 3.959 14.573 17.088 1.00 91.69 426 GLY A N 1
ATOM 3367 C CA . GLY A 1 426 ? 2.607 14.799 16.556 1.00 91.69 426 GLY A CA 1
ATOM 3368 C C . GLY A 1 426 ? 1.559 13.874 17.175 1.00 91.69 426 GLY A C 1
ATOM 3369 O O . GLY A 1 426 ? 1.859 13.167 18.144 1.00 91.69 426 GLY A O 1
ATOM 3370 N N . LYS A 1 427 ? 0.329 13.907 16.642 1.00 93.62 427 LYS A N 1
ATOM 3371 C CA . LYS A 1 427 ? -0.750 13.024 17.095 1.00 93.62 427 LYS A CA 1
ATOM 3372 C C . LYS A 1 427 ? -0.886 11.792 16.200 1.00 93.62 427 LYS A C 1
ATOM 3374 O O . LYS A 1 427 ? -0.827 11.898 14.975 1.00 93.62 427 LYS A O 1
ATOM 3379 N N . TRP A 1 428 ? -1.076 10.632 16.821 1.00 95.12 428 TRP A N 1
ATOM 3380 C CA . TRP A 1 428 ? -0.999 9.329 16.160 1.00 95.12 428 TRP A CA 1
ATOM 3381 C C . TRP A 1 428 ? -2.175 8.432 16.514 1.00 95.12 428 TRP A C 1
ATOM 3383 O O . TRP A 1 428 ? -2.631 8.403 17.656 1.00 95.12 428 TRP A O 1
ATOM 3393 N N . PHE A 1 429 ? -2.596 7.635 15.538 1.00 96.38 429 PHE A N 1
ATOM 3394 C CA . PHE A 1 429 ? -3.356 6.414 15.784 1.00 96.38 429 PHE A CA 1
ATOM 3395 C C . PHE A 1 429 ? -2.416 5.214 15.856 1.00 96.38 429 PHE A C 1
ATOM 3397 O O . PHE A 1 429 ? -1.487 5.123 15.057 1.00 96.38 429 PHE A O 1
ATOM 3404 N N . ILE A 1 430 ? -2.689 4.273 16.757 1.00 97.19 430 ILE A N 1
ATOM 3405 C CA . ILE A 1 430 ? -2.087 2.937 16.750 1.00 97.19 430 ILE A CA 1
ATOM 3406 C C . ILE A 1 430 ? -3.191 1.916 16.501 1.00 97.19 430 ILE A C 1
ATOM 3408 O O . ILE A 1 430 ? -4.057 1.736 17.350 1.00 97.19 430 ILE A O 1
ATOM 3412 N N . VAL A 1 431 ? -3.145 1.215 15.372 1.00 97.56 431 VAL A N 1
ATOM 3413 C CA . VAL A 1 431 ? -4.038 0.086 15.084 1.00 97.56 431 VAL A CA 1
ATOM 3414 C C . VAL A 1 431 ? -3.357 -1.212 15.505 1.00 97.56 431 VAL A C 1
ATOM 3416 O O . VAL A 1 431 ? -2.353 -1.612 14.905 1.00 97.56 431 VAL A O 1
ATOM 3419 N N . LEU A 1 432 ? -3.894 -1.851 16.550 1.00 95.19 432 LEU A N 1
ATOM 3420 C CA . LEU A 1 432 ? -3.363 -3.088 17.134 1.00 95.19 432 LEU A CA 1
ATOM 3421 C C . LEU A 1 432 ? -3.663 -4.318 16.278 1.00 95.19 432 LEU A C 1
ATOM 3423 O O . LEU A 1 432 ? -4.803 -4.459 15.786 1.00 95.19 432 LEU A O 1
#

Organism: NCBI:txid354080

Radius of gyration: 24.92 Å; chains: 1; bounding box: 61×75×68 Å

pLDDT: mean 83.51, std 16.25, range [34.72, 97.81]

Secondary structure (DSSP, 8-state):
-HHHHHHHHHHHHHTEEE-----TT----------------------------------PPPPEE----HHHHHHHHHHHHTT----HHHHHHHHHHHTTS--STTPPPPHHHHTT-S-HHHHHHHHHHHHHHHHHHHHHHHHHHTBS-SGGGTT----S-GGGGGGSHHHHHHHH--SSSPEEE-TTHHHHHHHHHHHS---STT--EEEEEETTEEEEEGGGG---TTTS-TT-EEEEE---EETTEE-SEEEEPP--SPP--PPPEEEE-TT-EE-S-BSS-EEE-PPEEEE-SSEEEEEEEEEEEETTEEEEEEE-HHHHHHHHHTEEEPPP-SS---TT--EEPPTTEEEEE---SSPPP----SEEEE-BTT-HHHHHHHHHHHHHHHHTT-STT--EEEE--TTS-HHHHHHHHHTS-S-EEEE-

Sequence (432 aa):
MINITCAIAFLISNRLYANPLERLGDGEWDAEVSEESEDLLEDIDSAEDEEGTGFLHEVIPKATPIIISKERLLEAAKFLFGRQQINGAAIDQYIDFYTGQPLNRRMEPPLSVATSFKTNQFRDSYWAKLIESARHLSILIVAFAHTRDLSACADLMLHHQHSILIDLPLVKDLRVWDGASILYIDEFTWFRAISLLMVNDVGKNEDPVALLSDRGWSIYLSTLSLDGPGYTDAGFIVIKKGTPFRNGVYKHRIMDGLDKGRLDISEWQIEKGTGDPISLQCANQVALGHPFCGEGRDVFVVTLRMSFQDANIECTRRTGYRELFSALWRVQRTEGCEHPLRMDEEVILAPDFASVSGFGDLDAPRVSERVLICLTANNETARWRALLAIAHARSKNKLRGYDYVMLRGHDCCLRCAISQTALTLGKWFIVL

Foldseek 3Di:
DLLLLLLVLVLQLVQEFAALDDCPDPPPPPPPPDDDDDDDDDDDDDDDDPPPPVPPPQPRQPTHRDHQDSVLLVVLSCLVVPPPDRDPVSSVVSNVVLAVFFLALPDADDPVVVVVDPDDVCRSVVVSVVSLVSQLVSLSSNLCSLAPDNPQCNVPQWAPPSCLCVPQPQSVCVNRGGSHHHDHDYLCRSVVSRVCRRPVDPDPPPFQWQWFDDPQKIKGQQCVVVDFLLPRDASHIYIHGHFDDDPHDGAGTEGEADQPDDFLPWAKDFDWAAQDKDFLAAPWAKDWDDWDWDDDDRYIHTKIWIWTDDPNDIDIGIDGSSLLSLLSNQEAEFDFDPDPADRPDIDGHHPLETEIERQTLDAHDPDPRQEYEYNCGPHSSRLSSNSSSVSNCVNVVRPPFASYEYEYHPRHYPVSSCVVVVPDDTHYYYRD